Protein AF-0000000071230129 (afdb_homodimer)

InterPro domains:
  IPR002172 Low-density lipoprotein (LDL) receptor class A repeat [PF00057] (50-86)
  IPR002172 Low-density lipoprotein (LDL) receptor class A repeat [PS50068] (50-91)
  IPR002172 Low-density lipoprotein (LDL) receptor class A repeat [SM00192] (50-92)
  IPR002172 Low-density lipoprotein (LDL) receptor class A repeat [cd00112] (51-86)
  IPR023415 Low-density lipoprotein (LDL) receptor class A, conserved site [PS01209] (66-90)
  IPR036055 LDL receptor-like superfamily [SSF57424] (50-90)
  IPR053103 IDLSRF-like signaling peptide [PTHR20967] (29-204)

Secondary structure (DSSP, 8-state):
------------------------S-S--GGGGGG--GGGGG--TT-TTSPPTTS-EEPSSSS--EE-GGGTTSSS--STT-GGG-HHHHHHTTSPPHHHHHHHHHHHHHHH-TTTTHHHH-GGGHHHHGGGTHHHHHHHHHHH-SSHHHHHHHHT--HHHHHHHHHHHHHHHHT-HHHHHHTT--HHHHHHHHHHHHHHHHTTTT-/------------------------S-S--GGGGGG--GGGGG--TT-TTSPPTTS-EEPSSSS--EE-GGGTTSSS--STT-GGG-HHHHHHHTSPPHHHHHHHHHHHHHHH-TTTTHHHH-GGGHHHHGGGTHHHHHHHHHHH-SSHHHHHHHHT--HHHHHHHHHHHHHHHHT-HHHHHHTT--HHHHHHHHHHHHHHHHTTTT-

Radius of gyration: 27.01 Å; Cα contacts (8 Å, |Δi|>4): 521; chains: 2; bounding box: 49×128×49 Å

Nearest PDB structures (foldseek):
  8v14-assembly1_B  TM=8.811E-01  e=6.416E-14  Caenorhabditis elegans
  7qbe-assembly2_D  TM=5.132E-01  e=2.787E-01  Homo sapiens
  8jxb-assembly1_B  TM=5.183E-01  e=3.583E-01  Rattus norvegicus
  7eu9-assembly1_A  TM=1.679E-01  e=9.882E+00  Lachnospiraceae bacterium ND2006
  8v14-assembly1_B  TM=8.813E-01  e=5.775E-14  Caenorhabditis elegans

Solvent-accessible surface area (backbone atoms only — not comparable to full-atom values): 23671 Å² total; per-residue (Å²): 138,82,80,77,76,74,74,76,74,76,70,76,73,72,70,72,72,73,66,61,83,72,74,60,88,58,48,85,64,62,69,77,60,72,76,81,70,78,80,65,75,74,59,77,83,79,46,88,85,46,56,49,49,63,20,47,39,51,39,77,72,90,54,90,48,50,37,35,65,71,46,47,50,63,83,49,70,79,32,95,81,30,61,42,51,30,62,42,27,49,35,15,59,66,35,71,47,39,68,60,46,17,50,50,52,45,49,50,29,73,75,62,35,39,49,51,49,26,74,54,57,20,79,56,22,27,68,51,19,49,81,48,63,22,44,59,46,47,19,46,39,63,18,40,30,55,20,53,68,49,32,28,59,75,60,65,50,52,70,68,26,46,52,52,34,49,52,51,52,52,28,55,76,71,64,42,58,62,62,52,44,75,66,67,50,49,77,89,47,42,60,61,51,46,55,54,53,47,48,44,50,75,59,37,26,78,99,138,84,80,77,75,74,73,77,74,76,69,75,74,74,71,75,72,72,70,60,86,73,74,61,89,56,48,87,63,64,70,76,60,72,77,84,72,77,80,70,76,75,61,75,80,78,47,87,85,46,56,49,48,63,19,48,38,51,38,79,73,90,55,91,49,50,38,34,66,72,48,48,48,62,83,52,69,79,32,94,77,30,63,43,52,28,65,42,28,48,35,16,60,65,34,71,48,40,69,59,45,17,52,50,52,45,49,50,28,72,73,62,33,40,50,50,50,26,74,52,57,20,80,56,22,28,69,49,20,49,80,49,63,23,44,59,45,47,19,45,39,62,19,38,30,55,21,53,66,48,34,29,59,75,60,64,50,51,70,67,27,46,51,50,34,49,53,51,51,52,28,55,75,70,64,42,57,63,62,52,43,74,66,67,50,50,76,88,47,44,61,61,51,46,55,52,53,48,49,44,49,74,60,37,26,78,98

Foldseek 3Di:
DPPPPPDPPPPPPPPVCCVPPPVPLPPCPVVVVPPPPPDPVPPPQPDPLQDDPQFRDQADDPDSDTGGPVQQCPPDQPHPVSVSNDQQVVQLVLAPHLVVQLVLLVVCCVVPHQQRCCLQQNDCSHRQNVSQPHSSNLSSLLRRQQALVSSCVSSVGDPVRSVSNLVVLVCLVVVNLVVVVVSVDDPVCSVVVSSNSVSSVVSRHHD/DPPPPPDPPPPVPPPPVCPPPPVPLPPCPVVVVPPPPPDPVPDPQPDPLQDDPQFRDAADDPDSDTGGPVQQCPPDQPHPVSVSNDQQVVQLVLAPHLVVQLVVLVVCCVVPHQQRCCLQQNDCSHRQNVSQPHSSNLSSLLRRQQALVSSCVSSVGDPVRSVSNLVVLVCLVVVNLVVVVVSVDDPVCSVVVSSNSVSSVVSRHHD

Sequence (414 aa):
MNCVLLRASHIPILVFVFFGLARGAYLVDFSNMMQHRNNLANVKRDDPERCHPTQPFRCPGNSLICISIQYLCDGAPDCPDGYDEDTSLCTAAKRPPVEETANFLQSLLTNHGPNYLEKLFGKKARDALAPLGGSHQVAVALSESETLDDFASALHLMKSDKEHLRNILIAVESGDLGLLKSMGIRDSELTDLKLFLDKLVQTGFMDMNCVLLRASHIPILVFVFFGLARGAYLVDFSNMMQHRNNLANVKRDDPERCHPTQPFRCPGNSLICISIQYLCDGAPDCPDGYDEDTSLCTAAKRPPVEETANFLQSLLTNHGPNYLEKLFGKKARDALAPLGGSHQVAVALSESETLDDFASALHLMKSDKEHLRNILIAVESGDLGLLKSMGIRDSELTDLKLFLDKLVQTGFMD

pLDDT: mean 79.72, std 26.39, range [23.91, 98.38]

Organism: Dermatophagoides farinae (NCBI:txid6954)

Structure (mmCIF, N/CA/C/O backbone):
data_AF-0000000071230129-model_v1
#
loop_
_entity.id
_entity.type
_entity.pdbx_description
1 polymer Prohormone-4
#
loop_
_atom_site.group_PDB
_atom_site.id
_atom_site.type_symbol
_atom_site.label_atom_id
_atom_site.label_alt_id
_atom_site.label_comp_id
_atom_site.label_asym_id
_atom_site.label_entity_id
_atom_site.label_seq_id
_atom_site.pdbx_PDB_ins_code
_atom_site.Cartn_x
_atom_site.Cartn_y
_atom_site.Cartn_z
_atom_site.occupancy
_atom_site.B_iso_or_equiv
_atom_site.auth_seq_id
_atom_site.auth_comp_id
_atom_site.auth_asym_id
_atom_site.auth_atom_id
_atom_site.pdbx_PDB_model_num
ATOM 1 N N . MET A 1 1 ? -24.203 64.625 -17.703 1 26.2 1 MET A N 1
ATOM 2 C CA . MET A 1 1 ? -22.953 63.969 -17.391 1 26.2 1 MET A CA 1
ATOM 3 C C . MET A 1 1 ? -23.188 62.531 -16.891 1 26.2 1 MET A C 1
ATOM 5 O O . MET A 1 1 ? -23.688 62.344 -15.789 1 26.2 1 MET A O 1
ATOM 9 N N . ASN A 1 2 ? -23.75 61.656 -17.734 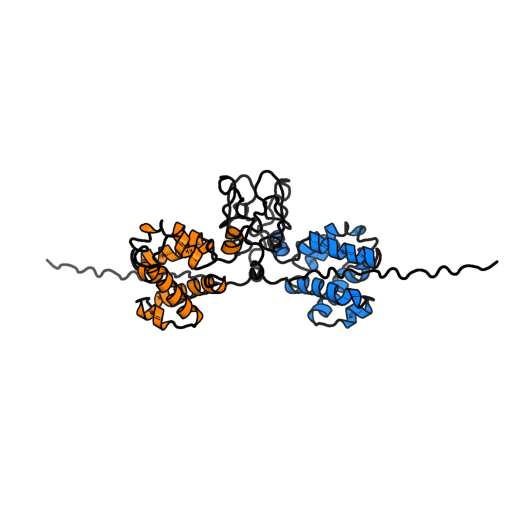1 27.62 2 ASN A N 1
ATOM 10 C CA . ASN A 1 2 ? -24.391 60.344 -17.734 1 27.62 2 ASN A CA 1
ATOM 11 C C . ASN A 1 2 ? -23.453 59.25 -17.281 1 27.62 2 ASN A C 1
ATOM 13 O O . ASN A 1 2 ? -22.438 58.969 -17.938 1 27.62 2 ASN A O 1
ATOM 17 N N . CYS A 1 3 ? -23.219 59.094 -15.945 1 27.64 3 CYS A N 1
ATOM 18 C CA . CYS A 1 3 ? -22.391 58.156 -15.203 1 27.64 3 CYS A CA 1
ATOM 19 C C . CYS A 1 3 ? -22.672 56.719 -15.633 1 27.64 3 CYS A C 1
ATOM 21 O O . CYS A 1 3 ? -23.797 56.219 -15.461 1 27.64 3 CYS A O 1
ATOM 23 N N . VAL A 1 4 ? -22.172 56.25 -16.797 1 27.72 4 VAL A N 1
ATOM 24 C CA . VAL A 1 4 ? -22.281 54.938 -17.438 1 27.72 4 VAL A CA 1
ATOM 25 C C . VAL A 1 4 ? -21.953 53.844 -16.422 1 27.72 4 VAL A C 1
ATOM 27 O O . VAL A 1 4 ? -20.859 53.844 -15.852 1 27.72 4 VAL A O 1
ATOM 30 N N . LEU A 1 5 ? -22.906 53.375 -15.664 1 25.02 5 LEU A N 1
ATOM 31 C CA . LEU A 1 5 ? -22.984 52.219 -14.75 1 25.02 5 LEU A CA 1
ATOM 32 C C . LEU A 1 5 ? -22.438 50.969 -15.406 1 25.02 5 LEU A C 1
ATOM 34 O O . LEU A 1 5 ? -23.016 50.469 -16.375 1 25.02 5 LEU A O 1
ATOM 38 N N . LEU A 1 6 ? -21.219 51.031 -15.805 1 26.48 6 LEU A N 1
ATOM 39 C CA . LEU A 1 6 ? -20.688 49.812 -16.406 1 26.48 6 LEU A CA 1
ATOM 40 C C . LEU A 1 6 ? -20.984 48.625 -15.531 1 26.48 6 LEU A C 1
ATOM 42 O O . LEU A 1 6 ? -20.703 48.625 -14.328 1 26.48 6 LEU A O 1
ATOM 46 N N . ARG A 1 7 ? -22.031 47.938 -15.867 1 28.81 7 ARG A N 1
ATOM 47 C CA . ARG A 1 7 ? -22.516 46.656 -15.375 1 28.81 7 ARG A CA 1
ATOM 48 C C . ARG A 1 7 ? -21.391 45.625 -15.281 1 28.81 7 ARG A C 1
ATOM 50 O O . ARG A 1 7 ? -20.656 45.406 -16.25 1 28.81 7 ARG A O 1
ATOM 57 N N . ALA A 1 8 ? -20.781 45.562 -14.125 1 31.52 8 ALA A N 1
ATOM 58 C CA . ALA A 1 8 ? -19.766 44.562 -13.758 1 31.52 8 ALA A CA 1
ATOM 59 C C . ALA A 1 8 ? -20.188 43.188 -14.203 1 31.52 8 ALA A C 1
ATOM 61 O O . ALA A 1 8 ? -21.266 42.719 -13.852 1 31.52 8 ALA A O 1
ATOM 62 N N . SER A 1 9 ? -19.906 42.844 -15.477 1 29.84 9 SER A N 1
ATOM 63 C CA . SER A 1 9 ? -20.062 41.5 -16.016 1 29.84 9 SER A CA 1
ATOM 64 C C . SER A 1 9 ? -19.641 40.438 -15 1 29.84 9 SER A C 1
ATOM 66 O O . SER A 1 9 ? -18.672 40.625 -14.273 1 29.84 9 SER A O 1
ATOM 68 N N . HIS A 1 10 ? -20.609 39.75 -14.484 1 29.97 10 HIS A N 1
ATOM 69 C CA . HIS A 1 10 ? -20.547 38.531 -13.695 1 29.97 10 HIS A CA 1
ATOM 70 C C . HIS A 1 10 ? -19.594 37.531 -14.312 1 29.97 10 HIS A C 1
ATOM 72 O O . HIS A 1 10 ? -19.781 37.094 -15.453 1 29.97 10 HIS A O 1
ATOM 78 N N . ILE A 1 11 ? -18.359 37.812 -14.336 1 30.52 11 ILE A N 1
ATOM 79 C CA . ILE A 1 11 ? -17.516 36.719 -14.781 1 30.52 11 ILE A CA 1
ATOM 80 C C . ILE A 1 11 ? -17.906 35.438 -14.055 1 30.52 11 ILE A C 1
ATOM 82 O O . ILE A 1 11 ? -17.875 35.375 -12.82 1 30.52 11 ILE A O 1
ATOM 86 N N . PRO A 1 12 ? -18.75 34.656 -14.641 1 29.91 12 PRO A N 1
ATOM 87 C CA . PRO A 1 12 ? -19.016 33.344 -14.031 1 29.91 12 PRO A CA 1
ATOM 88 C C . PRO A 1 12 ? -17.75 32.625 -13.578 1 29.91 12 PRO A C 1
ATOM 90 O O . PRO A 1 12 ? -16.781 32.531 -14.336 1 29.91 12 PRO A O 1
ATOM 93 N N . ILE A 1 13 ? -17.344 32.938 -12.422 1 26.91 13 ILE A N 1
ATOM 94 C CA . ILE A 1 13 ? -16.281 32.156 -11.828 1 26.91 13 ILE A CA 1
ATOM 95 C C . ILE A 1 13 ? -16.594 30.656 -12.016 1 26.91 13 ILE A C 1
ATOM 97 O O . ILE A 1 13 ? -17.609 30.156 -11.508 1 26.91 13 ILE A O 1
ATOM 101 N N . LEU A 1 14 ? -16.406 30.172 -13.219 1 28.56 14 LEU A N 1
ATOM 102 C CA . LEU A 1 14 ? -16.391 28.734 -13.375 1 28.56 14 LEU A CA 1
ATOM 103 C C . LEU A 1 14 ? -15.539 28.078 -12.289 1 28.56 14 LEU A C 1
ATOM 105 O O . LEU A 1 14 ? -14.32 28.25 -12.266 1 28.56 14 LEU A O 1
ATOM 109 N N . VAL A 1 15 ? -16.094 28.141 -11.164 1 25.14 15 VAL A N 1
ATOM 110 C CA . VAL A 1 15 ? -15.516 27.266 -10.156 1 25.14 15 VAL A CA 1
ATOM 111 C C . VAL A 1 15 ? -15.328 25.859 -10.734 1 25.14 15 VAL A C 1
ATOM 113 O O . VAL A 1 15 ? -16.312 25.172 -11.031 1 25.14 15 VAL A O 1
ATOM 116 N N . PHE A 1 16 ? -14.422 25.766 -11.703 1 28.59 16 PHE A N 1
ATOM 117 C CA . PHE A 1 16 ? -14.008 24.391 -12.008 1 28.59 16 PHE A CA 1
ATOM 118 C C . PHE A 1 16 ? -13.828 23.578 -10.727 1 28.59 16 PHE A C 1
ATOM 120 O O . PHE A 1 16 ? -12.984 23.922 -9.898 1 28.59 16 PHE A O 1
ATOM 127 N N . VAL A 1 17 ? -14.906 23.219 -10.125 1 25.55 17 VAL A N 1
ATOM 128 C CA . VAL A 1 17 ? -14.961 22.172 -9.109 1 25.55 17 VAL A CA 1
ATOM 129 C C . VAL A 1 17 ? -14.008 21.031 -9.477 1 25.55 17 VAL A C 1
ATOM 131 O O . VAL A 1 17 ? -14.273 20.281 -10.422 1 25.55 17 VAL A O 1
ATOM 134 N N . PHE A 1 18 ? -12.805 21.328 -9.664 1 29.34 18 PHE A N 1
ATOM 135 C CA . PHE A 1 18 ? -11.828 20.234 -9.734 1 29.34 18 PHE A CA 1
ATOM 136 C C . PHE A 1 18 ? -12.023 19.25 -8.594 1 29.34 18 PHE A C 1
ATOM 138 O O . PHE A 1 18 ? -11.352 19.344 -7.566 1 29.34 18 PHE A O 1
ATOM 145 N N . PHE A 1 19 ? -13.297 19.156 -8.172 1 28.53 19 PHE A N 1
ATOM 146 C CA . PHE A 1 19 ? -13.469 17.953 -7.363 1 28.53 19 PHE A CA 1
ATOM 147 C C . PHE A 1 19 ? -12.766 16.766 -7.996 1 28.53 19 PHE A C 1
ATOM 149 O O . PHE A 1 19 ? -13.312 16.109 -8.891 1 28.53 19 PHE A O 1
ATOM 156 N N . GLY A 1 20 ? -11.703 16.891 -8.562 1 26.48 20 GLY A N 1
ATOM 157 C CA . GLY A 1 20 ? -11.133 15.594 -8.914 1 26.48 20 GLY A CA 1
ATOM 158 C C . GLY A 1 20 ? -11.477 14.508 -7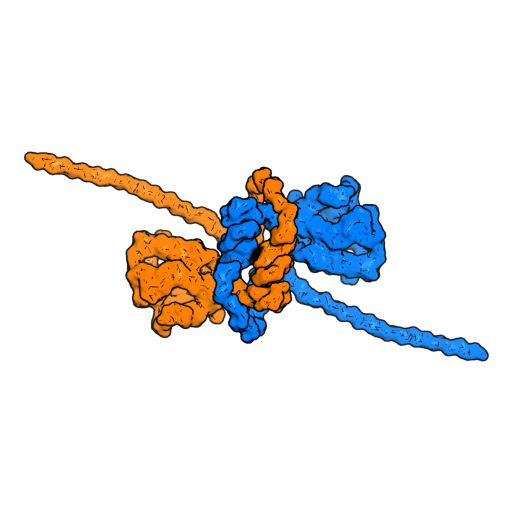.91 1 26.48 20 GLY A C 1
ATOM 159 O O . GLY A 1 20 ? -11.758 14.797 -6.746 1 26.48 20 GLY A O 1
ATOM 160 N N . LEU A 1 21 ? -12.047 13.336 -8.461 1 28.05 21 LEU A N 1
ATOM 161 C CA . LEU A 1 21 ? -12.398 12.055 -7.867 1 28.05 21 LEU A CA 1
ATOM 162 C C . LEU A 1 21 ? -11.492 11.742 -6.68 1 28.05 21 LEU A C 1
ATOM 164 O O . LEU A 1 21 ? -10.297 11.469 -6.855 1 28.05 21 LEU A O 1
ATOM 168 N N . ALA A 1 22 ? -11.562 12.523 -5.73 1 24.12 22 ALA A N 1
ATOM 169 C CA . ALA A 1 22 ? -11 12.07 -4.465 1 24.12 22 ALA A CA 1
ATOM 170 C C . ALA A 1 22 ? -11.32 10.602 -4.215 1 24.12 22 ALA A C 1
ATOM 172 O O . ALA A 1 22 ? -12.445 10.266 -3.828 1 24.12 22 ALA A O 1
ATOM 173 N N . ARG A 1 23 ? -11.07 9.68 -5.105 1 29.09 23 ARG A N 1
ATOM 174 C CA . ARG A 1 23 ? -11.008 8.25 -4.82 1 29.09 23 ARG A CA 1
ATOM 175 C C . ARG A 1 23 ? -10.461 7.996 -3.42 1 29.09 23 ARG A C 1
ATOM 177 O O . ARG A 1 23 ? -9.344 8.406 -3.1 1 29.09 23 ARG A O 1
ATOM 184 N N . GLY A 1 24 ? -11.258 8.219 -2.357 1 24.83 24 GLY A N 1
ATOM 185 C CA . GLY A 1 24 ? -11.109 7.848 -0.959 1 24.83 24 GLY A CA 1
ATOM 186 C C . GLY A 1 24 ? -9.992 6.852 -0.719 1 24.83 24 GLY A C 1
ATOM 187 O O . GLY A 1 24 ? -9.5 6.223 -1.659 1 24.83 24 GLY A O 1
ATOM 188 N N . ALA A 1 25 ? -9.5 6.949 0.516 1 27.22 25 ALA A N 1
ATOM 189 C CA . ALA A 1 25 ? -8.438 6.148 1.12 1 27.22 25 ALA A CA 1
ATOM 190 C C . ALA A 1 25 ? -8.625 4.664 0.805 1 27.22 25 ALA A C 1
ATOM 192 O O . ALA A 1 25 ? -9.039 3.889 1.667 1 27.22 25 ALA A O 1
ATOM 193 N N . TYR A 1 26 ? -9.43 4.312 -0.27 1 25.84 26 TYR A N 1
ATOM 194 C CA . TYR A 1 26 ? -9.453 2.869 -0.474 1 25.84 26 TYR A CA 1
ATOM 195 C C . TYR A 1 26 ? -8.039 2.293 -0.464 1 25.84 26 TYR A C 1
ATOM 197 O O . TYR A 1 26 ? -7.074 2.996 -0.771 1 25.84 26 TYR A O 1
ATOM 205 N N . LEU A 1 27 ? -7.703 1.442 0.453 1 31.19 27 LEU A N 1
ATOM 206 C CA . LEU A 1 27 ? -6.641 0.5 0.122 1 31.19 27 LEU A CA 1
ATOM 207 C C . LEU A 1 27 ? -6.43 0.427 -1.386 1 31.19 27 LEU A C 1
ATOM 209 O O . LEU A 1 27 ? -7.363 0.641 -2.16 1 31.19 27 LEU A O 1
ATOM 213 N N . VAL A 1 28 ? -5.188 0.814 -1.907 1 31.25 28 VAL A N 1
ATOM 214 C CA . VAL A 1 28 ? -4.953 0.712 -3.344 1 31.25 28 VAL A CA 1
ATOM 215 C C . VAL A 1 28 ? -5.977 -0.233 -3.969 1 31.25 28 VAL A C 1
ATOM 217 O O . VAL A 1 28 ? -5.926 -1.445 -3.75 1 31.25 28 VAL A O 1
ATOM 220 N N . ASP A 1 29 ? -7.258 0.107 -3.822 1 30.45 29 ASP A N 1
ATOM 221 C CA . ASP A 1 29 ? -8.117 -0.662 -4.719 1 30.45 29 ASP A CA 1
ATOM 222 C C . ASP A 1 29 ? -7.656 -0.532 -6.168 1 30.45 29 ASP A C 1
ATOM 224 O O . ASP A 1 29 ? -7.781 0.536 -6.77 1 30.45 29 ASP A O 1
ATOM 228 N N . PHE A 1 30 ? -6.672 -1.308 -6.477 1 30.75 30 PHE A N 1
ATOM 229 C CA . PHE A 1 30 ? -6.105 -1.442 -7.812 1 30.75 30 PHE A CA 1
ATOM 230 C C . PHE A 1 30 ? -7.203 -1.619 -8.852 1 30.75 30 PHE A C 1
ATOM 232 O O . PHE A 1 30 ? -6.922 -1.83 -10.031 1 30.75 30 PHE A O 1
ATOM 239 N N . SER A 1 31 ? -8.484 -1.428 -8.508 1 31.12 31 SER A N 1
ATOM 240 C CA . SER A 1 31 ? -9.477 -1.711 -9.547 1 31.12 31 SER A CA 1
ATOM 241 C C . SER A 1 31 ? -9.398 -0.691 -10.672 1 31.12 31 SER A C 1
ATOM 243 O O . SER A 1 31 ? -9.789 -0.981 -11.805 1 31.12 31 SER A O 1
ATOM 245 N N . ASN A 1 32 ? -9.18 0.44 -10.305 1 33.97 32 ASN A N 1
ATOM 246 C CA . ASN A 1 32 ? -9.406 1.422 -11.359 1 33.97 32 ASN A CA 1
ATOM 247 C C . ASN A 1 32 ? -8.297 1.38 -12.406 1 33.97 32 ASN A C 1
ATOM 249 O O . ASN A 1 32 ? -8.172 2.301 -13.219 1 33.97 32 ASN A O 1
ATOM 253 N N . MET A 1 33 ? -7.453 0.365 -12.344 1 32.12 33 MET A N 1
ATOM 254 C CA . MET A 1 33 ? -6.277 0.406 -13.203 1 32.12 33 MET A CA 1
ATOM 255 C C . MET A 1 33 ? -6.645 0.054 -14.641 1 32.12 33 MET A C 1
ATOM 257 O O . MET A 1 33 ? -5.773 -0.006 -15.516 1 32.12 33 MET A O 1
ATOM 261 N N . MET A 1 34 ? -7.824 -0.204 -15.148 1 31.17 34 MET A N 1
ATOM 262 C CA . MET A 1 34 ? -7.984 -0.768 -16.484 1 31.17 34 MET A CA 1
ATOM 263 C C . MET A 1 34 ? -7.508 0.212 -17.547 1 31.17 34 MET A C 1
ATOM 265 O O . MET A 1 34 ? -7.355 -0.158 -18.719 1 31.17 34 MET A O 1
ATOM 269 N N . GLN A 1 35 ? -7.648 1.462 -17.375 1 31.53 35 GLN A N 1
ATOM 270 C CA . GLN A 1 35 ? -7.691 2.186 -18.641 1 31.53 35 GLN A CA 1
ATOM 271 C C . GLN A 1 35 ? -6.309 2.248 -19.281 1 31.53 35 GLN A C 1
ATOM 273 O O . GLN A 1 35 ? -6.191 2.387 -20.516 1 31.53 35 GLN A O 1
ATOM 278 N N . HIS A 1 36 ? -5.105 2.432 -18.672 1 33.56 36 HIS A N 1
ATOM 279 C CA . HIS A 1 36 ? -3.932 2.914 -19.391 1 33.56 36 HIS A CA 1
ATOM 280 C C . HIS A 1 36 ? -3.012 1.761 -19.781 1 33.56 36 HIS A C 1
ATOM 282 O O . HIS A 1 36 ? -1.948 1.58 -19.188 1 33.56 36 HIS A O 1
ATOM 288 N N . ARG A 1 37 ? -3.428 0.717 -20.469 1 34.62 37 ARG A N 1
ATOM 289 C CA . ARG A 1 37 ? -2.688 -0.453 -20.938 1 34.62 37 ARG A CA 1
ATOM 290 C C . ARG A 1 37 ? -1.56 -0.052 -21.875 1 34.62 37 ARG A C 1
ATOM 292 O O . ARG A 1 37 ? -0.501 -0.684 -21.891 1 34.62 37 ARG A O 1
ATOM 299 N N . ASN A 1 38 ? -1.587 0.771 -22.828 1 33.72 38 ASN A N 1
ATOM 300 C CA . ASN A 1 38 ? -0.81 0.683 -24.062 1 33.72 38 ASN A CA 1
ATOM 301 C C . ASN A 1 38 ? 0.629 1.146 -23.859 1 33.72 38 ASN A C 1
ATOM 303 O O . ASN A 1 38 ? 1.536 0.713 -24.562 1 33.72 38 ASN A O 1
ATOM 307 N N . ASN A 1 39 ? 0.891 2.279 -23.266 1 35.22 39 ASN A N 1
ATOM 308 C CA . ASN A 1 39 ? 2.168 2.904 -23.594 1 35.22 39 ASN A CA 1
ATOM 309 C C . ASN A 1 39 ? 3.283 2.414 -22.672 1 35.22 39 ASN A C 1
ATOM 311 O O . ASN A 1 39 ? 4.367 2.998 -22.641 1 35.22 39 ASN A O 1
ATOM 315 N N . LEU A 1 40 ? 3.018 1.519 -21.75 1 37.94 40 LEU A N 1
ATOM 316 C CA . LEU A 1 40 ? 4.008 1.327 -20.703 1 37.94 40 LEU A CA 1
ATOM 317 C C . LEU A 1 40 ? 5.047 0.288 -21.109 1 37.94 40 LEU A C 1
ATOM 319 O O . LEU A 1 40 ? 5.805 -0.203 -20.281 1 37.94 40 LEU A O 1
ATOM 323 N N . ALA A 1 41 ? 5.16 -0.219 -22.312 1 36.53 41 ALA A N 1
ATOM 324 C CA . ALA A 1 41 ? 6.086 -1.234 -22.797 1 36.53 41 ALA A CA 1
ATOM 325 C C . ALA A 1 41 ? 7.535 -0.785 -22.625 1 36.53 41 ALA A C 1
ATOM 327 O O . ALA A 1 41 ? 8.453 -1.61 -22.625 1 36.53 41 ALA A O 1
ATOM 328 N N . ASN A 1 42 ? 7.789 0.482 -22.609 1 40.03 42 ASN A N 1
ATOM 329 C CA . ASN A 1 42 ? 9.188 0.848 -22.797 1 40.03 42 ASN A CA 1
ATOM 330 C C . ASN A 1 42 ? 9.953 0.851 -21.469 1 40.03 42 ASN A C 1
ATOM 332 O O . ASN A 1 42 ? 10.961 1.543 -21.328 1 40.03 42 ASN A O 1
ATOM 336 N N . VAL A 1 43 ? 9.43 0.335 -20.469 1 47.47 43 VAL A N 1
ATOM 337 C CA . VAL A 1 43 ? 10.266 0.363 -19.266 1 47.47 43 VAL A CA 1
ATOM 338 C C . VAL A 1 43 ? 11.43 -0.615 -19.438 1 47.47 43 VAL A C 1
ATOM 340 O O . VAL A 1 43 ? 11.219 -1.797 -19.719 1 47.47 43 VAL A O 1
ATOM 343 N N . LYS A 1 44 ? 12.695 -0.123 -19.719 1 50.22 44 LYS A N 1
ATOM 344 C CA . LYS A 1 44 ? 13.961 -0.839 -19.828 1 50.22 44 LYS A CA 1
ATOM 345 C C . LYS A 1 44 ? 14.156 -1.803 -18.672 1 50.22 44 LYS A C 1
ATOM 347 O O . LYS A 1 44 ? 14.375 -1.374 -17.531 1 50.22 44 LYS A O 1
ATOM 352 N N . ARG A 1 45 ? 13.812 -2.977 -18.656 1 54.69 45 ARG A N 1
ATOM 353 C CA . ARG A 1 45 ? 13.898 -4.043 -17.672 1 54.69 45 ARG A CA 1
ATOM 354 C C . ARG A 1 45 ? 15.344 -4.5 -17.484 1 54.69 45 ARG A C 1
ATOM 356 O O . ARG A 1 45 ? 15.672 -5.184 -16.516 1 54.69 45 ARG A O 1
ATOM 363 N N . ASP A 1 46 ? 16.281 -3.836 -18.234 1 58.41 46 ASP A N 1
ATOM 364 C CA . ASP A 1 46 ? 17.578 -4.527 -18.25 1 58.41 46 ASP A CA 1
ATOM 365 C C . ASP A 1 46 ? 18.594 -3.795 -17.391 1 58.41 46 ASP A C 1
ATOM 367 O O . ASP A 1 46 ? 19.812 -3.998 -17.547 1 58.41 46 ASP A O 1
ATOM 371 N N . ASP A 1 47 ? 18.203 -2.85 -16.578 1 65.06 47 ASP A N 1
ATOM 372 C CA . ASP A 1 47 ? 19.172 -2.211 -15.688 1 65.06 47 ASP A CA 1
ATOM 373 C C . ASP A 1 47 ? 19.328 -2.998 -14.383 1 65.06 47 ASP A C 1
ATOM 375 O O . ASP A 1 47 ? 18.375 -3.145 -13.625 1 65.06 47 ASP A O 1
ATOM 379 N N . PRO A 1 48 ? 20.516 -3.676 -14.211 1 64.94 48 PRO A N 1
ATOM 380 C CA . PRO A 1 48 ? 20.719 -4.516 -13.023 1 64.94 48 PRO A CA 1
ATOM 381 C C . PRO A 1 48 ? 20.516 -3.76 -11.719 1 64.94 48 PRO A C 1
ATOM 383 O O . PRO A 1 48 ? 20.266 -4.375 -10.68 1 64.94 48 PRO A O 1
ATOM 386 N N . GLU A 1 49 ? 20.594 -2.521 -11.836 1 74.25 49 GLU A N 1
ATOM 387 C CA . GLU A 1 49 ? 20.438 -1.746 -10.609 1 74.25 49 GLU A CA 1
ATOM 388 C C . GLU A 1 49 ? 18.969 -1.401 -10.359 1 74.25 49 GLU A C 1
ATOM 390 O O . GLU A 1 49 ? 18.609 -0.938 -9.273 1 74.25 49 GLU A O 1
ATOM 395 N N . ARG A 1 50 ? 18.219 -1.816 -11.289 1 86.81 50 ARG A N 1
ATOM 396 C CA . ARG A 1 50 ? 16.797 -1.502 -11.188 1 86.81 50 ARG A CA 1
ATOM 397 C C . ARG A 1 50 ? 16.047 -2.602 -10.453 1 86.81 50 ARG A C 1
ATOM 399 O O . ARG A 1 50 ? 16.25 -3.789 -10.711 1 86.81 50 ARG A O 1
ATOM 406 N N . CYS A 1 51 ? 15.273 -2.121 -9.539 1 92.88 51 CYS A N 1
ATOM 407 C CA . CYS A 1 51 ? 14.484 -3.098 -8.805 1 92.88 51 CYS A CA 1
ATOM 408 C C . CYS A 1 51 ? 13.422 -3.725 -9.688 1 92.88 51 CYS A C 1
ATOM 410 O O . CYS A 1 51 ? 12.797 -3.035 -10.5 1 92.88 51 CYS A O 1
ATOM 412 N N . HIS A 1 52 ? 13.359 -5.02 -9.562 1 93.5 52 HIS A N 1
ATOM 413 C CA . HIS A 1 52 ? 12.383 -5.793 -10.32 1 93.5 52 HIS A CA 1
ATOM 414 C C . HIS A 1 52 ? 10.961 -5.426 -9.914 1 93.5 52 HIS A C 1
ATOM 416 O O . HIS A 1 52 ? 10.703 -5.086 -8.758 1 93.5 52 HIS A O 1
ATOM 422 N N . PRO A 1 53 ? 9.969 -5.562 -10.789 1 95.69 53 PRO A N 1
ATOM 423 C CA . PRO A 1 53 ? 8.57 -5.203 -10.516 1 95.69 53 PRO A CA 1
ATOM 424 C C . PRO A 1 53 ? 7.996 -5.941 -9.305 1 95.69 53 PRO A C 1
ATOM 426 O O . PRO A 1 53 ? 7.098 -5.43 -8.633 1 95.69 53 PRO A O 1
ATOM 429 N N . THR A 1 54 ? 8.523 -7.125 -9 1 97 54 THR A N 1
ATOM 430 C CA . THR A 1 54 ? 7.984 -7.883 -7.875 1 97 54 THR A CA 1
ATOM 431 C C . THR A 1 54 ? 8.594 -7.406 -6.559 1 97 54 THR A C 1
ATOM 433 O O . THR A 1 54 ? 8.094 -7.746 -5.48 1 97 54 THR A O 1
ATOM 436 N N . GLN A 1 55 ? 9.664 -6.73 -6.637 1 96.62 55 GLN A N 1
ATOM 437 C CA . GLN A 1 55 ? 10.344 -6.141 -5.492 1 96.62 55 GLN A CA 1
ATOM 438 C C . GLN A 1 55 ? 10.797 -4.715 -5.797 1 96.62 55 GLN A C 1
ATOM 440 O O . GLN A 1 55 ? 11.992 -4.414 -5.758 1 96.62 55 GLN A O 1
ATOM 445 N N . PRO A 1 56 ? 9.898 -3.814 -5.965 1 95.69 56 PRO A N 1
ATOM 446 C CA . PRO A 1 56 ? 10.234 -2.51 -6.539 1 95.69 56 PRO A CA 1
ATOM 447 C C . PRO A 1 56 ? 10.797 -1.538 -5.508 1 95.69 56 PRO A C 1
ATOM 449 O O . PRO A 1 56 ? 11.344 -0.491 -5.875 1 95.69 56 PRO A O 1
ATOM 452 N N . PHE A 1 57 ? 10.711 -1.775 -4.215 1 95.31 57 PHE A N 1
ATOM 453 C CA . PHE A 1 57 ? 11.133 -0.834 -3.184 1 95.31 57 PHE A CA 1
ATOM 454 C C . PHE A 1 57 ? 12.617 -0.994 -2.879 1 95.31 57 PHE A C 1
ATOM 456 O O . PHE A 1 57 ? 13.039 -2.033 -2.367 1 95.31 57 PHE A O 1
ATOM 463 N N . ARG A 1 58 ? 13.305 0.026 -3.207 1 93.06 58 ARG A N 1
ATOM 464 C CA . ARG A 1 58 ? 14.734 0.023 -2.918 1 93.06 58 ARG A CA 1
ATOM 465 C C . ARG A 1 58 ? 15.008 0.486 -1.49 1 93.06 58 ARG A C 1
ATOM 467 O O . ARG A 1 58 ? 14.688 1.623 -1.131 1 93.06 58 ARG A O 1
ATOM 474 N N . CYS A 1 59 ? 15.578 -0.375 -0.726 1 93.31 59 CYS A N 1
ATOM 475 C CA . CYS A 1 59 ? 16 0.016 0.616 1 93.31 59 CYS A CA 1
ATOM 476 C C . CYS A 1 59 ? 17.078 1.083 0.559 1 93.31 59 CYS A C 1
ATOM 478 O O . CYS A 1 59 ? 17.875 1.12 -0.385 1 93.31 59 CYS A O 1
ATOM 480 N N . PRO A 1 60 ? 17.031 1.928 1.533 1 89.62 60 PRO A N 1
ATOM 481 C CA . PRO A 1 60 ? 18.078 2.941 1.542 1 89.62 60 PRO A CA 1
ATOM 482 C C . PRO A 1 60 ? 19.469 2.34 1.738 1 89.62 60 PRO A C 1
ATOM 484 O O . PRO A 1 60 ? 19.609 1.233 2.268 1 89.62 60 PRO A O 1
ATOM 487 N N . GLY A 1 61 ? 20.406 3.146 1.328 1 80 61 GLY A N 1
ATOM 488 C CA . GLY A 1 61 ? 21.797 2.75 1.531 1 80 61 GLY A CA 1
ATOM 489 C C . GLY A 1 61 ? 22.469 2.264 0.262 1 80 61 GLY A C 1
ATOM 490 O O . GLY A 1 61 ? 21.922 2.41 -0.833 1 80 61 GLY A O 1
ATOM 491 N N . ASN A 1 62 ? 23.609 1.795 0.453 1 69.75 62 ASN A N 1
ATOM 492 C CA . ASN A 1 62 ? 24.469 1.412 -0.662 1 69.75 62 ASN A CA 1
ATOM 493 C C . ASN A 1 62 ? 24.109 0.039 -1.212 1 69.75 62 ASN A C 1
ATOM 495 O O . ASN A 1 62 ? 24.594 -0.363 -2.271 1 69.75 62 ASN A O 1
ATOM 499 N N . SER A 1 63 ? 23.281 -0.531 -0.395 1 66.25 63 SER A N 1
ATOM 500 C CA . SER A 1 63 ? 22.953 -1.879 -0.843 1 66.25 63 SER A CA 1
ATOM 501 C C . SER A 1 63 ? 21.844 -1.855 -1.891 1 66.25 63 SER A C 1
ATOM 503 O O . SER A 1 63 ? 21.062 -0.896 -1.965 1 66.25 63 SER A O 1
ATOM 505 N N . LEU A 1 64 ? 21.938 -2.602 -2.971 1 82.69 64 LEU A N 1
ATOM 506 C CA . LEU A 1 64 ? 20.953 -2.789 -4.027 1 82.69 64 LEU A CA 1
ATOM 507 C C . LEU A 1 64 ? 19.859 -3.768 -3.592 1 82.69 64 LEU A C 1
ATOM 509 O O . LEU A 1 64 ? 19.453 -4.641 -4.367 1 82.69 64 LEU A O 1
ATOM 513 N N . ILE A 1 65 ? 19.438 -3.6 -2.27 1 91.81 65 ILE A N 1
ATOM 514 C CA . ILE A 1 65 ? 18.422 -4.512 -1.783 1 91.81 65 ILE A CA 1
ATOM 515 C C . ILE A 1 65 ? 17.031 -3.98 -2.156 1 91.81 65 ILE A C 1
ATOM 517 O O . ILE A 1 65 ? 16.703 -2.824 -1.873 1 91.81 65 ILE A O 1
ATOM 521 N N . CYS A 1 66 ? 16.297 -4.812 -2.807 1 95.5 66 CYS A N 1
ATOM 522 C CA . CYS A 1 66 ? 14.945 -4.5 -3.234 1 95.5 66 CYS A CA 1
ATOM 523 C C . CYS A 1 66 ? 13.938 -5.418 -2.559 1 95.5 66 CYS A C 1
ATOM 525 O O . CYS A 1 66 ? 14.188 -6.617 -2.406 1 95.5 66 CYS A O 1
ATOM 527 N N . ILE A 1 67 ? 12.875 -4.883 -2.109 1 96.38 67 ILE A N 1
ATOM 528 C CA . ILE A 1 67 ? 11.883 -5.707 -1.432 1 96.38 67 ILE A CA 1
ATOM 529 C C . ILE A 1 67 ? 10.5 -5.449 -2.027 1 96.38 67 ILE A C 1
ATOM 531 O O . ILE A 1 67 ? 10.305 -4.473 -2.76 1 96.38 67 ILE A O 1
ATOM 535 N N . SER A 1 68 ? 9.562 -6.375 -1.749 1 96.56 68 SER A N 1
ATOM 536 C CA . SER A 1 68 ? 8.164 -6.223 -2.145 1 96.56 68 SER A CA 1
ATOM 537 C C . SER A 1 68 ? 7.5 -5.07 -1.395 1 96.56 68 SER A C 1
ATOM 539 O O . SER A 1 68 ? 7.801 -4.828 -0.224 1 96.56 68 SER A O 1
ATOM 541 N N . ILE A 1 69 ? 6.633 -4.402 -2.066 1 96.19 69 ILE A N 1
ATOM 542 C CA . ILE A 1 69 ? 5.887 -3.326 -1.428 1 96.19 69 ILE A CA 1
ATOM 543 C C . ILE A 1 69 ? 5.105 -3.875 -0.235 1 96.19 69 ILE A C 1
ATOM 545 O O . ILE A 1 69 ? 4.922 -3.178 0.767 1 96.19 69 ILE A O 1
ATOM 549 N N . GLN A 1 70 ? 4.746 -5.133 -0.283 1 94.69 70 GLN A N 1
ATOM 550 C CA . GLN A 1 70 ? 3.953 -5.754 0.771 1 94.69 70 GLN A CA 1
ATOM 551 C C . GLN A 1 70 ? 4.773 -5.926 2.047 1 94.69 70 GLN A C 1
ATOM 553 O O . GLN A 1 70 ? 4.219 -6.199 3.115 1 94.69 70 GLN A O 1
ATOM 558 N N . TYR A 1 71 ? 6 -5.816 1.932 1 96.25 71 TYR A N 1
ATOM 559 C CA . TYR A 1 71 ? 6.859 -5.984 3.098 1 96.25 71 TYR A CA 1
ATOM 560 C C . TYR A 1 71 ? 7.031 -4.668 3.844 1 96.25 71 TYR A C 1
ATOM 562 O O . TYR A 1 71 ? 7.613 -4.633 4.93 1 96.25 71 TYR A O 1
ATOM 570 N N . LEU A 1 72 ? 6.562 -3.568 3.23 1 96.75 72 LEU A N 1
ATOM 571 C CA . LEU A 1 72 ? 6.543 -2.303 3.955 1 96.75 72 LEU A CA 1
ATOM 572 C C . LEU A 1 72 ? 5.543 -2.35 5.105 1 96.75 72 LEU A C 1
ATOM 574 O O . LEU A 1 72 ? 4.375 -2.695 4.902 1 96.75 72 LEU A O 1
ATOM 578 N N . CYS A 1 73 ? 6.031 -2.045 6.289 1 97 73 CYS A N 1
ATOM 579 C CA . CYS A 1 73 ? 5.184 -1.886 7.465 1 97 73 CYS A CA 1
ATOM 580 C C . CYS A 1 73 ? 4.402 -3.162 7.754 1 97 73 CYS A C 1
ATOM 582 O O . CYS A 1 73 ? 3.209 -3.111 8.055 1 97 73 CYS A O 1
ATOM 584 N N . ASP A 1 74 ? 5.035 -4.324 7.598 1 93.88 74 ASP A N 1
ATOM 585 C CA . ASP A 1 74 ? 4.387 -5.609 7.844 1 93.88 74 ASP A CA 1
ATOM 586 C C . ASP A 1 74 ? 4.777 -6.168 9.211 1 93.88 74 ASP A C 1
ATOM 588 O O . ASP A 1 74 ? 4.43 -7.301 9.547 1 93.88 74 ASP A O 1
ATOM 592 N N . GLY A 1 75 ? 5.582 -5.379 9.93 1 95.12 75 GLY A N 1
ATOM 593 C CA . GLY A 1 75 ? 5.934 -5.781 11.281 1 95.12 75 GLY A CA 1
ATOM 594 C C . GLY A 1 75 ? 7.289 -6.453 11.367 1 95.12 75 GLY A C 1
ATOM 595 O O . GLY A 1 75 ? 7.781 -6.727 12.469 1 95.12 75 GLY A O 1
ATOM 596 N N . ALA A 1 76 ? 7.863 -6.762 10.211 1 94.25 76 ALA A N 1
ATOM 597 C CA . ALA A 1 76 ? 9.18 -7.395 10.18 1 94.25 76 ALA A CA 1
ATOM 598 C C . ALA A 1 76 ? 10.164 -6.57 9.359 1 94.25 76 ALA A C 1
ATOM 600 O O . ALA A 1 76 ? 9.836 -6.102 8.266 1 94.25 76 ALA A O 1
ATOM 601 N N . PRO A 1 77 ? 11.367 -6.383 9.969 1 95.88 77 PRO A N 1
ATOM 602 C CA . PRO A 1 77 ? 12.367 -5.637 9.195 1 95.88 77 PRO A CA 1
ATOM 603 C C . PRO A 1 77 ? 12.883 -6.414 7.988 1 95.88 77 PRO A C 1
ATOM 605 O O . PRO A 1 77 ? 13.336 -7.555 8.133 1 95.88 77 PRO A O 1
ATOM 608 N N . ASP A 1 78 ? 12.789 -5.922 6.859 1 95.31 78 ASP A N 1
ATOM 609 C CA . ASP A 1 78 ? 13.266 -6.535 5.621 1 95.31 78 ASP A CA 1
ATOM 610 C C . ASP A 1 78 ? 14.391 -5.715 5.004 1 95.31 78 ASP A C 1
ATOM 612 O O . ASP A 1 78 ? 15.18 -6.234 4.211 1 95.31 78 ASP A O 1
ATOM 616 N N . CYS A 1 79 ? 14.391 -4.387 5.289 1 95.12 79 CYS A N 1
ATOM 617 C CA . CYS A 1 79 ? 15.562 -3.584 4.953 1 95.12 79 CYS A CA 1
ATOM 618 C C . CYS A 1 79 ? 16.641 -3.711 6.023 1 95.12 79 CYS A C 1
ATOM 620 O O . CYS A 1 79 ? 16.328 -3.828 7.211 1 95.12 79 CYS A O 1
ATOM 622 N N . PRO A 1 80 ? 17.875 -3.633 5.645 1 93.62 80 PRO A N 1
ATOM 623 C CA . PRO A 1 80 ? 18.969 -3.803 6.609 1 93.62 80 PRO A CA 1
ATOM 624 C C . PRO A 1 80 ? 18.891 -2.807 7.766 1 93.62 80 PRO A C 1
ATOM 626 O O . PRO A 1 80 ? 19.188 -3.16 8.906 1 93.62 80 PRO A O 1
ATOM 629 N N . ASP A 1 81 ? 18.484 -1.573 7.504 1 91.88 81 ASP A N 1
ATOM 630 C CA . ASP A 1 81 ? 18.453 -0.57 8.562 1 91.88 81 ASP A CA 1
ATOM 631 C C . ASP A 1 81 ? 17.047 -0.462 9.172 1 91.88 81 ASP A C 1
ATOM 633 O O . ASP A 1 81 ? 16.781 0.439 9.961 1 91.88 81 ASP A O 1
ATOM 637 N N . GLY A 1 82 ? 16.109 -1.31 8.695 1 95.19 82 GLY A N 1
ATOM 638 C CA . GLY A 1 82 ? 14.773 -1.343 9.258 1 95.19 82 GLY A CA 1
ATOM 639 C C . GLY A 1 82 ? 13.891 -0.21 8.766 1 95.19 82 GLY A C 1
ATOM 640 O O . GLY A 1 82 ? 12.836 0.058 9.352 1 95.19 82 GLY A O 1
ATOM 641 N N . TYR A 1 83 ? 14.352 0.475 7.746 1 94.75 83 TYR A N 1
ATOM 642 C CA . TYR A 1 83 ? 13.617 1.639 7.254 1 94.75 83 TYR A CA 1
ATOM 643 C C . TYR A 1 83 ? 12.195 1.264 6.863 1 94.75 83 TYR A C 1
ATOM 645 O O . TYR A 1 83 ? 11.266 2.059 7.035 1 94.75 83 TYR A O 1
ATOM 653 N N . ASP A 1 84 ? 12.008 0.017 6.406 1 96 84 ASP A N 1
ATOM 654 C CA . ASP A 1 84 ? 10.688 -0.431 5.957 1 96 84 ASP A CA 1
ATOM 655 C C . ASP A 1 84 ? 9.703 -0.475 7.121 1 96 84 ASP A C 1
ATOM 657 O O . ASP A 1 84 ? 8.484 -0.521 6.906 1 96 84 ASP A O 1
ATOM 661 N N . GLU A 1 85 ? 10.164 -0.448 8.312 1 97.25 85 GLU A N 1
ATOM 662 C CA . GLU A 1 85 ? 9.305 -0.483 9.492 1 97.25 85 GLU A CA 1
ATOM 663 C C . GLU A 1 85 ? 9.352 0.842 10.25 1 97.25 85 GLU A C 1
ATOM 665 O O . GLU A 1 85 ? 8.859 0.936 11.375 1 97.25 85 GLU A O 1
ATOM 670 N N . ASP A 1 86 ? 10 1.879 9.656 1 95.94 86 ASP A N 1
ATOM 671 C CA . ASP A 1 86 ? 10.086 3.195 10.273 1 95.94 86 ASP A CA 1
ATOM 672 C C . ASP A 1 86 ? 8.695 3.74 10.609 1 95.94 86 ASP A C 1
ATOM 674 O O . ASP A 1 86 ? 7.801 3.729 9.766 1 95.94 86 ASP A O 1
ATOM 678 N N . THR A 1 87 ? 8.539 4.246 11.781 1 96.19 87 THR A N 1
ATOM 679 C CA . THR A 1 87 ? 7.227 4.684 12.258 1 96.19 87 THR A CA 1
ATOM 680 C C . THR A 1 87 ? 6.715 5.855 11.422 1 96.19 87 THR A C 1
ATOM 682 O O . THR A 1 87 ? 5.523 5.926 11.117 1 96.19 87 THR A O 1
ATOM 685 N N . SER A 1 88 ? 7.555 6.812 11.156 1 96.31 88 SER A N 1
ATOM 686 C CA . SER A 1 88 ? 7.141 7.949 10.336 1 96.31 88 SER A CA 1
ATOM 687 C C . SER A 1 88 ? 6.719 7.504 8.945 1 96.31 88 SER A C 1
ATOM 689 O O . SER A 1 88 ? 5.711 7.977 8.414 1 96.31 88 SER A O 1
ATOM 691 N N . LEU A 1 89 ? 7.508 6.566 8.375 1 96.69 89 LEU A N 1
ATOM 692 C CA . LEU A 1 89 ? 7.176 6.027 7.062 1 96.69 89 LEU A CA 1
ATOM 693 C C . LEU A 1 89 ? 5.828 5.312 7.094 1 96.69 89 LEU A C 1
ATOM 695 O O . LEU A 1 89 ? 4.969 5.562 6.242 1 96.69 89 LEU A O 1
ATOM 699 N N . CYS A 1 90 ? 5.656 4.508 8.078 1 97.38 90 CYS A N 1
ATOM 700 C CA . CYS A 1 90 ? 4.449 3.691 8.148 1 97.38 90 CYS A CA 1
ATOM 701 C C . CYS A 1 90 ? 3.229 4.551 8.453 1 97.38 90 CYS A C 1
ATOM 703 O O . CYS A 1 90 ? 2.127 4.258 7.984 1 97.38 90 CYS A O 1
ATOM 705 N N . THR A 1 91 ? 3.398 5.582 9.227 1 96.25 91 THR A N 1
ATOM 706 C CA . THR A 1 91 ? 2.311 6.523 9.469 1 96.25 91 THR A CA 1
ATOM 707 C C . THR A 1 91 ? 1.956 7.285 8.195 1 96.25 91 THR A C 1
ATOM 709 O O . THR A 1 91 ? 0.788 7.344 7.805 1 96.25 91 THR A O 1
ATOM 712 N N . ALA A 1 92 ? 2.967 7.797 7.539 1 96.56 92 ALA A N 1
ATOM 713 C CA . ALA A 1 92 ? 2.77 8.578 6.324 1 96.56 92 ALA A CA 1
ATOM 714 C C . ALA A 1 92 ? 2.119 7.742 5.23 1 96.56 92 ALA A C 1
ATOM 716 O O . ALA A 1 92 ? 1.349 8.258 4.418 1 96.56 92 ALA A O 1
ATOM 717 N N . ALA A 1 93 ? 2.48 6.5 5.254 1 95.19 93 ALA A N 1
ATOM 718 C CA . ALA A 1 93 ? 1.967 5.598 4.223 1 95.19 93 ALA A CA 1
ATOM 719 C C . ALA A 1 93 ? 0.446 5.492 4.297 1 95.19 93 ALA A C 1
ATOM 721 O O . ALA A 1 93 ? -0.206 5.148 3.309 1 95.19 93 ALA A O 1
ATOM 722 N N . LYS A 1 94 ? -0.159 5.75 5.457 1 93.88 94 LYS A N 1
ATOM 723 C CA . LYS A 1 94 ? -1.605 5.633 5.621 1 93.88 94 LYS A CA 1
ATOM 724 C C . LYS A 1 94 ? -2.283 6.996 5.52 1 93.88 94 LYS A C 1
ATOM 726 O O . LYS A 1 94 ? -3.51 7.094 5.586 1 93.88 94 LYS A O 1
ATOM 731 N N . ARG A 1 95 ? -1.469 8.016 5.395 1 94.69 95 ARG A N 1
ATOM 732 C CA . ARG A 1 95 ? -1.971 9.391 5.348 1 94.69 95 ARG A CA 1
ATOM 733 C C . ARG A 1 95 ? -1.996 9.914 3.916 1 94.69 95 ARG A C 1
ATOM 735 O O . ARG A 1 95 ? -1.288 9.398 3.047 1 94.69 95 ARG A O 1
ATOM 742 N N . PRO A 1 96 ? -2.914 10.914 3.719 1 92.81 96 PRO A N 1
ATOM 743 C CA . PRO A 1 96 ? -2.773 11.562 2.412 1 92.81 96 PRO A CA 1
ATOM 744 C C . PRO A 1 96 ? -1.354 12.062 2.15 1 92.81 96 PRO A C 1
ATOM 746 O O . PRO A 1 96 ? -0.667 12.492 3.08 1 92.81 96 PRO A O 1
ATOM 749 N N . PRO A 1 97 ? -0.917 11.93 0.899 1 95.25 97 PRO A N 1
ATOM 750 C CA . PRO A 1 97 ? 0.418 12.445 0.586 1 95.25 97 PRO A CA 1
ATOM 751 C C . PRO A 1 97 ? 0.601 13.906 1.004 1 95.25 97 PRO A C 1
ATOM 753 O O . PRO A 1 97 ? -0.341 14.695 0.919 1 95.25 97 PRO A O 1
ATOM 756 N N . VAL A 1 98 ? 1.785 14.242 1.348 1 97.62 98 VAL A N 1
ATOM 757 C CA . VAL A 1 98 ? 2.107 15.57 1.86 1 97.62 98 VAL A CA 1
ATOM 758 C C . VAL A 1 98 ? 1.729 16.625 0.827 1 97.62 98 VAL A C 1
ATOM 760 O O . VAL A 1 98 ? 1.118 17.641 1.166 1 97.62 98 VAL A O 1
ATOM 763 N N . GLU A 1 99 ? 2.057 16.359 -0.383 1 96.19 99 GLU A N 1
ATOM 764 C CA . GLU A 1 99 ? 1.775 17.328 -1.438 1 96.19 99 GLU A CA 1
ATOM 765 C C . GLU A 1 99 ? 0.281 17.625 -1.535 1 96.19 99 GLU A C 1
ATOM 767 O O . GLU A 1 99 ? -0.123 18.781 -1.679 1 96.19 99 GLU A O 1
ATOM 772 N N . GLU A 1 100 ? -0.452 16.641 -1.45 1 94.75 100 GLU A N 1
ATOM 773 C CA . GLU A 1 100 ? -1.901 16.797 -1.517 1 94.75 100 GLU A CA 1
ATOM 774 C C . GLU A 1 100 ? -2.424 17.594 -0.323 1 94.75 100 GLU A C 1
ATOM 776 O O . GLU A 1 100 ? -3.238 18.5 -0.486 1 94.75 100 GLU A O 1
ATOM 781 N N . THR A 1 101 ? -1.941 17.266 0.831 1 97.12 101 THR A N 1
ATOM 782 C CA . THR A 1 101 ? -2.359 17.953 2.049 1 97.12 101 THR A CA 1
ATOM 783 C C . THR A 1 101 ? -1.924 19.406 2.025 1 97.12 101 THR A C 1
ATOM 785 O O . THR A 1 101 ? -2.711 20.297 2.346 1 97.12 101 THR A O 1
ATOM 788 N N . ALA A 1 102 ? -0.729 19.625 1.592 1 97.94 102 ALA A N 1
ATOM 789 C CA . ALA A 1 102 ? -0.222 21 1.517 1 97.94 102 ALA A CA 1
ATOM 790 C C . ALA A 1 102 ? -1.048 21.828 0.545 1 97.94 102 ALA A C 1
ATOM 792 O O . ALA A 1 102 ? -1.399 22.984 0.847 1 97.94 102 ALA A O 1
ATOM 793 N N . ASN A 1 103 ? -1.339 21.266 -0.597 1 96.38 103 ASN A N 1
ATOM 794 C CA . ASN A 1 103 ? -2.162 21.969 -1.58 1 96.38 103 ASN A CA 1
ATOM 795 C C . ASN A 1 103 ? -3.559 22.266 -1.037 1 96.38 103 ASN A C 1
ATOM 797 O O . ASN A 1 103 ? -4.113 23.328 -1.284 1 96.38 103 ASN A O 1
ATOM 801 N N . PHE A 1 104 ? -4.109 21.344 -0.388 1 95.88 104 PHE A N 1
ATOM 802 C CA . PHE A 1 104 ? -5.422 21.531 0.218 1 95.88 104 PHE A CA 1
ATOM 803 C C . PHE A 1 104 ? -5.41 22.688 1.201 1 95.88 104 PHE A C 1
ATOM 805 O O . PHE A 1 104 ? -6.258 23.578 1.124 1 95.88 104 PHE A O 1
ATOM 812 N N . LEU A 1 105 ? -4.43 22.672 2.119 1 97.25 105 LEU A N 1
ATOM 813 C CA . LEU A 1 105 ? -4.305 23.734 3.104 1 97.25 105 LEU A CA 1
ATOM 814 C C . LEU A 1 105 ? -4.109 25.078 2.418 1 97.25 105 LEU A C 1
ATOM 816 O O . LEU A 1 105 ? -4.734 26.078 2.801 1 97.25 105 LEU A O 1
ATOM 820 N N . GLN A 1 106 ? -3.328 25.062 1.398 1 96.94 106 GLN A N 1
ATOM 821 C CA . GLN A 1 106 ? -3.064 26.297 0.665 1 96.94 106 GLN A CA 1
ATOM 822 C C . GLN A 1 106 ? -4.328 26.812 -0.018 1 96.94 106 GLN A C 1
ATOM 824 O O . GLN A 1 106 ? -4.574 28.031 -0.054 1 96.94 106 GLN A O 1
ATOM 829 N N . SER A 1 107 ? -5.059 25.906 -0.559 1 95.06 107 SER A N 1
ATOM 830 C CA . SER A 1 107 ? -6.312 26.297 -1.195 1 95.06 107 SER A CA 1
ATOM 831 C C . SER A 1 107 ? -7.27 26.938 -0.192 1 95.06 107 SER A C 1
ATOM 833 O O . SER A 1 107 ? -7.945 27.906 -0.509 1 95.06 107 SER A O 1
ATOM 835 N N . LEU A 1 108 ? -7.371 26.422 0.99 1 94.44 108 LEU A N 1
ATOM 836 C CA . LEU A 1 108 ? -8.211 27 2.035 1 94.44 108 LEU A CA 1
ATOM 837 C C . LEU A 1 108 ? -7.746 28.422 2.381 1 94.44 108 LEU A C 1
ATOM 839 O O . LEU A 1 108 ? -8.57 29.328 2.502 1 94.44 108 LEU A O 1
ATOM 843 N N . LEU A 1 109 ? -6.473 28.594 2.445 1 96.38 109 LEU A N 1
ATOM 844 C CA . LEU A 1 109 ? -5.914 29.891 2.809 1 96.38 109 LEU A CA 1
ATOM 845 C C . LEU A 1 109 ? -6.137 30.906 1.693 1 96.38 109 LEU A C 1
ATOM 847 O O . LEU A 1 109 ? -6.473 32.062 1.96 1 96.38 109 LEU A O 1
ATOM 851 N N . THR A 1 110 ? -5.957 30.469 0.489 1 96.12 110 THR A N 1
ATOM 852 C CA . THR A 1 110 ? -6.145 31.344 -0.662 1 96.12 110 THR A CA 1
ATOM 853 C C . THR A 1 110 ? -7.602 31.781 -0.78 1 96.12 110 THR A C 1
ATOM 855 O O . THR A 1 110 ? -7.883 32.938 -1.062 1 96.12 110 THR A O 1
ATOM 858 N N . ASN A 1 111 ? -8.508 30.906 -0.492 1 93.19 111 ASN A N 1
ATOM 859 C CA . ASN A 1 111 ? -9.93 31.156 -0.72 1 93.19 111 ASN A CA 1
ATOM 860 C C . ASN A 1 111 ? -10.57 31.844 0.476 1 93.19 111 ASN A C 1
ATOM 862 O O . ASN A 1 111 ? -11.562 32.562 0.322 1 93.19 111 ASN A O 1
ATOM 866 N N . HIS A 1 112 ? -9.977 31.75 1.648 1 93.44 112 HIS A N 1
ATOM 867 C CA . HIS A 1 112 ? -10.727 32.188 2.82 1 93.44 112 HIS A CA 1
ATOM 868 C C . HIS A 1 112 ? -9.891 33.125 3.697 1 93.44 112 HIS A C 1
ATOM 870 O O . HIS A 1 112 ? -10.383 33.625 4.699 1 93.44 112 HIS A O 1
ATOM 876 N N . GLY A 1 113 ? -8.648 33.312 3.309 1 94.94 113 GLY A N 1
ATOM 877 C CA . GLY A 1 113 ? -7.82 34.25 4.031 1 94.94 113 GLY A CA 1
ATOM 878 C C . GLY A 1 113 ? -6.707 33.594 4.824 1 94.94 113 GLY A C 1
ATOM 879 O O . GLY A 1 113 ? -6.777 32.406 5.129 1 94.94 113 GLY A O 1
ATOM 880 N N . PRO A 1 114 ? -5.707 34.344 5.176 1 97.5 114 PRO A N 1
ATOM 881 C CA . PRO A 1 114 ? -4.484 33.812 5.781 1 97.5 114 PRO A CA 1
ATOM 882 C C . PRO A 1 114 ? -4.703 33.312 7.215 1 97.5 114 PRO A C 1
ATOM 884 O O . PRO A 1 114 ? -3.875 32.594 7.75 1 97.5 114 PRO A O 1
ATOM 887 N N . ASN A 1 115 ? -5.762 33.75 7.859 1 97.06 115 ASN A N 1
ATOM 888 C CA . ASN A 1 115 ? -5.98 33.344 9.242 1 97.06 115 ASN A CA 1
ATOM 889 C C . ASN A 1 115 ? -7.062 32.281 9.359 1 97.06 115 ASN A C 1
ATOM 891 O O . ASN A 1 115 ? -7.473 31.922 10.461 1 97.06 115 ASN A O 1
ATOM 895 N N . TYR A 1 116 ? -7.516 31.75 8.242 1 95.5 116 TYR A N 1
ATOM 896 C CA . TYR A 1 116 ? -8.648 30.828 8.195 1 95.5 116 TYR A CA 1
ATOM 897 C C . TYR A 1 116 ? -8.375 29.578 9.039 1 95.5 116 TYR A C 1
ATOM 899 O O . TYR A 1 116 ? -9.266 29.094 9.727 1 95.5 116 TYR A O 1
ATOM 907 N N . LEU A 1 117 ? -7.164 29.047 9.055 1 96.75 117 LEU A N 1
ATOM 908 C CA . LEU A 1 117 ? -6.828 27.766 9.664 1 96.75 117 LEU A CA 1
ATOM 909 C C . LEU A 1 117 ? -6.625 27.922 11.172 1 96.75 117 LEU A C 1
ATOM 911 O O . LEU A 1 117 ? -6.426 26.922 11.875 1 96.75 117 LEU A O 1
ATOM 915 N N . GLU A 1 118 ? -6.738 29.156 11.68 1 96 118 GLU A N 1
ATOM 916 C CA . GLU A 1 118 ? -6.816 29.328 13.125 1 96 118 GLU A CA 1
ATOM 917 C C . GLU A 1 118 ? -8.016 28.594 13.711 1 96 118 GLU A C 1
ATOM 919 O O . GLU A 1 118 ? -7.996 28.188 14.875 1 96 118 GLU A O 1
ATOM 924 N N . LYS A 1 119 ? -9.008 28.453 12.859 1 93.81 119 LYS A N 1
ATOM 925 C CA . LYS A 1 119 ? -10.227 27.766 13.281 1 93.81 119 LYS A CA 1
ATOM 926 C C . LYS A 1 119 ? -9.938 26.328 13.664 1 93.81 119 LYS A C 1
ATOM 928 O O . LYS A 1 119 ? -10.633 25.75 14.508 1 93.81 119 LYS A O 1
ATOM 933 N N . LEU A 1 120 ? -8.898 25.766 13.094 1 94.62 120 LEU A N 1
ATOM 934 C CA . LEU A 1 120 ? -8.594 24.359 13.32 1 94.62 120 LEU A CA 1
ATOM 935 C C . LEU A 1 120 ? -7.426 24.203 14.297 1 94.62 120 LEU A C 1
ATOM 937 O O . LEU A 1 120 ? -7.52 23.453 15.273 1 94.62 120 LEU A O 1
ATOM 941 N N . PHE A 1 121 ? -6.344 25 14.023 1 95.75 121 PHE A N 1
ATOM 942 C CA . PHE A 1 121 ? -5.074 24.688 14.664 1 95.75 121 PHE A CA 1
ATOM 943 C C . PHE A 1 121 ? -4.758 25.688 15.766 1 95.75 121 PHE A C 1
ATOM 945 O O . PHE A 1 121 ? -3.73 25.578 16.438 1 95.75 121 PHE A O 1
ATOM 952 N N . GLY A 1 122 ? -5.594 26.688 15.914 1 93.75 122 GLY A N 1
ATOM 953 C CA . GLY A 1 122 ? -5.375 27.672 16.953 1 93.75 122 GLY A CA 1
ATOM 954 C C . GLY A 1 122 ? -4.609 28.891 16.469 1 93.75 122 GLY A C 1
ATOM 955 O O . GLY A 1 122 ? -4.387 29.047 15.266 1 93.75 122 GLY A O 1
ATOM 956 N N . LYS A 1 123 ? -4.172 29.734 17.406 1 93.44 123 LYS A N 1
ATOM 957 C CA . LYS A 1 123 ? -3.652 31.078 17.109 1 93.44 123 LYS A CA 1
ATOM 958 C C . LYS A 1 123 ? -2.346 31 16.328 1 93.44 123 LYS A C 1
ATOM 960 O O . LYS A 1 123 ? -2.055 31.859 15.516 1 93.44 123 LYS A O 1
ATOM 965 N N . LYS A 1 124 ? -1.634 29.969 16.469 1 95.44 124 LYS A N 1
ATOM 966 C CA . LYS A 1 124 ? -0.355 29.828 15.781 1 95.44 124 LYS A CA 1
ATOM 967 C C . LYS A 1 124 ? -0.559 29.562 14.297 1 95.44 124 LYS A C 1
ATOM 969 O O . LYS A 1 124 ? 0.381 29.672 13.5 1 95.44 124 LYS A O 1
ATOM 974 N N . ALA A 1 125 ? -1.744 29.219 13.891 1 97.75 125 ALA A N 1
ATOM 975 C CA . ALA A 1 125 ? -2.027 28.938 12.484 1 97.75 125 ALA A CA 1
ATOM 976 C C . ALA A 1 125 ? -2.41 30.219 11.734 1 97.75 125 ALA A C 1
ATOM 978 O O . ALA A 1 125 ? -3.062 30.156 10.688 1 97.75 125 ALA A O 1
ATOM 979 N N . ARG A 1 126 ? -2.061 31.328 12.289 1 96.94 126 ARG A N 1
ATOM 980 C CA . ARG A 1 126 ? -2.318 32.625 11.672 1 96.94 126 ARG A CA 1
ATOM 981 C C . ARG A 1 126 ? -1.308 32.906 10.562 1 96.94 126 ARG A C 1
ATOM 983 O O . ARG A 1 126 ? -0.353 32.156 10.375 1 96.94 126 ARG A O 1
ATOM 990 N N . ASP A 1 127 ? -1.574 33.969 9.75 1 97.81 127 ASP A N 1
ATOM 991 C CA . ASP A 1 127 ? -0.645 34.438 8.727 1 97.81 127 ASP A CA 1
ATOM 992 C C . ASP A 1 127 ? -0.218 33.312 7.801 1 97.81 127 ASP A C 1
ATOM 994 O O . ASP A 1 127 ? 0.977 33.062 7.625 1 97.81 127 ASP A O 1
ATOM 998 N N . ALA A 1 128 ? -1.163 32.625 7.309 1 98.12 128 ALA A N 1
ATOM 999 C CA . ALA A 1 128 ? -0.964 31.531 6.348 1 98.12 128 ALA A CA 1
ATOM 1000 C C . ALA A 1 128 ? -0.011 30.484 6.898 1 98.12 128 ALA A C 1
ATOM 1002 O O . ALA A 1 128 ? 0.889 30.016 6.191 1 98.12 128 ALA A O 1
ATOM 1003 N N . LEU A 1 129 ? -0.13 30.188 8.18 1 98.31 129 LEU A N 1
ATOM 1004 C CA . LEU A 1 129 ? 0.588 29.125 8.891 1 98.31 129 LEU A CA 1
ATOM 1005 C C . LEU A 1 129 ? 2.064 29.484 9.039 1 98.31 129 LEU A C 1
ATOM 1007 O O . LEU A 1 129 ? 2.893 28.609 9.297 1 98.31 129 LEU A O 1
ATOM 1011 N N . ALA A 1 130 ? 2.457 30.688 8.922 1 97.81 130 ALA A N 1
ATOM 1012 C CA . ALA A 1 130 ? 3.855 31.109 8.977 1 97.81 130 ALA A CA 1
ATOM 1013 C C . ALA A 1 130 ? 4.496 30.703 10.305 1 97.81 130 ALA A C 1
ATOM 1015 O O . ALA A 1 130 ? 5.586 30.125 10.32 1 97.81 130 ALA A O 1
ATOM 1016 N N . PRO A 1 131 ? 3.852 30.938 11.406 1 97.44 131 PRO A N 1
ATOM 1017 C CA . PRO A 1 131 ? 4.484 30.547 12.672 1 97.44 131 PRO A CA 1
ATOM 1018 C C . PRO A 1 131 ? 4.676 29.031 12.797 1 97.44 131 PRO A C 1
ATOM 1020 O O . PRO A 1 131 ? 5.488 28.578 13.602 1 97.44 131 PRO A O 1
ATOM 1023 N N . LEU A 1 132 ? 3.953 28.25 12.008 1 97.88 132 LEU A N 1
ATOM 1024 C CA . LEU A 1 132 ? 4.043 26.797 12.055 1 97.88 132 LEU A CA 1
ATOM 1025 C C . LEU A 1 132 ? 4.965 26.266 10.961 1 97.88 132 LEU A C 1
ATOM 1027 O O . LEU A 1 132 ? 5.09 25.047 10.773 1 97.88 132 LEU A O 1
ATOM 1031 N N . GLY A 1 133 ? 5.512 27.141 10.25 1 97.12 133 GLY A N 1
ATOM 1032 C CA . GLY A 1 133 ? 6.453 26.75 9.211 1 97.12 133 GLY A CA 1
ATOM 1033 C C . GLY A 1 133 ? 5.836 26.703 7.828 1 97.12 133 GLY A C 1
ATOM 1034 O O . GLY A 1 133 ? 6.492 26.297 6.863 1 97.12 133 GLY A O 1
ATOM 1035 N N . GLY A 1 134 ? 4.582 27.109 7.691 1 97.56 134 GLY A N 1
ATOM 1036 C CA . GLY A 1 134 ? 3.922 27.109 6.398 1 97.56 134 GLY A CA 1
ATOM 1037 C C . GLY A 1 134 ? 3.094 25.875 6.141 1 97.56 134 GLY A C 1
ATOM 1038 O O . GLY A 1 134 ? 3.098 24.938 6.949 1 97.56 134 GLY A O 1
ATOM 1039 N N . SER A 1 135 ? 2.389 25.844 5.035 1 98.06 135 SER A N 1
ATOM 1040 C CA . SER A 1 135 ? 1.472 24.766 4.703 1 98.06 135 SER A CA 1
ATOM 1041 C C . SER A 1 135 ? 2.215 23.438 4.535 1 98.06 135 SER A C 1
ATOM 1043 O O . SER A 1 135 ? 1.728 22.391 4.957 1 98.06 135 SER A O 1
ATOM 1045 N N . HIS A 1 136 ? 3.389 23.516 3.934 1 97.56 136 HIS A N 1
ATOM 1046 C CA . HIS A 1 136 ? 4.148 22.281 3.705 1 97.56 136 HIS A CA 1
ATOM 1047 C C . HIS A 1 136 ? 4.59 21.656 5.023 1 97.56 136 HIS A C 1
ATOM 1049 O O . HIS A 1 136 ? 4.465 20.453 5.211 1 97.56 136 HIS A O 1
ATOM 1055 N N . GLN A 1 137 ? 5.062 22.453 5.898 1 97.75 137 GLN A N 1
ATOM 1056 C CA . GLN A 1 137 ? 5.516 21.938 7.184 1 97.75 137 GLN A CA 1
ATOM 1057 C C . GLN A 1 137 ? 4.359 21.328 7.969 1 97.75 137 GLN A C 1
ATOM 1059 O O . GLN A 1 137 ? 4.52 20.281 8.609 1 97.75 137 GLN A O 1
ATOM 1064 N N . VAL A 1 138 ? 3.279 21.984 7.961 1 98.31 138 VAL A N 1
ATOM 1065 C CA . VAL A 1 138 ? 2.104 21.453 8.648 1 98.31 138 VAL A CA 1
ATOM 10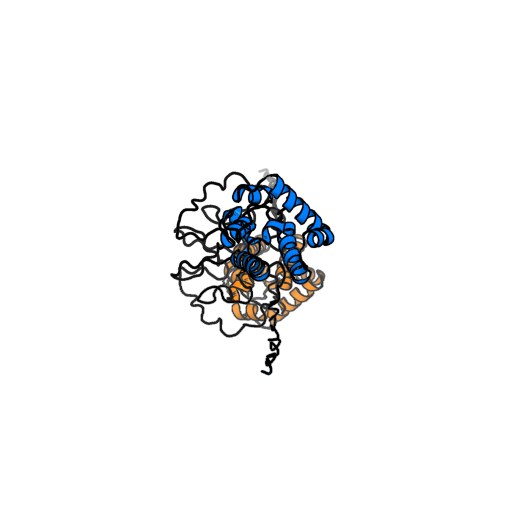66 C C . VAL A 1 138 ? 1.668 20.141 8.008 1 98.31 138 VAL A C 1
ATOM 1068 O O . VAL A 1 138 ? 1.333 19.188 8.703 1 98.31 138 VAL A O 1
ATOM 1071 N N . ALA A 1 139 ? 1.75 20.094 6.703 1 98.38 139 ALA A N 1
ATOM 1072 C CA . ALA A 1 139 ? 1.383 18.891 5.984 1 98.38 139 ALA A CA 1
ATOM 1073 C C . ALA A 1 139 ? 2.314 17.734 6.344 1 98.38 139 ALA A C 1
ATOM 1075 O O . ALA A 1 139 ? 1.865 16.594 6.527 1 98.38 139 ALA A O 1
ATOM 1076 N N . VAL A 1 140 ? 3.557 17.984 6.465 1 98.12 140 VAL A N 1
ATOM 1077 C CA . VAL A 1 140 ? 4.527 16.969 6.848 1 98.12 140 VAL A CA 1
ATOM 1078 C C . VAL A 1 140 ? 4.215 16.453 8.25 1 98.12 140 VAL A C 1
ATOM 1080 O O . VAL A 1 140 ? 4.199 15.25 8.484 1 98.12 140 VAL A O 1
ATOM 1083 N N . ALA A 1 141 ? 3.949 17.375 9.117 1 98.06 141 ALA A N 1
ATOM 1084 C CA . ALA A 1 141 ? 3.641 17 10.492 1 98.06 141 ALA A CA 1
ATOM 1085 C C . ALA A 1 141 ? 2.381 16.141 10.555 1 98.06 141 ALA A C 1
ATOM 1087 O O . ALA A 1 141 ? 2.336 15.141 11.281 1 98.06 141 ALA A O 1
ATOM 1088 N N . LEU A 1 142 ? 1.387 16.531 9.781 1 97.81 142 LEU A N 1
ATOM 1089 C CA . LEU A 1 142 ? 0.152 15.758 9.742 1 97.81 142 LEU A CA 1
ATOM 1090 C C . LEU A 1 142 ? 0.404 14.367 9.188 1 97.81 142 LEU A C 1
ATOM 1092 O O . LEU A 1 142 ? -0.224 13.398 9.617 1 97.81 142 LEU A O 1
ATOM 1096 N N . SER A 1 143 ? 1.313 14.234 8.273 1 97.06 143 SER A N 1
ATOM 1097 C CA . SER A 1 143 ? 1.612 12.977 7.598 1 97.06 143 SER A CA 1
ATOM 1098 C C . SER A 1 143 ? 2.414 12.039 8.492 1 97.06 143 SER A C 1
ATOM 1100 O O . SER A 1 143 ? 2.166 10.836 8.516 1 97.06 143 SER A O 1
ATOM 1102 N N . GLU A 1 144 ? 3.297 12.586 9.289 1 97.19 144 GLU A N 1
ATOM 1103 C CA . GLU A 1 144 ? 4.254 11.758 10.016 1 97.19 144 GLU A CA 1
ATOM 1104 C C . GLU A 1 144 ? 3.82 11.547 11.461 1 97.19 144 GLU A C 1
ATOM 1106 O O . GLU A 1 144 ? 4.332 10.656 12.141 1 97.19 144 GLU A O 1
ATOM 1111 N N . SER A 1 145 ? 2.912 12.375 11.984 1 97.25 145 SER A N 1
ATOM 1112 C CA . SER A 1 145 ? 2.494 12.25 13.375 1 97.25 145 SER A CA 1
ATOM 1113 C C . SER A 1 145 ? 1.5 11.109 13.555 1 97.25 145 SER A C 1
ATOM 1115 O O . SER A 1 145 ? 0.433 11.109 12.938 1 97.25 145 SER A O 1
ATOM 1117 N N . GLU A 1 146 ? 1.823 10.242 14.43 1 96.5 146 GLU A N 1
ATOM 1118 C CA . GLU A 1 146 ? 0.944 9.102 14.672 1 96.5 146 GLU A CA 1
ATOM 1119 C C . GLU A 1 146 ? -0.352 9.531 15.344 1 96.5 146 GLU A C 1
ATOM 1121 O O . GLU A 1 146 ? -1.428 9.023 15.023 1 96.5 146 GLU A O 1
ATOM 1126 N N . THR A 1 147 ? -0.18 10.484 16.312 1 97.38 147 THR A N 1
ATOM 1127 C CA . THR A 1 147 ? -1.334 10.922 17.094 1 97.38 147 THR A CA 1
ATOM 1128 C C . THR A 1 147 ? -1.425 12.445 17.125 1 97.38 147 THR A C 1
ATOM 1130 O O . THR A 1 147 ? -0.493 13.133 16.703 1 97.38 147 THR A O 1
ATOM 1133 N N . LEU A 1 148 ? -2.545 12.852 17.609 1 97.62 148 LEU A N 1
ATOM 1134 C CA . LEU A 1 148 ? -2.734 14.281 17.812 1 97.62 148 LEU A CA 1
ATOM 1135 C C . LEU A 1 148 ? -1.665 14.844 18.75 1 97.62 148 LEU A C 1
ATOM 1137 O O . LEU A 1 148 ? -1.171 15.953 18.531 1 97.62 148 LEU A O 1
ATOM 1141 N N . ASP A 1 149 ? -1.298 14.07 19.75 1 97.88 149 ASP A N 1
ATOM 1142 C CA . ASP A 1 149 ? -0.268 14.508 20.688 1 97.88 149 ASP A CA 1
ATOM 1143 C C . ASP A 1 149 ? 1.079 14.664 19.984 1 97.88 149 ASP A C 1
ATOM 1145 O O . ASP A 1 149 ? 1.807 15.625 20.25 1 97.88 149 ASP A O 1
ATOM 1149 N N . ASP A 1 150 ? 1.402 13.758 19.125 1 97.62 150 ASP A N 1
ATOM 1150 C CA . ASP A 1 150 ? 2.633 13.859 18.344 1 97.62 150 ASP A CA 1
ATOM 1151 C C . ASP A 1 150 ? 2.627 15.102 17.469 1 97.62 150 ASP A C 1
ATOM 1153 O O . ASP A 1 150 ? 3.641 15.789 17.344 1 97.62 150 ASP A O 1
ATOM 1157 N N . PHE A 1 151 ? 1.494 15.336 16.906 1 97.94 151 PHE A N 1
ATOM 1158 C CA . PHE A 1 151 ? 1.331 16.484 16.031 1 97.94 151 PHE A CA 1
ATOM 1159 C C . PHE A 1 151 ? 1.522 17.781 16.797 1 97.94 151 PHE A C 1
ATOM 1161 O O . PHE A 1 151 ? 2.281 18.656 16.375 1 97.94 151 PHE A O 1
ATOM 1168 N N . ALA A 1 152 ? 0.831 17.828 17.875 1 98 152 ALA A N 1
ATOM 1169 C CA . ALA A 1 152 ? 0.931 19.031 18.719 1 98 152 ALA A CA 1
ATOM 1170 C C . ALA A 1 152 ? 2.369 19.25 19.172 1 98 152 ALA A C 1
ATOM 1172 O O . ALA A 1 152 ? 2.844 20.391 19.203 1 98 152 ALA A O 1
ATOM 1173 N N . SER A 1 153 ? 3.027 18.25 19.5 1 97.5 153 SER A N 1
ATOM 1174 C CA . SER A 1 153 ? 4.418 18.344 19.922 1 97.5 153 SER A CA 1
ATOM 1175 C C . SER A 1 153 ? 5.32 18.781 18.766 1 97.5 153 SER A C 1
ATOM 1177 O O . SER A 1 153 ? 6.188 19.641 18.953 1 97.5 153 SER A O 1
ATOM 1179 N N . ALA A 1 154 ? 5.105 18.219 17.625 1 96.69 154 ALA A N 1
ATOM 1180 C CA . ALA A 1 154 ? 5.93 18.516 16.469 1 96.69 154 ALA A CA 1
ATOM 1181 C C . ALA A 1 154 ? 5.832 20 16.078 1 96.69 154 ALA A C 1
ATOM 1183 O O . ALA A 1 154 ? 6.816 20.594 15.641 1 96.69 154 ALA A O 1
ATOM 1184 N N . LEU A 1 155 ? 4.668 20.562 16.281 1 97.62 155 LEU A N 1
ATOM 1185 C CA . LEU A 1 155 ? 4.453 21.938 15.859 1 97.62 155 LEU A CA 1
ATOM 1186 C C . LEU A 1 155 ? 4.422 22.875 17.062 1 97.62 155 LEU A C 1
ATOM 1188 O O . LEU A 1 155 ? 4.145 24.062 16.922 1 97.62 155 LEU A O 1
ATOM 1192 N N . HIS A 1 156 ? 4.621 22.312 18.25 1 96.62 156 HIS A N 1
ATOM 1193 C CA . HIS A 1 156 ? 4.629 23.062 19.484 1 96.62 156 HIS A CA 1
ATOM 1194 C C . HIS A 1 156 ? 3.322 23.828 19.672 1 96.62 156 HIS A C 1
ATOM 1196 O O . HIS A 1 156 ? 3.332 25.031 19.953 1 96.62 156 HIS A O 1
ATOM 1202 N N . LEU A 1 157 ? 2.254 23.141 19.469 1 97.06 157 LEU A N 1
ATOM 1203 C CA . LEU A 1 157 ? 0.945 23.734 19.719 1 97.06 157 LEU A CA 1
ATOM 1204 C C . LEU A 1 157 ? 0.722 23.953 21.219 1 97.06 157 LEU A C 1
ATOM 1206 O O . LEU A 1 157 ? 1.243 23.203 22.047 1 97.06 157 LEU A O 1
ATOM 1210 N N . MET A 1 158 ? -0.047 24.984 21.484 1 95.88 158 MET A N 1
ATOM 1211 C CA . MET A 1 158 ? -0.488 25.172 22.875 1 95.88 158 MET A CA 1
ATOM 1212 C C . MET A 1 158 ? -1.472 24.078 23.281 1 95.88 158 MET A C 1
ATOM 1214 O O . MET A 1 158 ? -2.189 23.547 22.438 1 95.88 158 MET A O 1
ATOM 1218 N N . LYS A 1 159 ? -1.476 23.781 24.578 1 97 159 LYS A N 1
ATOM 1219 C CA . LYS A 1 159 ? -2.385 22.766 25.094 1 97 159 LYS A CA 1
ATOM 1220 C C . LYS A 1 159 ? -3.832 23.078 24.734 1 97 159 LYS A C 1
ATOM 1222 O O . LYS A 1 159 ? -4.59 22.188 24.344 1 97 159 LYS A O 1
ATOM 1227 N N . SER A 1 160 ? -4.152 24.312 24.859 1 96.38 160 SER A N 1
ATOM 1228 C CA . SER A 1 160 ? -5.516 24.734 24.547 1 96.38 160 SER A CA 1
ATOM 1229 C C . SER A 1 160 ? -5.859 24.469 23.078 1 96.38 160 SER A C 1
ATOM 1231 O O . SER A 1 160 ? -6.98 24.078 22.766 1 96.38 160 SER A O 1
ATOM 1233 N N . ASP A 1 161 ? -4.91 24.734 22.234 1 96.31 161 ASP A N 1
ATOM 1234 C CA . ASP A 1 161 ? -5.133 24.531 20.797 1 96.31 161 ASP A CA 1
ATOM 1235 C C . ASP A 1 161 ? -5.23 23.047 20.469 1 96.31 161 ASP A C 1
ATOM 1237 O O . ASP A 1 161 ? -6.031 22.641 19.625 1 96.31 161 ASP A O 1
ATOM 1241 N N . LYS A 1 162 ? -4.402 22.25 21.094 1 97.25 162 LYS A N 1
ATOM 1242 C CA . LYS A 1 162 ? -4.492 20.797 20.922 1 97.25 162 LYS A CA 1
ATOM 1243 C C . LYS A 1 162 ? -5.871 20.281 21.328 1 97.25 162 LYS A C 1
ATOM 1245 O O . LYS A 1 162 ? -6.477 19.484 20.609 1 97.25 162 LYS A O 1
ATOM 1250 N N . GLU A 1 163 ? -6.332 20.734 22.5 1 96.12 163 GLU A N 1
ATOM 1251 C CA . GLU A 1 163 ? -7.645 20.312 22.984 1 96.12 163 GLU A CA 1
ATOM 1252 C C . GLU A 1 163 ? -8.758 20.781 22.047 1 96.12 163 GLU A C 1
ATOM 1254 O O . GLU A 1 163 ? -9.742 20.078 21.844 1 96.12 163 GLU A O 1
ATOM 1259 N N . HIS A 1 164 ? -8.578 21.953 21.578 1 94.19 164 HIS A N 1
ATOM 1260 C CA . HIS A 1 164 ? -9.531 22.469 20.609 1 94.19 164 HIS A CA 1
ATOM 1261 C C . HIS A 1 164 ? -9.625 21.578 19.391 1 94.19 164 HIS A C 1
ATOM 1263 O O . HIS A 1 164 ? -10.727 21.188 18.969 1 94.19 164 HIS A O 1
ATOM 1269 N N . LEU A 1 165 ? -8.516 21.203 18.812 1 95.88 165 LEU A N 1
ATOM 1270 C CA . LEU A 1 165 ? -8.477 20.312 17.656 1 95.88 165 LEU A CA 1
ATOM 1271 C C . LEU A 1 165 ? -9.047 18.953 18 1 95.88 165 LEU A C 1
ATOM 1273 O O . LEU A 1 165 ? -9.758 18.344 17.188 1 95.88 165 LEU A O 1
ATOM 1277 N N . ARG A 1 166 ? -8.719 18.469 19.172 1 96.38 166 ARG A N 1
ATOM 1278 C CA . ARG A 1 166 ? -9.273 17.203 19.625 1 96.38 166 ARG A CA 1
ATOM 1279 C C . ARG A 1 166 ? -10.797 17.219 19.594 1 96.38 166 ARG A C 1
ATOM 1281 O O . ARG A 1 166 ? -11.422 16.281 19.109 1 96.38 166 ARG A O 1
ATOM 1288 N N . ASN A 1 167 ? -11.352 18.297 20.078 1 93.75 167 ASN A N 1
ATOM 1289 C CA . ASN A 1 167 ? -12.805 18.422 20.094 1 93.75 167 ASN A CA 1
ATOM 1290 C C . ASN A 1 167 ? -13.391 18.438 18.688 1 93.75 167 ASN A C 1
ATOM 1292 O O . ASN A 1 167 ? -14.461 17.875 18.438 1 93.75 167 ASN A O 1
ATOM 1296 N N . ILE A 1 168 ? -12.711 19.078 17.828 1 93.88 168 ILE A N 1
ATOM 1297 C CA . ILE A 1 168 ? -13.133 19.125 16.438 1 93.88 168 ILE A CA 1
ATOM 1298 C C . ILE A 1 168 ? -13.141 17.703 15.859 1 93.88 168 ILE A C 1
ATOM 1300 O O . ILE A 1 168 ? -14.102 17.297 15.203 1 93.88 168 ILE A O 1
ATOM 1304 N N . LEU A 1 169 ? -12.102 16.922 16.094 1 95.12 169 LEU A N 1
ATOM 1305 C CA . LEU A 1 169 ? -11.961 15.578 15.555 1 95.12 169 LEU A CA 1
ATOM 1306 C C . LEU A 1 169 ? -13 14.641 16.156 1 95.12 169 LEU A C 1
ATOM 1308 O O . LEU A 1 169 ? -13.508 13.75 15.477 1 95.12 169 LEU A O 1
ATOM 1312 N N . ILE A 1 170 ? -13.328 14.852 17.438 1 94 170 ILE A N 1
ATOM 1313 C CA . ILE A 1 170 ? -14.391 14.078 18.078 1 94 170 ILE A CA 1
ATOM 1314 C C . ILE A 1 170 ? -15.711 14.344 17.359 1 94 170 ILE A C 1
ATOM 1316 O O . ILE A 1 170 ? -16.469 13.406 17.078 1 94 170 ILE A O 1
ATOM 1320 N N . ALA A 1 171 ? -15.938 15.57 17.078 1 91.62 171 ALA A N 1
ATOM 1321 C CA . ALA A 1 171 ? -17.156 15.945 16.375 1 91.62 171 ALA A CA 1
ATOM 1322 C C . ALA A 1 171 ? -17.219 15.312 14.992 1 91.62 171 ALA A C 1
ATOM 1324 O O . ALA A 1 171 ? -18.266 14.797 14.586 1 91.62 171 ALA A O 1
ATOM 1325 N N . VAL A 1 172 ? -16.156 15.383 14.32 1 90.06 172 VAL A N 1
ATOM 1326 C CA . VAL A 1 172 ? -16.062 14.805 12.984 1 90.06 172 VAL A CA 1
ATOM 1327 C C . VAL A 1 172 ? -16.312 13.305 13.055 1 90.06 172 VAL A C 1
ATOM 1329 O O . VAL A 1 172 ? -17.062 12.75 12.242 1 90.06 172 VAL A O 1
ATOM 1332 N N . GLU A 1 173 ? -15.672 12.602 13.961 1 90.25 173 GLU A N 1
ATOM 1333 C CA . GLU A 1 173 ? -15.812 11.164 14.133 1 90.25 173 GLU A CA 1
ATOM 1334 C C . GLU A 1 173 ? -17.266 10.773 14.422 1 90.25 173 GLU A C 1
ATOM 1336 O O . GLU A 1 173 ? -17.734 9.734 13.953 1 90.25 173 GLU A O 1
ATOM 1341 N N . SER A 1 174 ? -17.922 11.703 15.094 1 91.25 174 SER A N 1
ATOM 1342 C CA . SER A 1 174 ? -19.297 11.422 15.477 1 91.25 174 SER A CA 1
ATOM 1343 C C . SER A 1 174 ? -20.281 11.875 14.391 1 91.25 174 SER A C 1
ATOM 1345 O O . SER A 1 174 ? -21.469 11.586 14.461 1 91.25 174 SER A O 1
ATOM 1347 N N . GLY A 1 175 ? -19.766 12.602 13.438 1 87.94 175 GLY A N 1
ATOM 1348 C CA . GLY A 1 175 ? -20.594 13.102 12.359 1 87.94 175 GLY A CA 1
ATOM 1349 C C . GLY A 1 175 ? -21.312 14.398 12.703 1 87.94 175 GLY A C 1
ATOM 1350 O O . GLY A 1 175 ? -22.25 14.797 12.016 1 87.94 175 GLY A O 1
ATOM 1351 N N . ASP A 1 176 ? -20.906 15.008 13.719 1 87.94 176 ASP A N 1
ATOM 1352 C CA . ASP A 1 176 ? -21.5 16.281 14.141 1 87.94 176 ASP A CA 1
ATOM 1353 C C . ASP A 1 176 ? -20.906 17.453 13.359 1 87.94 176 ASP A C 1
ATOM 1355 O O . ASP A 1 176 ? -19.922 18.047 13.797 1 87.94 176 ASP A O 1
ATOM 1359 N N . LEU A 1 177 ? -21.562 17.859 12.406 1 87.69 177 LEU A N 1
ATOM 1360 C CA . LEU A 1 177 ? -21.078 18.953 11.555 1 87.69 177 LEU A CA 1
ATOM 1361 C C . LEU A 1 177 ? -21.438 20.297 12.148 1 87.69 177 LEU A C 1
ATOM 1363 O O . LEU A 1 177 ? -20.891 21.328 11.734 1 87.69 177 LEU A O 1
ATOM 1367 N N . GLY A 1 178 ? -22.312 20.266 13.094 1 88.75 178 GLY A N 1
ATOM 1368 C CA . GLY A 1 178 ? -22.719 21.516 13.742 1 88.75 178 GLY A CA 1
ATOM 1369 C C . GLY A 1 178 ? -21.562 22.266 14.367 1 88.75 178 GLY A C 1
ATOM 1370 O O . GLY A 1 178 ? -21.5 23.484 14.273 1 88.75 178 GLY A O 1
ATOM 1371 N N . LEU A 1 179 ? -20.734 21.547 14.945 1 88 179 LEU A N 1
ATOM 1372 C CA . LEU A 1 179 ? -19.562 22.188 15.547 1 88 179 LEU A CA 1
ATOM 1373 C C . LEU A 1 179 ? -18.734 22.906 14.484 1 88 179 LEU A C 1
ATOM 1375 O O . LEU A 1 179 ? -18.328 24.047 14.688 1 88 179 LEU A O 1
ATOM 1379 N N . LEU A 1 180 ? -18.391 22.297 13.406 1 87.56 180 LEU A N 1
ATOM 1380 C CA . LEU A 1 180 ? -17.609 22.906 12.336 1 87.56 180 LEU A CA 1
ATOM 1381 C C . LEU A 1 180 ? -18.297 24.156 11.797 1 87.56 180 LEU A C 1
ATOM 1383 O O . LEU A 1 180 ? -17.641 25.172 11.578 1 87.56 180 LEU A O 1
ATOM 1387 N N . LYS A 1 181 ? -19.609 24.078 11.688 1 90.31 181 LYS A N 1
ATOM 1388 C CA . LYS A 1 181 ? -20.375 25.234 11.227 1 90.31 181 LYS A CA 1
ATOM 1389 C C . LYS A 1 181 ? -20.312 26.391 12.227 1 90.31 181 LYS A C 1
ATOM 1391 O O . LYS A 1 181 ? -20.219 27.547 11.844 1 90.31 181 LYS A O 1
ATOM 1396 N N . SER A 1 182 ? -20.359 26.047 13.445 1 89.5 182 SER A N 1
ATOM 1397 C CA . SER A 1 182 ? -20.328 27.047 14.5 1 89.5 182 SER A CA 1
ATOM 1398 C C . SER A 1 182 ? -19 27.797 14.516 1 89.5 182 SER A C 1
ATOM 1400 O O . SER A 1 182 ? -18.922 28.938 14.992 1 89.5 182 SER A O 1
ATOM 1402 N N . MET A 1 183 ? -18 27.203 13.906 1 87.31 183 MET A N 1
ATOM 1403 C CA . MET A 1 183 ? -16.672 27.828 13.836 1 87.31 183 MET A CA 1
ATOM 1404 C C . MET A 1 183 ? -16.547 28.688 12.586 1 87.31 183 MET A C 1
ATOM 1406 O O . MET A 1 183 ? -15.484 29.266 12.344 1 87.31 183 MET A O 1
ATOM 1410 N N . GLY A 1 184 ? -17.641 28.734 11.875 1 85.69 184 GLY A N 1
ATOM 1411 C CA . GLY A 1 184 ? -17.656 29.609 10.711 1 85.69 184 GLY A CA 1
ATOM 1412 C C . GLY A 1 184 ? -17.172 28.922 9.445 1 85.69 184 GLY A C 1
ATOM 1413 O O . GLY A 1 184 ? -16.75 29.578 8.5 1 85.69 184 GLY A O 1
ATOM 1414 N N . ILE A 1 185 ? -17.109 27.641 9.523 1 87.81 185 ILE A N 1
ATOM 1415 C CA . ILE A 1 185 ? -16.781 26.922 8.305 1 87.81 185 ILE A CA 1
ATOM 1416 C C . ILE A 1 185 ? -18 26.859 7.395 1 87.81 185 ILE A C 1
ATOM 1418 O O . ILE A 1 185 ? -19.062 26.391 7.797 1 87.81 185 ILE A O 1
ATOM 1422 N N . ARG A 1 186 ? -17.828 27.359 6.184 1 85.94 186 ARG A N 1
ATOM 1423 C CA . ARG A 1 186 ? -18.938 27.469 5.227 1 85.94 186 ARG A CA 1
ATOM 1424 C C . ARG A 1 186 ? -19.266 26.109 4.605 1 85.94 186 ARG A C 1
ATOM 1426 O O . ARG A 1 186 ? -18.406 25.219 4.566 1 85.94 186 ARG A O 1
ATOM 1433 N N . ASP A 1 187 ? -20.359 26.062 4.113 1 84.69 187 ASP A N 1
ATOM 1434 C CA . ASP A 1 187 ? -20.875 24.844 3.506 1 84.69 187 ASP A CA 1
ATOM 1435 C C . ASP A 1 187 ? -20 24.406 2.338 1 84.69 187 ASP A C 1
ATOM 1437 O O . ASP A 1 187 ? -19.812 23.203 2.109 1 84.69 187 ASP A O 1
ATOM 1441 N N . SER A 1 188 ? -19.453 25.391 1.783 1 84.56 188 SER A N 1
ATOM 1442 C CA . SER A 1 188 ? -18.672 25.109 0.582 1 84.56 188 SER A CA 1
ATOM 1443 C C . SER A 1 188 ? -17.422 24.297 0.908 1 84.56 188 SER A C 1
ATOM 1445 O O . SER A 1 188 ? -16.938 23.531 0.07 1 84.56 188 SER A O 1
ATOM 1447 N N . GLU A 1 189 ? -16.938 24.453 2.148 1 88.25 189 GLU A N 1
ATOM 1448 C CA . GLU A 1 189 ? -15.68 23.797 2.52 1 88.25 189 GLU A CA 1
ATOM 1449 C C . GLU A 1 189 ? -15.938 22.609 3.457 1 88.25 189 GLU A C 1
ATOM 1451 O O . GLU A 1 189 ? -15.055 21.781 3.67 1 88.25 189 GLU A O 1
ATOM 1456 N N . LEU A 1 190 ? -17.094 22.578 3.916 1 88.5 190 LEU A N 1
ATOM 1457 C CA . LEU A 1 190 ? -17.406 21.656 5.004 1 88.5 190 LEU A CA 1
ATOM 1458 C C . LEU A 1 190 ? -17.172 20.219 4.574 1 88.5 190 LEU A C 1
ATOM 1460 O O . LEU A 1 190 ? -16.562 19.438 5.309 1 88.5 190 LEU A O 1
ATOM 1464 N N . THR A 1 191 ? -17.625 19.969 3.422 1 87.88 191 THR A N 1
ATOM 1465 C CA . THR A 1 191 ? -17.516 18.578 2.957 1 87.88 191 THR A CA 1
ATOM 1466 C C . THR A 1 191 ? -16.047 18.188 2.785 1 87.88 191 THR A C 1
ATOM 1468 O O . THR A 1 191 ? -15.625 17.141 3.281 1 87.88 191 THR A O 1
ATOM 1471 N N . ASP A 1 192 ? -15.266 19.047 2.15 1 88.88 192 ASP A N 1
ATOM 1472 C CA . ASP A 1 192 ? -13.859 18.75 1.905 1 88.88 192 ASP A CA 1
ATOM 1473 C C . ASP A 1 192 ? -13.07 18.688 3.215 1 88.88 192 ASP A C 1
ATOM 1475 O O . ASP A 1 192 ? -12.234 17.797 3.395 1 88.88 192 ASP A O 1
ATOM 1479 N N . LEU A 1 193 ? -13.359 19.562 4.027 1 91.69 193 LEU A N 1
ATOM 1480 C CA . LEU A 1 193 ? -12.672 19.594 5.312 1 91.69 193 LEU A CA 1
ATOM 1481 C C . LEU A 1 193 ? -13.031 18.359 6.145 1 91.69 193 LEU A C 1
ATOM 1483 O O . LEU A 1 193 ? -12.156 17.75 6.754 1 91.69 193 LEU A O 1
ATOM 1487 N N . LYS A 1 194 ? -14.211 18.016 6.129 1 91.12 194 LYS A N 1
ATOM 1488 C CA . LYS A 1 194 ? -14.648 16.828 6.859 1 91.12 194 LYS A CA 1
ATOM 1489 C C . LYS A 1 194 ? -13.961 15.578 6.336 1 91.12 194 LYS A C 1
ATOM 1491 O O . LYS A 1 194 ? -13.508 14.742 7.121 1 91.12 194 LYS A O 1
ATOM 1496 N N . LEU A 1 195 ? -13.938 15.453 5.043 1 89.88 195 LEU A N 1
ATOM 1497 C CA . LEU A 1 195 ? -13.305 14.289 4.441 1 89.88 195 LEU A CA 1
ATOM 1498 C C . LEU A 1 195 ? -11.844 14.195 4.848 1 89.88 195 LEU A C 1
ATOM 1500 O O . LEU A 1 195 ? -11.344 13.109 5.156 1 89.88 195 LEU A O 1
ATOM 1504 N N . PHE A 1 196 ? -11.234 15.312 4.82 1 91.94 196 PHE A N 1
ATOM 1505 C CA . PHE A 1 196 ? -9.828 15.367 5.195 1 91.94 196 PHE A CA 1
ATOM 1506 C C . PHE A 1 196 ? -9.641 14.961 6.652 1 91.94 196 PHE A C 1
ATOM 1508 O O . PHE A 1 196 ? -8.812 14.109 6.961 1 91.94 196 PHE A O 1
ATOM 1515 N N . LEU A 1 197 ? -10.359 15.523 7.535 1 93.69 197 LEU A N 1
ATOM 1516 C CA . LEU A 1 197 ? -10.242 15.242 8.961 1 93.69 197 LEU A CA 1
ATOM 1517 C C . LEU A 1 197 ? -10.664 13.805 9.266 1 93.69 197 LEU A C 1
ATOM 1519 O O . LEU A 1 197 ? -10.07 13.156 10.133 1 93.69 197 LEU A O 1
ATOM 1523 N N . ASP A 1 198 ? -11.633 13.281 8.555 1 92.81 198 ASP A N 1
ATOM 1524 C CA . ASP A 1 198 ? -12.055 11.891 8.695 1 92.81 198 ASP A CA 1
ATOM 1525 C C . ASP A 1 198 ? -10.906 10.938 8.391 1 92.81 198 ASP A C 1
ATOM 1527 O O . ASP A 1 198 ? -10.734 9.922 9.078 1 92.81 198 ASP A O 1
ATOM 1531 N N . LYS A 1 199 ? -10.148 11.297 7.402 1 92.06 199 LYS A N 1
ATOM 1532 C CA . LYS A 1 199 ? -9.023 10.445 7.027 1 92.06 199 LYS A CA 1
ATOM 1533 C C . LYS A 1 199 ? -7.984 10.398 8.148 1 92.06 199 LYS A C 1
ATOM 1535 O O . LYS A 1 199 ? -7.418 9.336 8.422 1 92.06 199 LYS A O 1
ATOM 1540 N N . LEU A 1 200 ? -7.719 11.516 8.734 1 93.06 200 LEU A N 1
ATOM 1541 C CA . LEU A 1 200 ? -6.793 11.555 9.859 1 93.06 200 LEU A CA 1
ATOM 1542 C C . LEU A 1 200 ? -7.285 10.672 11 1 93.06 200 LEU A C 1
ATOM 1544 O O . LEU A 1 200 ? -6.527 9.867 11.539 1 93.06 200 LEU A O 1
ATOM 1548 N N . VAL A 1 201 ? -8.547 10.781 11.297 1 93.31 201 VAL A N 1
ATOM 1549 C CA . VAL A 1 201 ? -9.133 10.023 12.398 1 93.31 201 VAL A CA 1
ATOM 1550 C C . VAL A 1 201 ? -9.078 8.531 12.102 1 93.31 201 VAL A C 1
ATOM 1552 O O . VAL A 1 201 ? -8.68 7.734 12.953 1 93.31 201 VAL A O 1
ATOM 1555 N N . GLN A 1 202 ? -9.414 8.227 10.945 1 92.38 202 GLN A N 1
ATOM 1556 C CA . GLN A 1 202 ? -9.492 6.824 10.539 1 92.38 20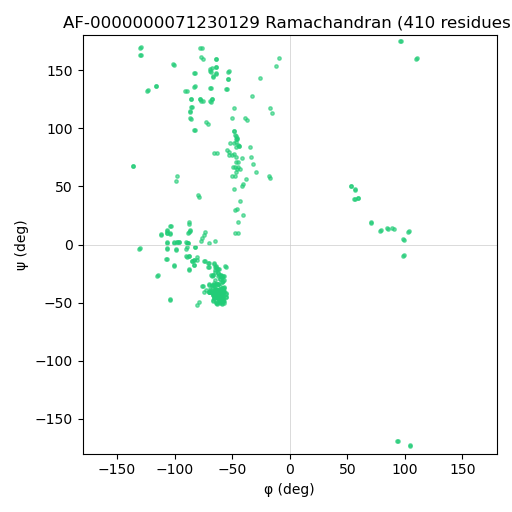2 GLN A CA 1
ATOM 1557 C C . GLN A 1 202 ? -8.109 6.176 10.57 1 92.38 202 GLN A C 1
ATOM 1559 O O . GLN A 1 202 ? -7.996 4.953 10.688 1 92.38 202 GLN A O 1
ATOM 1564 N N . THR A 1 203 ? -7.102 6.977 10.461 1 92.5 203 THR A N 1
ATOM 1565 C CA . THR A 1 203 ? -5.754 6.422 10.375 1 92.5 203 THR A CA 1
ATOM 1566 C C . THR A 1 203 ? -5.02 6.559 11.703 1 92.5 203 THR A C 1
ATOM 1568 O O . THR A 1 203 ? -3.789 6.52 11.742 1 92.5 203 THR A O 1
ATOM 1571 N N . GLY A 1 204 ? -5.715 6.824 12.789 1 91.5 204 GLY A N 1
ATOM 1572 C CA . GLY A 1 204 ? -5.18 6.641 14.125 1 91.5 204 GLY A CA 1
ATOM 1573 C C . GLY A 1 204 ? -4.785 7.945 14.789 1 91.5 204 GLY A C 1
ATOM 1574 O O . GLY A 1 204 ? -4.121 7.945 15.828 1 91.5 204 GLY A O 1
ATOM 1575 N N . PHE A 1 205 ? -5.168 8.984 14.211 1 93.44 205 PHE A N 1
ATOM 1576 C CA . PHE A 1 205 ? -4.754 10.289 14.711 1 93.44 205 PHE A CA 1
ATOM 1577 C C . PHE A 1 205 ? -5.281 10.523 16.125 1 93.44 205 PHE A C 1
ATOM 1579 O O . PHE A 1 205 ? -4.688 11.273 16.891 1 93.44 205 PHE A O 1
ATOM 1586 N N . MET A 1 206 ? -6.312 9.82 16.531 1 93.69 206 MET A N 1
ATOM 1587 C CA . MET A 1 206 ? -6.953 10.055 17.812 1 93.69 206 MET A CA 1
ATOM 1588 C C . MET A 1 206 ? -6.613 8.938 18.797 1 93.69 206 MET A C 1
ATOM 1590 O O . MET A 1 206 ? -7.176 8.883 19.891 1 93.69 206 MET A O 1
ATOM 1594 N N . ASP A 1 207 ? -5.719 8.148 18.406 1 85.94 207 ASP A N 1
ATOM 1595 C CA . ASP A 1 207 ? -5.332 7.047 19.281 1 85.94 207 ASP A CA 1
ATOM 1596 C C . ASP A 1 207 ? -4.398 7.531 20.391 1 85.94 207 ASP A C 1
ATOM 1598 O O . ASP A 1 207 ? -3.713 8.539 20.234 1 85.94 207 ASP A O 1
ATOM 1602 N N . MET B 1 1 ? 19.531 -65.875 18.484 1 26.05 1 MET B N 1
ATOM 1603 C CA . MET B 1 1 ? 20.047 -64.562 17.953 1 26.05 1 MET B CA 1
ATOM 1604 C C . MET B 1 1 ? 18.922 -63.562 17.797 1 26.05 1 MET B C 1
ATOM 1606 O O . MET B 1 1 ? 18.062 -63.719 16.922 1 26.05 1 MET B O 1
ATOM 1610 N N . ASN B 1 2 ? 18.359 -63.031 18.891 1 27.91 2 ASN B N 1
ATOM 1611 C CA . ASN B 1 2 ? 17.172 -62.281 19.281 1 27.91 2 ASN B CA 1
ATOM 1612 C C . ASN B 1 2 ? 17.188 -60.875 18.656 1 27.91 2 ASN B C 1
ATOM 1614 O O . ASN B 1 2 ? 18.047 -60.062 18.969 1 27.91 2 ASN B O 1
ATOM 1618 N N . CYS B 1 3 ? 16.828 -60.719 17.344 1 27.64 3 CYS B N 1
ATOM 1619 C CA . CYS B 1 3 ? 16.766 -59.531 16.484 1 27.64 3 CYS B CA 1
ATOM 1620 C C . CYS B 1 3 ? 15.93 -58.438 17.141 1 27.64 3 CYS B C 1
ATOM 1622 O O . CYS B 1 3 ? 14.727 -58.594 17.344 1 27.64 3 CYS B O 1
ATOM 1624 N N . VAL B 1 4 ? 16.453 -57.688 18.141 1 27.97 4 VAL B N 1
ATOM 1625 C CA . VAL B 1 4 ? 15.891 -56.594 18.922 1 27.97 4 VAL B CA 1
ATOM 1626 C C . VAL B 1 4 ? 15.312 -55.531 17.984 1 27.97 4 VAL B C 1
ATOM 1628 O O . VAL B 1 4 ? 16.031 -54.969 17.156 1 27.97 4 VAL B O 1
ATOM 1631 N N . LEU B 1 5 ? 14.078 -55.656 17.578 1 25.16 5 LEU B N 1
ATOM 1632 C CA . LEU B 1 5 ? 13.18 -54.781 16.828 1 25.16 5 LEU B CA 1
ATOM 1633 C C . LEU B 1 5 ? 13.148 -53.375 17.422 1 25.16 5 LEU B C 1
ATOM 1635 O O . LEU B 1 5 ? 12.688 -53.188 18.547 1 25.16 5 LEU B O 1
ATOM 1639 N N . LEU B 1 6 ? 14.289 -52.781 17.453 1 26.23 6 LEU B N 1
ATOM 1640 C CA . LEU B 1 6 ? 14.273 -51.438 17.984 1 26.23 6 LEU B CA 1
ATOM 1641 C C . LEU B 1 6 ? 13.164 -50.594 17.344 1 26.23 6 LEU B C 1
ATOM 1643 O O . LEU B 1 6 ? 13.047 -50.531 16.125 1 26.23 6 LEU B O 1
ATOM 1647 N N . ARG B 1 7 ? 12.055 -50.5 18.031 1 29.08 7 ARG B N 1
ATOM 1648 C CA . ARG B 1 7 ? 10.859 -49.688 17.828 1 29.08 7 ARG B CA 1
ATOM 1649 C C . ARG B 1 7 ? 11.219 -48.25 17.5 1 29.08 7 ARG B C 1
ATOM 1651 O O . ARG B 1 7 ? 11.977 -47.625 18.25 1 29.08 7 ARG B O 1
ATOM 1658 N N . ALA B 1 8 ? 11.352 -47.938 16.234 1 31.56 8 ALA B N 1
ATOM 1659 C CA . ALA B 1 8 ? 11.547 -46.594 15.695 1 31.56 8 ALA B CA 1
ATOM 1660 C C . ALA B 1 8 ? 10.602 -45.594 16.359 1 31.56 8 ALA B C 1
ATOM 1662 O O . ALA B 1 8 ? 9.383 -45.812 16.375 1 31.56 8 ALA B O 1
ATOM 1663 N N . SER B 1 9 ? 11.016 -45.062 17.516 1 30.02 9 SER B N 1
ATOM 1664 C CA . SER B 1 9 ? 10.344 -43.938 18.188 1 30.02 9 SER B CA 1
ATOM 1665 C C . SER B 1 9 ? 9.836 -42.938 17.188 1 30.02 9 SER B C 1
ATOM 1667 O O . SER B 1 9 ? 10.508 -42.625 16.188 1 30.02 9 SER B O 1
ATOM 1669 N N . HIS B 1 10 ? 8.562 -42.906 17 1 29.95 10 HIS B N 1
ATOM 1670 C CA . HIS B 1 10 ? 7.738 -41.906 16.312 1 29.95 10 HIS B CA 1
ATOM 1671 C C . HIS B 1 10 ? 8.102 -40.5 16.719 1 29.95 10 HIS B C 1
ATOM 1673 O O . HIS B 1 10 ? 7.984 -40.125 17.906 1 29.95 10 HIS B O 1
ATOM 1679 N N . ILE B 1 11 ? 9.258 -40.031 16.438 1 30.72 11 ILE B N 1
ATOM 1680 C CA . ILE B 1 11 ? 9.453 -38.625 16.719 1 30.72 11 ILE B CA 1
ATOM 1681 C C . ILE B 1 11 ? 8.273 -37.812 16.188 1 30.72 11 ILE B C 1
ATOM 1683 O O . ILE B 1 11 ? 8 -37.844 14.977 1 30.72 11 ILE B O 1
ATOM 1687 N N . PRO B 1 12 ? 7.289 -37.562 17 1 29.47 12 PRO B N 1
ATOM 1688 C CA . PRO B 1 12 ? 6.219 -36.688 16.562 1 29.47 12 PRO B CA 1
ATOM 1689 C C . PRO B 1 12 ? 6.754 -35.406 15.898 1 29.47 12 PRO B C 1
ATOM 1691 O O . PRO B 1 12 ? 7.625 -34.719 16.453 1 29.47 12 PRO B O 1
ATOM 1694 N N . ILE B 1 13 ? 7.039 -35.5 14.68 1 26.64 13 ILE B N 1
ATOM 1695 C CA . ILE B 1 13 ? 7.379 -34.281 13.953 1 26.64 13 ILE B CA 1
ATOM 1696 C C . ILE B 1 13 ? 6.34 -33.219 14.242 1 26.64 13 ILE B C 1
ATOM 1698 O O . ILE B 1 13 ? 5.156 -33.375 13.93 1 26.64 13 ILE B O 1
ATOM 1702 N N . LEU B 1 14 ? 6.418 -32.594 15.406 1 28.22 14 LEU B N 1
ATOM 1703 C CA . LEU B 1 14 ? 5.664 -31.359 15.625 1 28.22 14 LEU B CA 1
ATOM 1704 C C . LEU B 1 14 ? 5.828 -30.406 14.453 1 28.22 14 LEU B C 1
ATOM 1706 O O . LEU B 1 14 ? 6.922 -29.891 14.219 1 28.22 14 LEU B O 1
ATOM 1710 N N . VAL B 1 15 ? 5.223 -30.812 13.438 1 25.47 15 VAL B N 1
ATOM 1711 C CA . VAL B 1 15 ? 5.082 -29.812 12.383 1 25.47 15 VAL B CA 1
ATOM 1712 C C . VAL B 1 15 ? 4.547 -28.516 12.977 1 25.47 15 VAL B C 1
ATOM 1714 O O . VAL B 1 15 ? 3.396 -28.453 13.422 1 25.47 15 VAL B O 1
ATOM 1717 N N . PHE B 1 16 ? 5.352 -27.875 13.828 1 28.78 16 PHE B N 1
ATOM 1718 C CA . PHE B 1 16 ? 5.012 -26.484 14.125 1 28.78 16 PHE B CA 1
ATOM 1719 C C . PHE B 1 16 ? 4.617 -25.734 12.859 1 28.78 16 PHE B C 1
ATOM 1721 O O . PHE B 1 16 ? 5.465 -25.438 12.016 1 28.78 16 PHE B O 1
ATOM 1728 N N . VAL B 1 17 ? 3.551 -26.156 12.289 1 26.45 17 VAL B N 1
ATOM 1729 C CA . VAL B 1 17 ? 2.898 -25.406 11.227 1 26.45 17 VAL B CA 1
ATOM 1730 C C . VAL B 1 17 ? 2.783 -23.938 11.625 1 26.45 17 VAL B C 1
ATOM 1732 O O . VAL B 1 17 ? 2.023 -23.594 12.531 1 26.45 17 VAL B O 1
ATOM 1735 N N . PHE B 1 18 ? 3.852 -23.266 11.82 1 28.91 18 PHE B N 1
ATOM 1736 C CA . PHE B 1 18 ? 3.877 -21.797 11.891 1 28.91 18 PHE B CA 1
ATOM 1737 C C . PHE B 1 18 ? 3.057 -21.188 10.766 1 28.91 18 PHE B C 1
ATOM 1739 O O . PHE B 1 18 ? 3.607 -20.781 9.742 1 28.91 18 PHE B O 1
ATOM 1746 N N . PHE B 1 19 ? 2.037 -21.906 10.359 1 28.84 19 PHE B N 1
ATOM 1747 C CA . PHE B 1 19 ? 1.172 -21.047 9.57 1 28.84 19 PHE B CA 1
ATOM 1748 C C . PHE B 1 19 ? 0.907 -19.734 10.297 1 28.84 19 PHE B C 1
ATOM 1750 O O . PHE B 1 19 ? 0.113 -19.688 11.242 1 28.84 19 PHE B O 1
ATOM 1757 N N . GLY B 1 20 ? 1.815 -19.062 10.812 1 26.38 20 GLY B N 1
ATOM 1758 C CA . GLY B 1 20 ? 1.49 -17.75 11.336 1 26.38 20 GLY B CA 1
ATOM 1759 C C . GLY B 1 20 ? 0.284 -17.125 10.664 1 26.38 20 GLY B C 1
ATOM 1760 O O . GLY B 1 20 ? -0.107 -17.531 9.57 1 26.38 20 GLY B O 1
ATOM 1761 N N . LEU B 1 21 ? -0.578 -16.359 11.516 1 27.64 21 LEU B N 1
ATOM 1762 C CA . LEU B 1 21 ? -1.789 -15.578 11.273 1 27.64 21 LEU B CA 1
ATOM 1763 C C . LEU B 1 21 ? -1.768 -14.953 9.883 1 27.64 21 LEU B C 1
ATOM 1765 O O . LEU B 1 21 ? -0.962 -14.062 9.609 1 27.64 21 LEU B O 1
ATOM 1769 N N . ALA B 1 22 ? -1.877 -15.734 8.945 1 23.91 22 ALA B N 1
ATOM 1770 C CA . ALA B 1 22 ? -2.203 -15.219 7.617 1 23.91 22 ALA B CA 1
ATOM 1771 C C . ALA B 1 22 ? -3.273 -14.133 7.703 1 23.91 22 ALA B C 1
ATOM 1773 O O . ALA B 1 22 ? -4.461 -14.43 7.84 1 23.91 22 ALA B O 1
ATOM 1774 N N . ARG B 1 23 ? -3.182 -13.117 8.516 1 28.58 23 ARG B N 1
ATOM 1775 C CA . ARG B 1 23 ? -3.977 -11.898 8.398 1 28.58 23 ARG B CA 1
ATOM 1776 C C . ARG B 1 23 ? -4.238 -11.555 6.938 1 28.58 23 ARG B C 1
ATOM 1778 O O . ARG B 1 23 ? -3.299 -11.445 6.145 1 28.58 23 ARG B O 1
ATOM 1785 N N . GLY B 1 24 ? -5.262 -12.133 6.281 1 24.66 24 GLY B N 1
ATOM 1786 C CA . GLY B 1 24 ? -5.906 -11.852 5.008 1 24.66 24 GLY B CA 1
ATOM 1787 C C . GLY B 1 24 ? -5.449 -10.547 4.383 1 24.66 24 GLY B C 1
ATOM 1788 O O . GLY B 1 24 ? -4.809 -9.727 5.043 1 24.66 24 GLY B O 1
ATOM 1789 N N . ALA B 1 25 ? -5.707 -10.484 3.057 1 26.94 25 ALA B N 1
ATOM 1790 C CA . ALA B 1 25 ? -5.473 -9.375 2.139 1 26.94 25 ALA B CA 1
ATOM 1791 C C . ALA B 1 25 ? -5.832 -8.039 2.789 1 26.94 25 ALA B C 1
ATOM 1793 O O . ALA B 1 25 ? -6.926 -7.516 2.58 1 26.94 25 ALA B O 1
ATOM 1794 N N . TYR B 1 26 ? -5.781 -7.945 4.145 1 25.61 26 TYR B N 1
ATOM 1795 C CA . TYR B 1 26 ? -6.102 -6.625 4.676 1 25.61 26 TYR B CA 1
ATOM 1796 C C . TYR B 1 26 ? -5.293 -5.539 3.969 1 25.61 26 TYR B C 1
ATOM 1798 O O . TYR B 1 26 ? -4.168 -5.785 3.527 1 25.61 26 TYR B O 1
ATOM 1806 N N . LEU B 1 27 ? -5.887 -4.727 3.145 1 30.42 27 LEU B N 1
ATOM 1807 C CA . LEU B 1 27 ? -5.289 -3.4 3.047 1 30.42 27 LEU B CA 1
ATOM 1808 C C . LEU B 1 27 ? -4.336 -3.146 4.211 1 30.42 27 LEU B C 1
ATOM 1810 O O . LEU B 1 27 ? -4.543 -3.66 5.312 1 30.42 27 LEU B O 1
ATOM 1814 N N . VAL B 1 28 ? -2.967 -3.02 3.936 1 31.33 28 VAL B N 1
ATOM 1815 C CA . VAL B 1 28 ? -2.084 -2.697 5.051 1 31.33 28 VAL B CA 1
ATOM 1816 C C . VAL B 1 28 ? -2.902 -2.15 6.219 1 31.33 28 VAL B C 1
ATOM 1818 O O . VAL B 1 28 ? -3.416 -1.031 6.156 1 31.33 28 VAL B O 1
ATOM 1821 N N . ASP B 1 29 ? -3.867 -2.949 6.684 1 30.08 29 ASP B N 1
ATOM 1822 C CA . ASP B 1 29 ? -4.367 -2.482 7.973 1 30.08 29 ASP B CA 1
ATOM 1823 C C . ASP B 1 29 ? -3.225 -2.281 8.969 1 30.08 29 ASP B C 1
ATOM 1825 O O . ASP B 1 29 ? -2.611 -3.252 9.414 1 30.08 29 ASP B O 1
ATOM 1829 N N . PHE B 1 30 ? -2.58 -1.176 8.805 1 30.5 30 PHE B N 1
ATOM 1830 C CA . PHE B 1 30 ? -1.521 -0.695 9.688 1 30.5 30 PHE B CA 1
ATOM 1831 C C . PHE B 1 30 ? -1.922 -0.85 11.148 1 30.5 30 PHE B C 1
ATOM 1833 O O . PHE B 1 30 ? -1.194 -0.418 12.047 1 30.5 30 PHE B O 1
ATOM 1840 N N . SER B 1 31 ? -3.027 -1.562 11.477 1 30.48 31 SER B N 1
ATOM 1841 C CA . SER B 1 31 ? -3.385 -1.569 12.891 1 30.48 31 SER B CA 1
ATOM 1842 C C . SER B 1 31 ? -2.363 -2.348 13.711 1 30.48 31 SER B C 1
ATOM 1844 O O . SER B 1 31 ? -2.221 -2.115 14.914 1 30.48 31 SER B O 1
ATOM 1846 N N . ASN B 1 32 ? -1.958 -3.357 13.164 1 33.47 32 ASN B N 1
ATOM 1847 C CA . ASN B 1 32 ? -1.244 -4.223 14.094 1 33.47 32 ASN B CA 1
ATOM 1848 C C . ASN B 1 32 ? 0.135 -3.666 14.43 1 33.47 32 ASN B C 1
ATOM 1850 O O . ASN B 1 32 ? 0.969 -4.367 15.008 1 33.47 32 ASN B O 1
ATOM 1854 N N . MET B 1 33 ? 0.406 -2.455 14 1 31.09 33 MET B N 1
ATOM 1855 C CA . MET B 1 33 ? 1.783 -1.993 14.156 1 31.09 33 MET B CA 1
ATOM 1856 C C . MET B 1 33 ? 2.068 -1.605 15.602 1 31.09 33 MET B C 1
ATOM 1858 O O . MET B 1 33 ? 3.158 -1.124 15.914 1 31.09 33 MET B O 1
ATOM 1862 N N . MET B 1 34 ? 1.29 -1.741 16.641 1 30.94 34 MET B N 1
ATOM 1863 C CA . MET B 1 34 ? 1.602 -1.098 17.906 1 30.94 34 MET B CA 1
ATOM 1864 C C . MET B 1 34 ? 2.881 -1.673 18.5 1 30.94 34 MET B C 1
ATOM 1866 O O . MET B 1 34 ? 3.4 -1.145 19.484 1 30.94 34 MET B O 1
ATOM 1870 N N . GLN B 1 35 ? 3.221 -2.887 18.281 1 31.09 35 GLN B N 1
ATOM 1871 C CA . GLN B 1 35 ? 4.078 -3.395 19.359 1 31.09 35 GLN B CA 1
ATOM 1872 C C . GLN B 1 35 ? 5.484 -2.805 19.25 1 31.09 35 GLN B C 1
ATOM 1874 O O . GLN B 1 35 ? 6.199 -2.732 20.25 1 31.09 35 GLN B O 1
ATOM 1879 N N . HIS B 1 36 ? 6.215 -2.598 18.125 1 32.78 36 HIS B N 1
ATOM 1880 C CA . HIS B 1 36 ? 7.668 -2.465 18.172 1 32.78 36 HIS B CA 1
ATOM 1881 C C . HIS B 1 36 ? 8.086 -0.999 18.156 1 32.78 36 HIS B C 1
ATOM 1883 O O . HIS B 1 36 ? 8.469 -0.466 17.109 1 32.78 36 HIS B O 1
ATOM 1889 N N . ARG B 1 37 ? 7.699 -0.124 19.078 1 33.97 37 ARG B N 1
ATOM 1890 C CA . ARG B 1 37 ? 7.988 1.297 19.25 1 33.97 37 ARG B CA 1
ATOM 1891 C C . ARG B 1 37 ? 9.484 1.532 19.438 1 33.97 37 ARG B C 1
ATOM 1893 O O . ARG B 1 37 ? 10.008 2.568 19.016 1 33.97 37 ARG B O 1
ATOM 1900 N N . ASN B 1 38 ? 10.305 0.894 20.172 1 33.44 38 ASN B N 1
ATOM 1901 C CA . ASN B 1 38 ? 11.453 1.478 20.875 1 33.44 38 ASN B CA 1
ATOM 1902 C C . ASN B 1 38 ? 12.641 1.673 19.938 1 33.44 38 ASN B C 1
ATOM 1904 O O . ASN B 1 38 ? 13.477 2.545 20.156 1 33.44 38 ASN B O 1
ATOM 1908 N N . ASN B 1 39 ? 13.094 0.681 19.188 1 34.91 39 ASN B N 1
ATOM 1909 C CA . ASN B 1 39 ? 14.508 0.718 18.828 1 34.91 39 ASN B CA 1
ATOM 1910 C C . ASN B 1 39 ? 14.734 1.509 17.531 1 34.91 39 ASN B C 1
ATOM 1912 O O . ASN B 1 39 ? 15.812 1.439 16.938 1 34.91 39 ASN B O 1
ATOM 1916 N N . LEU B 1 40 ? 13.695 2.064 16.938 1 37.19 40 LEU B N 1
ATOM 1917 C CA . LEU B 1 40 ? 13.922 2.502 15.562 1 37.19 40 LEU B CA 1
ATOM 1918 C C . LEU B 1 40 ? 14.469 3.926 15.531 1 37.19 40 LEU B C 1
ATOM 1920 O O . LEU B 1 40 ? 14.477 4.57 14.477 1 37.19 40 LEU B O 1
ATOM 1924 N N . ALA B 1 41 ? 14.898 4.59 16.578 1 35.84 41 ALA B N 1
ATOM 1925 C CA . ALA B 1 41 ? 15.398 5.961 16.672 1 35.84 41 ALA B CA 1
ATOM 1926 C C . ALA B 1 41 ? 16.641 6.145 15.812 1 35.84 41 ALA B C 1
ATOM 1928 O O . ALA B 1 41 ? 17.01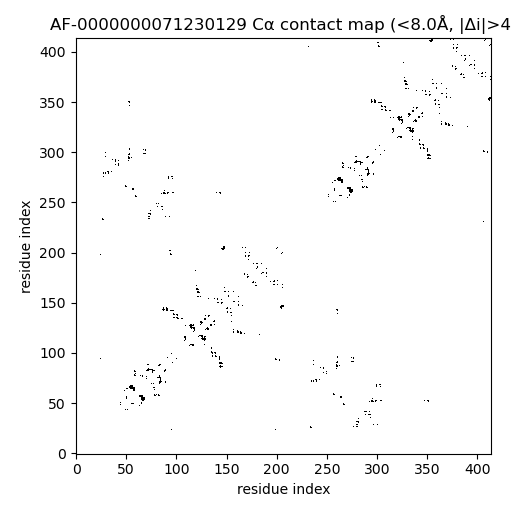6 7.273 15.477 1 35.84 41 ALA B O 1
ATOM 1929 N N . ASN B 1 42 ? 17.406 5.121 15.547 1 38.66 42 ASN B N 1
ATOM 1930 C CA . ASN B 1 42 ? 18.734 5.406 15.016 1 38.66 42 ASN B CA 1
ATOM 1931 C C . ASN B 1 42 ? 18.703 5.559 13.5 1 38.66 42 ASN B C 1
ATOM 1933 O O . ASN B 1 42 ? 19.719 5.352 12.828 1 38.66 42 ASN B O 1
ATOM 1937 N N . VAL B 1 43 ? 17.609 5.648 12.898 1 46.47 43 VAL B N 1
ATOM 1938 C CA . VAL B 1 43 ? 17.719 5.793 11.453 1 46.47 43 VAL B CA 1
ATOM 1939 C C . VAL B 1 43 ? 18.219 7.195 11.109 1 46.47 43 VAL B C 1
ATOM 1941 O O . VAL B 1 43 ? 17.641 8.195 11.547 1 46.47 43 VAL B O 1
ATOM 1944 N N . LYS B 1 44 ? 19.516 7.34 10.695 1 49.16 44 LYS B N 1
ATOM 1945 C CA . LYS B 1 44 ? 20.219 8.539 10.227 1 49.16 44 LYS B CA 1
ATOM 1946 C C . LYS B 1 44 ? 19.375 9.297 9.203 1 49.16 44 LYS B C 1
ATOM 1948 O O . LYS B 1 44 ? 19.234 8.852 8.062 1 49.16 44 LYS B O 1
ATOM 1953 N N . ARG B 1 45 ? 18.547 10.164 9.461 1 54.03 45 ARG B N 1
ATOM 1954 C CA . ARG B 1 45 ? 17.703 11.039 8.656 1 54.03 45 ARG B CA 1
ATOM 1955 C C . ARG B 1 45 ? 18.547 12.016 7.836 1 54.03 45 ARG B C 1
ATOM 1957 O O . ARG B 1 45 ? 18.031 12.672 6.926 1 54.03 45 ARG B O 1
ATOM 1964 N N . ASP B 1 46 ? 19.891 11.867 7.949 1 58.56 46 ASP B N 1
ATOM 1965 C CA . ASP B 1 46 ? 20.609 13.008 7.391 1 58.56 46 ASP B CA 1
ATOM 1966 C C . ASP B 1 46 ? 21.266 12.641 6.066 1 58.56 46 ASP B C 1
ATOM 1968 O O . ASP B 1 46 ? 22.188 13.328 5.617 1 58.56 46 ASP B O 1
ATOM 1972 N N . ASP B 1 47 ? 20.953 11.508 5.473 1 65.56 47 ASP B N 1
ATOM 1973 C CA . ASP B 1 47 ? 21.516 11.203 4.156 1 65.56 47 ASP B CA 1
ATOM 1974 C C . ASP B 1 47 ? 20.672 11.82 3.045 1 65.56 47 ASP B C 1
ATOM 1976 O O . ASP B 1 47 ? 19.5 11.461 2.867 1 65.56 47 ASP B O 1
ATOM 1980 N N . PRO B 1 48 ? 21.219 12.898 2.381 1 65.25 48 PRO B N 1
ATOM 1981 C CA . PRO B 1 48 ? 20.453 13.602 1.35 1 65.25 48 PRO B CA 1
ATOM 1982 C C . PRO B 1 48 ? 19.969 12.68 0.239 1 65.25 48 PRO B C 1
ATOM 1984 O O . PRO B 1 48 ? 19.016 13.008 -0.475 1 65.25 48 PRO B O 1
ATOM 1987 N N . GLU B 1 49 ? 20.594 11.594 0.181 1 74.69 49 GLU B N 1
ATOM 1988 C CA . GLU B 1 49 ? 20.203 10.688 -0.89 1 74.69 49 GLU B CA 1
ATOM 1989 C C . GLU B 1 49 ? 19.094 9.742 -0.429 1 74.69 49 GLU B C 1
ATOM 1991 O O . GLU B 1 49 ? 18.469 9.055 -1.246 1 74.69 49 GLU B O 1
ATOM 1996 N N . ARG B 1 50 ? 18.812 9.906 0.792 1 87.06 50 ARG B N 1
ATOM 1997 C CA . ARG B 1 50 ? 17.797 9.031 1.365 1 87.06 50 ARG B CA 1
ATOM 1998 C C . ARG B 1 50 ? 16.406 9.633 1.213 1 87.06 50 ARG B C 1
ATOM 2000 O O . ARG B 1 50 ? 16.203 10.812 1.479 1 87.06 50 ARG B O 1
ATOM 2007 N N . CYS B 1 51 ? 15.57 8.773 0.746 1 93 51 CYS B N 1
ATOM 2008 C CA . CYS B 1 51 ? 14.195 9.25 0.592 1 93 51 CYS B CA 1
ATOM 2009 C C . CYS B 1 51 ? 13.547 9.484 1.95 1 93 51 CYS B C 1
ATOM 2011 O O . CYS B 1 51 ? 13.742 8.695 2.879 1 93 51 CYS B O 1
ATOM 2013 N N . HIS B 1 52 ? 12.906 10.609 2.014 1 93.81 52 HIS B N 1
ATOM 2014 C CA . HIS B 1 52 ? 12.203 11 3.23 1 93.81 52 HIS B CA 1
ATOM 2015 C C . HIS B 1 52 ? 11.062 10.039 3.531 1 93.81 52 HIS B C 1
ATOM 2017 O O . HIS B 1 52 ? 10.445 9.492 2.613 1 93.81 52 HIS B O 1
ATOM 2023 N N . PRO B 1 53 ? 10.656 9.859 4.781 1 95.88 53 PRO B N 1
ATOM 2024 C CA . PRO B 1 53 ? 9.594 8.93 5.184 1 95.88 53 PRO B CA 1
ATOM 2025 C C . PRO B 1 53 ? 8.266 9.227 4.496 1 95.88 53 PRO B C 1
ATOM 2027 O O . PRO B 1 53 ? 7.457 8.312 4.293 1 95.88 53 PRO B O 1
ATOM 2030 N N . THR B 1 54 ? 8.023 10.477 4.105 1 97.06 54 THR B N 1
ATOM 2031 C CA . THR B 1 54 ? 6.754 10.812 3.477 1 97.06 54 THR B CA 1
ATOM 2032 C C . THR B 1 54 ? 6.785 10.484 1.987 1 97.06 54 THR B C 1
ATOM 2034 O O . THR B 1 54 ? 5.738 10.461 1.331 1 97.06 54 THR B O 1
ATOM 2037 N N . GLN B 1 55 ? 7.93 10.32 1.46 1 96.75 55 GLN B N 1
ATOM 2038 C CA . GLN B 1 55 ? 8.141 9.93 0.07 1 96.75 55 GLN B CA 1
ATOM 2039 C C . GLN B 1 55 ? 9.227 8.867 -0.042 1 96.75 55 GLN B C 1
ATOM 2041 O O . GLN B 1 55 ? 10.258 9.078 -0.688 1 96.75 55 GLN B O 1
ATOM 2046 N N . PRO B 1 56 ? 8.977 7.699 0.439 1 95.69 56 PRO B N 1
ATOM 2047 C CA . PRO B 1 56 ? 10.055 6.723 0.63 1 95.69 56 PRO B CA 1
ATOM 2048 C C . PRO B 1 56 ? 10.391 5.961 -0.649 1 95.69 56 PRO B C 1
ATOM 2050 O O . PRO B 1 56 ? 11.414 5.277 -0.712 1 95.69 56 PRO B O 1
ATOM 2053 N N . PHE B 1 57 ? 9.602 5.988 -1.694 1 95.38 57 PHE B N 1
ATOM 2054 C CA . PHE B 1 57 ? 9.812 5.191 -2.898 1 95.38 57 PHE B CA 1
ATOM 2055 C C . PHE B 1 57 ? 10.742 5.914 -3.867 1 95.38 57 PHE B C 1
ATOM 2057 O O . PHE B 1 57 ? 10.391 6.969 -4.398 1 95.38 57 PHE B O 1
ATOM 2064 N N . ARG B 1 58 ? 11.844 5.309 -4.051 1 93.12 58 ARG B N 1
ATOM 2065 C CA . ARG B 1 58 ? 12.805 5.867 -4.992 1 93.12 58 ARG B CA 1
ATOM 2066 C C . ARG B 1 58 ? 12.508 5.402 -6.414 1 93.12 58 ARG B C 1
ATOM 2068 O O . ARG B 1 58 ? 12.562 4.203 -6.707 1 93.12 58 ARG B O 1
ATOM 2075 N N . CYS B 1 59 ? 12.227 6.328 -7.25 1 93.38 59 CYS B N 1
ATOM 2076 C CA . CYS B 1 59 ? 12.062 6 -8.664 1 93.38 59 CYS B CA 1
ATOM 2077 C C . CYS B 1 59 ? 13.367 5.488 -9.258 1 93.38 59 CYS B C 1
ATOM 2079 O O . CYS B 1 59 ? 14.453 5.887 -8.828 1 93.38 59 CYS B O 1
ATOM 2081 N N . PRO B 1 60 ? 13.203 4.602 -10.188 1 89.69 60 PRO B N 1
ATOM 2082 C CA . PRO B 1 60 ? 14.43 4.117 -10.828 1 89.69 60 PRO B CA 1
ATOM 2083 C C . PRO B 1 60 ? 15.164 5.211 -11.594 1 89.69 60 PRO B C 1
ATOM 2085 O O . PRO B 1 60 ? 14.555 6.211 -11.992 1 89.69 60 PRO B O 1
ATOM 2088 N N . GLY B 1 61 ? 16.406 4.91 -11.781 1 80.25 61 GLY B N 1
ATOM 2089 C CA . GLY B 1 61 ? 17.219 5.816 -12.578 1 80.25 61 GLY B CA 1
ATOM 2090 C C . GLY B 1 61 ? 18.156 6.664 -11.75 1 80.25 61 GLY B C 1
ATOM 2091 O O . GLY B 1 61 ? 18.328 6.426 -10.555 1 80.25 61 GLY B O 1
ATOM 2092 N N . ASN B 1 62 ? 18.75 7.539 -12.422 1 70.31 62 ASN B N 1
ATOM 2093 C CA . ASN B 1 62 ? 19.812 8.359 -11.828 1 70.31 62 ASN B CA 1
ATOM 2094 C C . ASN B 1 62 ? 19.234 9.508 -11.008 1 70.31 62 ASN B C 1
ATOM 2096 O O . ASN B 1 62 ? 19.969 10.172 -10.273 1 70.31 62 ASN B O 1
ATOM 2100 N N . SER B 1 63 ? 17.969 9.633 -11.273 1 66.69 63 SER B N 1
ATOM 2101 C CA . SER B 1 63 ? 17.391 10.766 -10.562 1 66.69 63 SER B CA 1
ATOM 2102 C C . SER B 1 63 ? 17.031 10.391 -9.133 1 66.69 63 SER B C 1
ATOM 2104 O O . SER B 1 63 ? 16.828 9.211 -8.82 1 66.69 63 SER B O 1
ATOM 2106 N N . LEU B 1 64 ? 17.312 11.203 -8.141 1 82.88 64 LEU B N 1
ATOM 2107 C CA . LEU B 1 64 ? 16.984 11.07 -6.727 1 82.88 64 LEU B CA 1
ATOM 2108 C C . LEU B 1 64 ? 15.531 11.477 -6.469 1 82.88 64 LEU B C 1
ATOM 2110 O O . LEU B 1 64 ? 15.25 12.203 -5.516 1 82.88 64 LEU B O 1
ATOM 2114 N N . ILE B 1 65 ? 14.633 11 -7.426 1 91.88 65 ILE B N 1
ATOM 2115 C CA . ILE B 1 65 ? 13.227 11.352 -7.25 1 91.88 65 ILE B CA 1
ATOM 2116 C C . ILE B 1 65 ? 12.562 10.344 -6.316 1 91.88 65 ILE B C 1
ATOM 2118 O O . ILE B 1 65 ? 12.641 9.133 -6.539 1 91.88 65 ILE B O 1
ATOM 2122 N N . CYS B 1 66 ? 11.977 10.875 -5.293 1 95.5 66 CYS B N 1
ATOM 2123 C CA . CYS B 1 66 ? 11.266 10.078 -4.301 1 95.5 66 CYS B CA 1
ATOM 2124 C C . CYS B 1 66 ? 9.781 10.422 -4.297 1 95.5 66 CYS B C 1
ATOM 2126 O O . CYS B 1 66 ? 9.406 11.594 -4.414 1 95.5 66 CYS B O 1
ATOM 2128 N N . ILE B 1 67 ? 8.961 9.453 -4.234 1 96.44 67 ILE B N 1
ATOM 2129 C CA . ILE B 1 67 ? 7.523 9.719 -4.246 1 96.44 67 ILE B CA 1
ATOM 2130 C C . ILE B 1 67 ? 6.855 8.984 -3.082 1 96.44 67 ILE B C 1
ATOM 2132 O O . ILE B 1 67 ? 7.461 8.109 -2.461 1 96.44 67 ILE B O 1
ATOM 2136 N N . SER B 1 68 ? 5.621 9.406 -2.766 1 96.62 68 SER B N 1
ATOM 2137 C CA . SER B 1 68 ? 4.801 8.742 -1.762 1 96.62 68 SER B CA 1
ATOM 2138 C C . SER B 1 68 ? 4.398 7.34 -2.221 1 96.62 68 SER B C 1
ATOM 2140 O O . SER B 1 68 ? 4.156 7.117 -3.408 1 96.62 68 SER B O 1
ATOM 2142 N N . ILE B 1 69 ? 4.34 6.449 -1.289 1 96.31 69 ILE B N 1
ATOM 2143 C CA . ILE B 1 69 ? 3.893 5.094 -1.601 1 96.31 69 ILE B CA 1
ATOM 2144 C C . ILE B 1 69 ? 2.484 5.137 -2.189 1 96.31 69 ILE B C 1
ATOM 2146 O O . ILE B 1 69 ? 2.139 4.32 -3.047 1 96.31 69 ILE B O 1
ATOM 2150 N N . GLN B 1 70 ? 1.708 6.133 -1.825 1 94.69 70 GLN B N 1
ATOM 2151 C CA . GLN B 1 70 ? 0.326 6.254 -2.279 1 94.69 70 GLN B CA 1
ATOM 2152 C C . GLN B 1 70 ? 0.263 6.598 -3.764 1 94.69 70 GLN B C 1
ATOM 2154 O O . GLN B 1 70 ? -0.796 6.492 -4.387 1 94.69 70 GLN B O 1
ATOM 2159 N N . TYR B 1 71 ? 1.306 7.023 -4.285 1 96.25 71 TYR B N 1
ATOM 2160 C CA . TYR B 1 71 ? 1.329 7.395 -5.695 1 96.25 71 TYR B CA 1
ATOM 2161 C C . TYR B 1 71 ? 1.638 6.188 -6.57 1 96.25 71 TYR B C 1
ATOM 2163 O O . TYR B 1 71 ? 1.571 6.273 -7.801 1 96.25 71 TYR B O 1
ATOM 2171 N N . LEU B 1 72 ? 2.029 5.07 -5.941 1 96.75 72 LEU B N 1
ATOM 2172 C CA . LEU B 1 72 ? 2.186 3.836 -6.703 1 96.75 72 LEU B CA 1
ATOM 2173 C C . LEU B 1 72 ? 0.836 3.332 -7.203 1 96.75 72 LEU B C 1
ATOM 2175 O O . LEU B 1 72 ? -0.106 3.184 -6.422 1 96.75 72 LEU B O 1
ATOM 2179 N N . CYS B 1 73 ? 0.759 3.125 -8.5 1 97 73 CYS B N 1
ATOM 2180 C CA . CYS B 1 73 ? -0.4 2.5 -9.125 1 97 73 CYS B CA 1
ATOM 2181 C C . CYS B 1 73 ? -1.668 3.299 -8.844 1 97 73 CYS B C 1
ATOM 2183 O O . CYS B 1 73 ? -2.711 2.725 -8.531 1 97 73 CYS B O 1
ATOM 2185 N N . ASP B 1 74 ? -1.582 4.625 -8.883 1 93.69 74 ASP B N 1
ATOM 2186 C CA . ASP B 1 74 ? -2.732 5.488 -8.633 1 93.69 74 ASP B CA 1
ATOM 2187 C C . ASP B 1 74 ? -3.33 6 -9.938 1 93.69 74 ASP B C 1
ATOM 2189 O O . ASP B 1 74 ? -4.234 6.84 -9.93 1 93.69 74 ASP B O 1
ATOM 2193 N N . GLY B 1 75 ? -2.734 5.551 -11.055 1 95.19 75 GLY B N 1
ATOM 2194 C CA . GLY B 1 75 ? -3.291 5.906 -12.352 1 95.19 75 GLY B CA 1
ATOM 2195 C C . GLY B 1 75 ? -2.566 7.062 -13.016 1 95.19 75 GLY B C 1
ATOM 2196 O O . GLY B 1 75 ? -2.842 7.398 -14.164 1 95.19 75 GLY B O 1
ATOM 2197 N N . ALA B 1 76 ? -1.675 7.703 -12.258 1 94.19 76 ALA B N 1
ATOM 2198 C CA . ALA B 1 76 ? -0.907 8.828 -12.789 1 94.19 76 ALA B CA 1
ATOM 2199 C C . ALA B 1 76 ? 0.593 8.578 -12.656 1 94.19 76 ALA B C 1
ATOM 2201 O O . ALA B 1 76 ? 1.066 8.148 -11.602 1 94.19 76 ALA B O 1
ATOM 2202 N N . PRO B 1 77 ? 1.305 8.828 -13.797 1 95.81 77 PRO B N 1
ATOM 2203 C CA . PRO B 1 77 ? 2.756 8.648 -13.703 1 95.81 77 PRO B CA 1
ATOM 2204 C C . PRO B 1 77 ? 3.424 9.695 -12.82 1 95.81 77 PRO B C 1
ATOM 2206 O O . PRO B 1 77 ? 3.238 10.898 -13.031 1 95.81 77 PRO B O 1
ATOM 2209 N N . ASP B 1 78 ? 4.105 9.344 -11.844 1 95.31 78 ASP B N 1
ATOM 2210 C CA . ASP B 1 78 ? 4.824 10.234 -10.938 1 95.31 78 ASP B CA 1
ATOM 2211 C C . ASP B 1 78 ? 6.332 10.031 -11.039 1 95.31 78 ASP B C 1
ATOM 2213 O O . ASP B 1 78 ? 7.113 10.914 -10.68 1 95.31 78 ASP B O 1
ATOM 2217 N N . CYS B 1 79 ? 6.738 8.797 -11.453 1 95.12 79 CYS B N 1
ATOM 2218 C CA . CYS B 1 79 ? 8.133 8.594 -11.82 1 95.12 79 CYS B CA 1
ATOM 2219 C C . CYS B 1 79 ? 8.391 9.031 -13.25 1 95.12 79 CYS B C 1
ATOM 2221 O O . CYS B 1 79 ? 7.527 8.883 -14.117 1 95.12 79 CYS B O 1
ATOM 2223 N N . PRO B 1 80 ? 9.562 9.516 -13.531 1 93.62 80 PRO B N 1
ATOM 2224 C CA . PRO B 1 80 ? 9.867 10.016 -14.875 1 93.62 80 PRO B CA 1
ATOM 2225 C C . PRO B 1 80 ? 9.656 8.953 -15.953 1 93.62 80 PRO B C 1
ATOM 2227 O O . PRO B 1 80 ? 9.188 9.266 -17.047 1 93.62 80 PRO B O 1
ATOM 2230 N N . ASP B 1 81 ? 9.969 7.688 -15.68 1 91.75 81 ASP B N 1
ATOM 2231 C CA . ASP B 1 81 ? 9.836 6.648 -16.688 1 91.75 81 ASP B CA 1
ATOM 2232 C C . ASP B 1 81 ? 8.516 5.906 -16.547 1 91.75 81 ASP B C 1
ATOM 2234 O O . ASP B 1 81 ? 8.289 4.891 -17.219 1 91.75 81 ASP B O 1
ATOM 2238 N N . GLY B 1 82 ? 7.68 6.336 -15.578 1 95.06 82 GLY B N 1
ATOM 2239 C CA . GLY B 1 82 ? 6.359 5.746 -15.414 1 95.06 82 GLY B CA 1
ATOM 2240 C C . GLY B 1 82 ? 6.387 4.414 -14.688 1 95.06 82 GLY B C 1
ATOM 2241 O O . GLY B 1 82 ? 5.402 3.67 -14.711 1 95.06 82 GLY B O 1
ATOM 2242 N N . TYR B 1 83 ? 7.508 4.102 -14.094 1 94.69 83 TYR B N 1
ATOM 2243 C CA . TYR B 1 83 ? 7.664 2.807 -13.445 1 94.69 83 TYR B CA 1
ATOM 2244 C C . TYR B 1 83 ? 6.598 2.602 -12.375 1 94.69 83 TYR B C 1
ATOM 2246 O O . TYR B 1 83 ? 6.133 1.48 -12.164 1 94.69 83 TYR B O 1
ATOM 2254 N N . ASP B 1 84 ? 6.164 3.699 -11.742 1 95.94 84 ASP B N 1
ATOM 2255 C CA . ASP B 1 84 ? 5.184 3.611 -10.672 1 95.94 84 ASP B CA 1
ATOM 2256 C C . ASP B 1 84 ? 3.836 3.111 -11.188 1 95.94 84 ASP B C 1
ATOM 2258 O O . ASP B 1 84 ? 2.986 2.678 -10.406 1 95.94 84 ASP B O 1
ATOM 2262 N N . GLU B 1 85 ? 3.621 3.145 -12.453 1 97.19 85 GLU B N 1
ATOM 2263 C CA . GLU B 1 85 ? 2.371 2.689 -13.055 1 97.19 85 GLU B CA 1
ATOM 2264 C C . GLU B 1 85 ? 2.582 1.422 -13.875 1 97.19 85 GLU B C 1
ATOM 2266 O O . GLU B 1 85 ? 1.695 1.008 -14.625 1 97.19 85 GLU B O 1
ATOM 2271 N N . ASP B 1 86 ? 3.799 0.827 -13.797 1 95.88 86 ASP B N 1
ATOM 2272 C CA . ASP B 1 86 ? 4.102 -0.401 -14.523 1 95.88 86 ASP B CA 1
ATOM 2273 C C . ASP B 1 86 ? 3.092 -1.498 -14.195 1 95.88 86 ASP B C 1
ATOM 2275 O O . ASP B 1 86 ? 2.809 -1.759 -13.023 1 95.88 86 ASP B O 1
ATOM 2279 N N . THR B 1 87 ? 2.604 -2.16 -15.203 1 96 87 THR B N 1
ATOM 2280 C CA . THR B 1 87 ? 1.542 -3.145 -15.016 1 96 87 THR B CA 1
ATOM 2281 C C . THR B 1 87 ? 2.033 -4.32 -14.18 1 96 87 THR B C 1
ATOM 2283 O O . THR B 1 87 ? 1.296 -4.844 -13.344 1 96 87 THR B O 1
ATOM 2286 N N . SER B 1 88 ? 3.209 -4.805 -14.469 1 96.19 88 SER B N 1
ATOM 2287 C CA . SER B 1 88 ? 3.756 -5.91 -13.688 1 96.19 88 SER B CA 1
ATOM 2288 C C . SER B 1 88 ? 3.924 -5.523 -12.219 1 96.19 88 SER B C 1
ATOM 2290 O O . SER B 1 88 ? 3.602 -6.309 -11.328 1 96.19 88 SER B O 1
ATOM 2292 N N . LEU B 1 89 ? 4.426 -4.289 -12.008 1 96.62 89 LEU B N 1
ATOM 2293 C CA . LEU B 1 89 ? 4.586 -3.791 -10.641 1 96.62 89 LEU B CA 1
ATOM 2294 C C . LEU B 1 89 ? 3.24 -3.703 -9.93 1 96.62 89 LEU B C 1
ATOM 2296 O O . LEU B 1 89 ? 3.094 -4.188 -8.805 1 96.62 89 LEU B O 1
ATOM 2300 N N . CYS B 1 90 ? 2.301 -3.154 -10.602 1 97.25 90 CYS B N 1
ATOM 2301 C CA . CYS B 1 90 ? 0.997 -2.924 -9.992 1 97.25 90 CYS B CA 1
ATOM 2302 C C . CYS B 1 90 ? 0.265 -4.238 -9.758 1 97.25 90 CYS B C 1
ATOM 2304 O O . CYS B 1 90 ? -0.474 -4.375 -8.781 1 97.25 90 CYS B O 1
ATOM 2306 N N . THR B 1 91 ? 0.442 -5.188 -10.633 1 96.25 91 THR B N 1
ATOM 2307 C CA . THR B 1 91 ? -0.129 -6.512 -10.422 1 96.25 91 THR B CA 1
ATOM 2308 C C . THR B 1 91 ? 0.53 -7.203 -9.234 1 96.25 91 THR B C 1
ATOM 2310 O O . THR B 1 91 ? -0.157 -7.695 -8.336 1 96.25 91 THR B O 1
ATOM 2313 N N . ALA B 1 92 ? 1.838 -7.18 -9.211 1 96.44 92 ALA B N 1
ATOM 2314 C CA . ALA B 1 92 ? 2.6 -7.836 -8.148 1 96.44 92 ALA B CA 1
ATOM 2315 C C . ALA B 1 92 ? 2.281 -7.219 -6.789 1 96.44 92 ALA B C 1
ATOM 2317 O O . ALA B 1 92 ? 2.297 -7.914 -5.77 1 96.44 92 ALA B O 1
ATOM 2318 N N . ALA B 1 93 ? 2.033 -5.949 -6.84 1 95.12 93 ALA B N 1
ATOM 2319 C CA . ALA B 1 93 ? 1.762 -5.234 -5.598 1 95.12 93 ALA B CA 1
ATOM 2320 C C . ALA B 1 93 ? 0.51 -5.773 -4.914 1 95.12 93 ALA B C 1
ATOM 2322 O O . ALA B 1 93 ? 0.348 -5.629 -3.699 1 95.12 93 ALA B O 1
ATOM 2323 N N . LYS B 1 94 ? -0.409 -6.375 -5.656 1 93.75 94 LYS B N 1
ATOM 2324 C CA . LYS B 1 94 ? -1.652 -6.887 -5.086 1 93.75 94 LYS B CA 1
ATOM 2325 C C . LYS B 1 94 ? -1.564 -8.383 -4.824 1 93.75 94 LYS B C 1
ATOM 2327 O O . LYS B 1 94 ? -2.502 -8.984 -4.293 1 93.75 94 LYS B O 1
ATOM 2332 N N . ARG B 1 95 ? -0.463 -8.953 -5.242 1 94.62 95 ARG B N 1
ATOM 2333 C CA . ARG B 1 95 ? -0.263 -10.398 -5.113 1 94.62 95 ARG B CA 1
ATOM 2334 C C . ARG B 1 95 ? 0.63 -10.719 -3.92 1 94.62 95 ARG B C 1
ATOM 2336 O O . ARG B 1 95 ? 1.388 -9.867 -3.453 1 94.62 95 ARG B O 1
ATOM 2343 N N . PRO B 1 96 ? 0.434 -11.984 -3.404 1 92.69 96 PRO B N 1
ATOM 2344 C CA . PRO B 1 96 ? 1.441 -12.367 -2.41 1 92.69 96 PRO B CA 1
ATOM 2345 C C . PRO B 1 96 ? 2.869 -12.211 -2.928 1 92.69 96 PRO B C 1
ATOM 2347 O O . PRO B 1 96 ? 3.127 -12.422 -4.117 1 92.69 96 PRO B O 1
ATOM 2350 N N . PRO B 1 97 ? 3.758 -11.773 -2.029 1 95.19 97 PRO B N 1
ATOM 2351 C CA . PRO B 1 97 ? 5.152 -11.656 -2.465 1 95.19 97 PRO B CA 1
ATOM 2352 C C . PRO B 1 97 ? 5.688 -12.945 -3.076 1 95.19 97 PRO B C 1
ATOM 2354 O O . PRO B 1 97 ? 5.328 -14.039 -2.637 1 95.19 97 PRO B O 1
ATOM 2357 N N . VAL B 1 98 ? 6.578 -12.805 -4 1 97.56 98 VAL B N 1
ATOM 2358 C CA . VAL B 1 98 ? 7.125 -13.93 -4.746 1 97.56 98 VAL B CA 1
ATOM 2359 C C . VAL B 1 98 ? 7.766 -14.93 -3.783 1 97.56 98 VAL B C 1
ATOM 2361 O O . VAL B 1 98 ? 7.547 -16.141 -3.893 1 97.56 98 VAL B O 1
ATOM 2364 N N . GLU B 1 99 ? 8.492 -14.414 -2.861 1 96.12 99 GLU B N 1
ATOM 2365 C CA . GLU B 1 99 ? 9.188 -15.289 -1.919 1 96.12 99 GLU B CA 1
ATOM 2366 C C . GLU B 1 99 ? 8.203 -16.156 -1.142 1 96.12 99 GLU B C 1
ATOM 2368 O O . GLU B 1 99 ? 8.438 -17.344 -0.947 1 96.12 99 GLU B O 1
ATOM 2373 N N . GLU B 1 100 ? 7.184 -15.57 -0.748 1 94.69 100 GLU B N 1
ATOM 2374 C CA . GLU B 1 100 ? 6.164 -16.297 -0.005 1 94.69 100 GLU B CA 1
ATOM 2375 C C . GLU B 1 100 ? 5.508 -17.375 -0.875 1 94.69 100 GLU B C 1
ATOM 2377 O O . GLU B 1 100 ? 5.332 -18.516 -0.44 1 94.69 100 GLU B O 1
ATOM 2382 N N . THR B 1 101 ? 5.184 -17.016 -2.072 1 97.12 101 THR B N 1
ATOM 2383 C CA . THR B 1 101 ? 4.551 -17.938 -3.002 1 97.12 101 THR B CA 1
ATOM 2384 C C . THR B 1 101 ? 5.5 -19.078 -3.355 1 97.12 101 THR B C 1
ATOM 2386 O O . THR B 1 101 ? 5.102 -20.25 -3.35 1 97.12 101 THR B O 1
ATOM 2389 N N . ALA B 1 102 ? 6.73 -18.734 -3.596 1 97.94 102 ALA B N 1
ATOM 2390 C CA . ALA B 1 102 ? 7.723 -19.766 -3.93 1 97.94 102 ALA B CA 1
ATOM 2391 C C . ALA B 1 102 ? 7.898 -20.75 -2.781 1 97.94 102 ALA B C 1
ATOM 2393 O O . ALA B 1 102 ? 7.949 -21.969 -3 1 97.94 102 ALA B O 1
ATOM 2394 N N . ASN B 1 103 ? 8 -20.219 -1.586 1 96.31 103 ASN B N 1
ATOM 2395 C CA . ASN B 1 103 ? 8.125 -21.078 -0.412 1 96.31 103 ASN B CA 1
ATOM 2396 C C . ASN B 1 103 ? 6.906 -21.969 -0.239 1 96.31 103 ASN B C 1
ATOM 2398 O O . ASN B 1 103 ? 7.035 -23.141 0.126 1 96.31 103 ASN B O 1
ATOM 2402 N N . PHE B 1 104 ? 5.789 -21.453 -0.428 1 95.81 104 PHE B N 1
ATOM 2403 C CA . PHE B 1 104 ? 4.555 -22.234 -0.335 1 95.81 104 PHE B CA 1
ATOM 2404 C C . PHE B 1 104 ? 4.566 -23.391 -1.322 1 95.81 104 PHE B C 1
ATOM 2406 O O . PHE B 1 104 ? 4.32 -24.547 -0.943 1 95.81 104 PHE B O 1
ATOM 2413 N N . LEU B 1 105 ? 4.859 -23.062 -2.602 1 97.25 105 LEU B N 1
ATOM 2414 C CA . LEU B 1 105 ? 4.922 -24.094 -3.635 1 97.25 105 LEU B CA 1
ATOM 2415 C C . LEU B 1 105 ? 5.957 -25.156 -3.285 1 97.25 105 LEU B C 1
ATOM 2417 O O . LEU B 1 105 ? 5.695 -26.359 -3.424 1 97.25 105 LEU B O 1
ATOM 2421 N N . GLN B 1 106 ? 7.059 -24.719 -2.773 1 96.94 106 GLN B N 1
ATOM 2422 C CA . GLN B 1 106 ? 8.125 -25.641 -2.404 1 96.94 106 GLN B CA 1
ATOM 2423 C C . GLN B 1 106 ? 7.691 -26.547 -1.256 1 96.94 10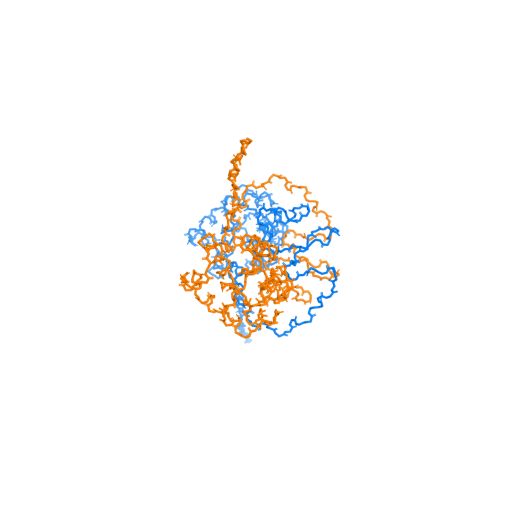6 GLN B C 1
ATOM 2425 O O . GLN B 1 106 ? 8.016 -27.734 -1.24 1 96.94 106 GLN B O 1
ATOM 2430 N N . SER B 1 107 ? 7.016 -25.953 -0.331 1 95 107 SER B N 1
ATOM 2431 C CA . SER B 1 107 ? 6.516 -26.75 0.787 1 95 107 SER B CA 1
ATOM 2432 C C . SER B 1 107 ? 5.555 -27.828 0.309 1 95 107 SER B C 1
ATOM 2434 O O . SER B 1 107 ? 5.598 -28.969 0.795 1 95 107 SER B O 1
ATOM 2436 N N . LEU B 1 108 ? 4.691 -27.547 -0.605 1 94.44 108 LEU B N 1
ATOM 2437 C CA . LEU B 1 108 ? 3.777 -28.547 -1.167 1 94.44 108 LEU B CA 1
ATOM 2438 C C . LEU B 1 108 ? 4.547 -29.672 -1.844 1 94.44 108 LEU B C 1
ATOM 2440 O O . LEU B 1 108 ? 4.227 -30.844 -1.651 1 94.44 108 LEU B O 1
ATOM 2444 N N . LEU B 1 109 ? 5.562 -29.312 -2.543 1 96.38 109 LEU B N 1
ATOM 2445 C CA . LEU B 1 109 ? 6.348 -30.312 -3.27 1 96.38 109 LEU B CA 1
ATOM 2446 C C . LEU B 1 109 ? 7.137 -31.188 -2.309 1 96.38 109 LEU B C 1
ATOM 2448 O O . LEU B 1 109 ? 7.223 -32.406 -2.504 1 96.38 109 LEU B O 1
ATOM 2452 N N . THR B 1 110 ? 7.684 -30.562 -1.304 1 96.12 110 THR B N 1
ATOM 2453 C CA . THR B 1 110 ? 8.461 -31.312 -0.312 1 96.12 110 THR B CA 1
ATOM 2454 C C . THR B 1 110 ? 7.566 -32.281 0.448 1 96.12 110 THR B C 1
ATOM 2456 O O . THR B 1 110 ? 7.961 -33.438 0.701 1 96.12 110 THR B O 1
ATOM 2459 N N . ASN B 1 111 ? 6.375 -31.891 0.734 1 93.12 111 ASN B N 1
ATOM 2460 C CA . ASN B 1 111 ? 5.492 -32.688 1.59 1 93.12 111 ASN B CA 1
ATOM 2461 C C . ASN B 1 111 ? 4.703 -33.719 0.788 1 93.12 111 ASN B C 1
ATOM 2463 O O . ASN B 1 111 ? 4.309 -34.75 1.32 1 93.12 111 ASN B O 1
ATOM 2467 N N . HIS B 1 112 ? 4.547 -33.5 -0.501 1 93.44 112 HIS B N 1
ATOM 2468 C CA . HIS B 1 112 ? 3.574 -34.344 -1.2 1 93.44 112 HIS B CA 1
ATOM 2469 C C . HIS B 1 112 ? 4.176 -34.938 -2.469 1 93.44 112 HIS B C 1
ATOM 2471 O O . HIS B 1 112 ? 3.52 -35.719 -3.16 1 93.44 112 HIS B O 1
ATOM 2477 N N . GLY B 1 113 ? 5.402 -34.562 -2.756 1 94.88 113 GLY B N 1
ATOM 2478 C CA . GLY B 1 113 ? 6.086 -35.156 -3.887 1 94.88 113 GLY B CA 1
ATOM 2479 C C . GLY B 1 113 ? 6.285 -34.219 -5.047 1 94.88 113 GLY B C 1
ATOM 2480 O O . GLY B 1 113 ? 5.598 -33.188 -5.145 1 94.88 113 GLY B O 1
ATOM 2481 N N . PRO B 1 114 ? 7.195 -34.5 -5.918 1 97.5 114 PRO B N 1
ATOM 2482 C CA . PRO B 1 114 ? 7.625 -33.594 -6.977 1 97.5 114 PRO B CA 1
ATOM 2483 C C . PRO B 1 114 ? 6.562 -33.406 -8.062 1 97.5 114 PRO B C 1
ATOM 2485 O O . PRO B 1 114 ? 6.637 -32.469 -8.844 1 97.5 114 PRO B O 1
ATOM 2488 N N . ASN B 1 115 ? 5.605 -34.312 -8.156 1 97.06 115 ASN B N 1
ATOM 2489 C CA . ASN B 1 115 ? 4.598 -34.188 -9.203 1 97.06 115 ASN B CA 1
ATOM 2490 C C . ASN B 1 115 ? 3.268 -33.688 -8.656 1 97.06 115 ASN B C 1
ATOM 2492 O O . ASN B 1 115 ? 2.268 -33.656 -9.375 1 97.06 115 ASN B O 1
ATOM 2496 N N . TYR B 1 116 ? 3.246 -33.25 -7.414 1 95.5 116 TYR B N 1
ATOM 2497 C CA . TYR B 1 116 ? 2.018 -32.875 -6.723 1 95.5 116 TYR B CA 1
ATOM 2498 C C . TYR B 1 116 ? 1.311 -31.734 -7.445 1 95.5 116 TYR B C 1
ATOM 2500 O O . TYR B 1 116 ? 0.083 -31.734 -7.555 1 95.5 116 TYR B O 1
ATOM 2508 N N . LEU B 1 117 ? 2.008 -30.766 -7.988 1 96.69 117 LEU B N 1
ATOM 2509 C CA . LEU B 1 117 ? 1.442 -29.531 -8.539 1 96.69 117 LEU B CA 1
ATOM 2510 C C . LEU B 1 117 ? 0.932 -29.75 -9.953 1 96.69 117 LEU B C 1
ATOM 2512 O O . LEU B 1 117 ? 0.337 -28.859 -10.555 1 96.69 117 LEU B O 1
ATOM 2516 N N . GLU B 1 118 ? 1.106 -30.984 -10.484 1 96.12 118 GLU B N 1
ATOM 2517 C CA . GLU B 1 118 ? 0.416 -31.328 -11.719 1 96.12 118 GLU B CA 1
ATOM 2518 C C . GLU B 1 118 ? -1.098 -31.219 -11.555 1 96.12 118 GLU B C 1
ATOM 2520 O O . GLU B 1 118 ? -1.813 -30.969 -12.531 1 96.12 118 GLU B O 1
ATOM 2525 N N . LYS B 1 119 ? -1.495 -31.406 -10.328 1 93.88 119 LYS B N 1
ATOM 2526 C CA . LYS B 1 119 ? -2.922 -31.344 -10.023 1 93.88 119 LYS B CA 1
ATOM 2527 C C . LYS B 1 119 ? -3.48 -29.953 -10.336 1 93.88 119 LYS B C 1
ATOM 2529 O O . LYS B 1 119 ? -4.664 -29.812 -10.648 1 93.88 119 LYS B O 1
ATOM 2534 N N . LEU B 1 120 ? -2.637 -28.953 -10.281 1 94.56 120 LEU B N 1
ATOM 2535 C CA . LEU B 1 120 ? -3.092 -27.578 -10.469 1 94.56 120 LEU B CA 1
ATOM 2536 C C . LEU B 1 120 ? -2.723 -27.062 -11.859 1 94.56 120 LEU B C 1
ATOM 2538 O O . LEU B 1 120 ? -3.574 -26.547 -12.578 1 94.56 120 LEU B O 1
ATOM 2542 N N . PHE B 1 121 ? -1.426 -27.312 -12.234 1 95.75 121 PHE B N 1
ATOM 2543 C CA . PHE B 1 121 ? -0.889 -26.578 -13.375 1 95.75 121 PHE B CA 1
ATOM 2544 C C . PHE B 1 121 ? -0.76 -27.484 -14.594 1 95.75 121 PHE B C 1
ATOM 2546 O O . PHE B 1 121 ? -0.334 -27.047 -15.664 1 95.75 121 PHE B O 1
ATOM 2553 N N . GLY B 1 122 ? -1.079 -28.75 -14.43 1 93.81 122 GLY B N 1
ATOM 2554 C CA . GLY B 1 122 ? -1.004 -29.672 -15.547 1 93.81 122 GLY B CA 1
ATOM 2555 C C . GLY B 1 122 ? 0.323 -30.406 -15.625 1 93.81 122 GLY B C 1
ATOM 2556 O O . GLY B 1 122 ? 1.142 -30.328 -14.703 1 93.81 122 GLY B O 1
ATOM 2557 N N . LYS B 1 123 ? 0.557 -31.109 -16.75 1 93.62 123 LYS B N 1
ATOM 2558 C CA . LYS B 1 123 ? 1.648 -32.062 -16.891 1 93.62 123 LYS B CA 1
ATOM 2559 C C . LYS B 1 123 ? 3.004 -31.359 -16.844 1 93.62 123 LYS B C 1
ATOM 2561 O O . LYS B 1 123 ? 3.986 -31.938 -16.375 1 93.62 123 LYS B O 1
ATOM 2566 N N . LYS B 1 124 ? 3.061 -30.156 -17.188 1 95.5 124 LYS B N 1
ATOM 2567 C CA . LYS B 1 124 ? 4.324 -29.438 -17.203 1 95.5 124 LYS B CA 1
ATOM 2568 C C . LYS B 1 124 ? 4.781 -29.109 -15.781 1 95.5 124 LYS B C 1
ATOM 2570 O O . LYS B 1 124 ? 5.934 -28.719 -15.57 1 95.5 124 LYS B O 1
ATOM 2575 N N . ALA B 1 125 ? 3.922 -29.234 -14.82 1 97.81 125 ALA B N 1
ATOM 2576 C CA . ALA B 1 125 ? 4.27 -28.938 -13.438 1 97.81 125 ALA B CA 1
ATOM 2577 C C . ALA B 1 125 ? 4.867 -30.156 -12.742 1 97.81 125 ALA B C 1
ATOM 2579 O O . ALA B 1 125 ? 4.875 -30.234 -11.508 1 97.81 125 ALA B O 1
ATOM 2580 N N . ARG B 1 126 ? 5.305 -31.109 -13.516 1 97 126 ARG B N 1
ATOM 2581 C CA . ARG B 1 126 ? 5.941 -32.312 -13 1 97 126 ARG B CA 1
ATOM 2582 C C . ARG B 1 126 ? 7.375 -32.031 -12.562 1 97 126 ARG B C 1
ATOM 2584 O O . ARG B 1 126 ? 7.891 -30.938 -12.773 1 97 126 ARG B O 1
ATOM 2591 N N . ASP B 1 127 ? 7.996 -33 -11.852 1 97.88 127 ASP B N 1
ATOM 2592 C CA . ASP B 1 127 ? 9.406 -32.938 -11.469 1 97.88 127 ASP B CA 1
ATOM 2593 C C . ASP B 1 127 ? 9.719 -31.609 -10.742 1 97.88 127 ASP B C 1
ATOM 2595 O O . ASP B 1 127 ? 10.625 -30.891 -11.133 1 97.88 127 ASP B O 1
ATOM 2599 N N . ALA B 1 128 ? 8.93 -31.328 -9.781 1 98.12 128 ALA B N 1
ATOM 2600 C CA . ALA B 1 128 ? 9.109 -30.156 -8.922 1 98.12 128 ALA B CA 1
ATOM 2601 C C . ALA B 1 128 ? 9.148 -28.875 -9.742 1 98.12 128 ALA B C 1
ATOM 2603 O O . ALA B 1 128 ? 10 -28.016 -9.516 1 98.12 128 ALA B O 1
ATOM 2604 N N . LEU B 1 129 ? 8.312 -28.797 -10.773 1 98.31 129 LEU B N 1
ATOM 2605 C CA . LEU B 1 129 ? 8.094 -27.625 -11.617 1 98.31 129 LEU B CA 1
ATOM 2606 C C . LEU B 1 129 ? 9.305 -27.359 -12.5 1 98.31 129 LEU B C 1
ATOM 2608 O O . LEU B 1 129 ? 9.461 -26.266 -13.031 1 98.31 129 LEU B O 1
ATOM 2612 N N . ALA B 1 130 ? 10.172 -28.281 -12.719 1 97.81 130 ALA B N 1
ATOM 2613 C CA . ALA B 1 130 ? 11.398 -28.094 -13.492 1 97.81 130 ALA B CA 1
ATOM 2614 C C . ALA B 1 130 ? 11.086 -27.609 -14.906 1 97.81 130 ALA B C 1
ATOM 2616 O O . ALA B 1 130 ? 11.688 -26.641 -15.383 1 97.81 130 ALA B O 1
ATOM 2617 N N . PRO B 1 131 ? 10.141 -28.2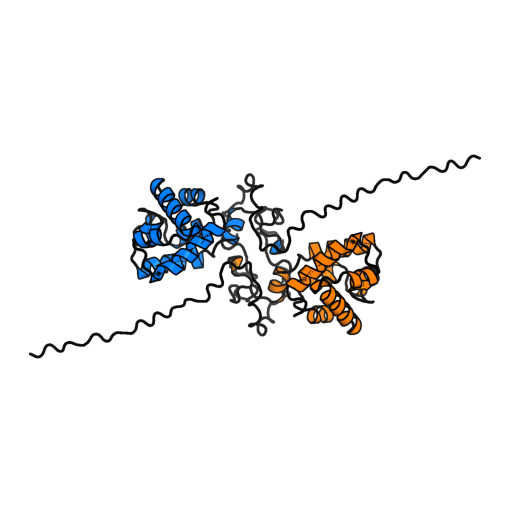19 -15.57 1 97.44 131 PRO B N 1
ATOM 2618 C CA . PRO B 1 131 ? 9.859 -27.75 -16.938 1 97.44 131 PRO B CA 1
ATOM 2619 C C . PRO B 1 131 ? 9.328 -26.312 -16.969 1 97.44 131 PRO B C 1
ATOM 2621 O O . PRO B 1 131 ? 9.375 -25.656 -18.016 1 97.44 131 PRO B O 1
ATOM 2624 N N . LEU B 1 132 ? 8.828 -25.812 -15.852 1 97.88 132 LEU B N 1
ATOM 2625 C CA . LEU B 1 132 ? 8.273 -24.469 -15.773 1 97.88 132 LEU B CA 1
ATOM 2626 C C . LEU B 1 132 ? 9.305 -23.484 -15.211 1 97.88 132 LEU B C 1
ATOM 2628 O O . LEU B 1 132 ? 8.992 -22.312 -14.984 1 97.88 132 LEU B O 1
ATOM 2632 N N . GLY B 1 133 ? 10.445 -23.984 -14.961 1 97.12 133 GLY B N 1
ATOM 2633 C CA . GLY B 1 133 ? 11.508 -23.109 -14.477 1 97.12 133 GLY B CA 1
ATOM 2634 C C . GLY B 1 133 ? 11.688 -23.172 -12.969 1 97.12 133 GLY B C 1
ATOM 2635 O O . GLY B 1 133 ? 12.5 -22.422 -12.414 1 97.12 133 GLY B O 1
ATOM 2636 N N . GLY B 1 134 ? 10.945 -24.031 -12.289 1 97.56 134 GLY B N 1
ATOM 2637 C CA . GLY B 1 134 ? 11.07 -24.156 -10.844 1 97.56 134 GLY B CA 1
ATOM 2638 C C . GLY B 1 134 ? 10.039 -23.344 -10.078 1 97.56 134 GLY B C 1
ATOM 2639 O O . GLY B 1 134 ? 9.266 -22.594 -10.68 1 97.56 134 GLY B O 1
ATOM 2640 N N . SER B 1 135 ? 10.016 -23.484 -8.773 1 98 135 SER B N 1
ATOM 2641 C CA . SER B 1 135 ? 9.023 -22.828 -7.922 1 98 135 SER B CA 1
ATOM 2642 C C . SER B 1 135 ? 9.141 -21.312 -7.992 1 98 135 SER B C 1
ATOM 2644 O O . SER B 1 135 ? 8.125 -20.609 -8 1 98 135 SER B O 1
ATOM 2646 N N . HIS B 1 136 ? 10.367 -20.812 -8.047 1 97.5 136 HIS B N 1
ATOM 2647 C CA . HIS B 1 136 ? 10.57 -19.375 -8.078 1 97.5 136 HIS B CA 1
ATOM 2648 C C . HIS B 1 136 ? 10.016 -18.766 -9.367 1 97.5 136 HIS B C 1
ATOM 2650 O O . HIS B 1 136 ? 9.328 -17.75 -9.336 1 97.5 136 HIS B O 1
ATOM 2656 N N . GLN B 1 137 ? 10.273 -19.406 -10.445 1 97.69 137 GLN B N 1
ATOM 2657 C CA . GLN B 1 137 ? 9.789 -18.891 -11.719 1 97.69 137 GLN B CA 1
ATOM 2658 C C . GLN B 1 137 ? 8.258 -18.906 -11.773 1 97.69 137 GLN B C 1
ATOM 2660 O O . GLN B 1 137 ? 7.648 -17.969 -12.289 1 97.69 137 GLN B O 1
ATOM 2665 N N . VAL B 1 138 ? 7.707 -19.938 -11.312 1 98.31 138 VAL B N 1
ATOM 2666 C CA . VAL B 1 138 ? 6.25 -20.031 -11.281 1 98.31 138 VAL B CA 1
ATOM 2667 C C . VAL B 1 138 ? 5.684 -18.938 -10.367 1 98.31 138 VAL B C 1
ATOM 2669 O O . VAL B 1 138 ? 4.695 -18.297 -10.711 1 98.31 138 VAL B O 1
ATOM 2672 N N . ALA B 1 139 ? 6.359 -18.719 -9.273 1 98.38 139 ALA B N 1
ATOM 2673 C CA . ALA B 1 139 ? 5.926 -17.688 -8.336 1 98.38 139 ALA B CA 1
ATOM 2674 C C . ALA B 1 139 ? 6 -16.312 -8.969 1 98.38 139 ALA B C 1
ATOM 2676 O O . ALA B 1 139 ? 5.098 -15.484 -8.781 1 98.38 139 ALA B O 1
ATOM 2677 N N . VAL B 1 140 ? 7.008 -16.047 -9.719 1 98.06 140 VAL B N 1
ATOM 2678 C CA . VAL B 1 140 ? 7.156 -14.766 -10.406 1 98.06 140 VAL B CA 1
ATOM 2679 C C . VAL B 1 140 ? 6.023 -14.586 -11.414 1 98.06 140 VAL B C 1
ATOM 2681 O O . VAL B 1 140 ? 5.402 -13.523 -11.477 1 98.06 140 VAL B O 1
ATOM 2684 N N . ALA B 1 141 ? 5.773 -15.625 -12.133 1 98 141 ALA B N 1
ATOM 2685 C CA . ALA B 1 141 ? 4.711 -15.562 -13.133 1 98 141 ALA B CA 1
ATOM 2686 C C . ALA B 1 141 ? 3.357 -15.312 -12.484 1 98 141 ALA B C 1
ATOM 2688 O O . ALA B 1 141 ? 2.559 -14.508 -12.977 1 98 141 ALA B O 1
ATOM 2689 N N . LEU B 1 142 ? 3.133 -15.984 -11.375 1 97.75 142 LEU B N 1
ATOM 2690 C CA . LEU B 1 142 ? 1.879 -15.789 -10.656 1 97.75 142 LEU B CA 1
ATOM 2691 C C . LEU B 1 142 ? 1.77 -14.359 -10.141 1 97.75 142 LEU B C 1
ATOM 2693 O O . LEU B 1 142 ? 0.677 -13.789 -10.102 1 97.75 142 LEU B O 1
ATOM 2697 N N . SER B 1 143 ? 2.854 -13.773 -9.766 1 96.94 143 SER B N 1
ATOM 2698 C CA . SER B 1 143 ? 2.896 -12.438 -9.188 1 96.94 143 SER B CA 1
ATOM 2699 C C . SER B 1 143 ? 2.693 -11.359 -10.25 1 96.94 143 SER B C 1
ATOM 2701 O O . SER B 1 143 ? 1.996 -10.375 -10.016 1 96.94 143 SER B O 1
ATOM 2703 N N . GLU B 1 144 ? 3.215 -11.586 -11.438 1 97.06 144 GLU B N 1
ATOM 2704 C CA . GLU B 1 144 ? 3.256 -10.523 -12.43 1 97.06 144 GLU B CA 1
ATOM 2705 C C . GLU B 1 144 ? 2.131 -10.672 -13.453 1 97.06 144 GLU B C 1
ATOM 2707 O O . GLU B 1 144 ? 1.822 -9.734 -14.188 1 97.06 144 GLU B O 1
ATOM 2712 N N . SER B 1 145 ? 1.521 -11.852 -13.562 1 97.19 145 SER B N 1
ATOM 2713 C CA . SER B 1 145 ? 0.472 -12.07 -14.555 1 97.19 145 SER B CA 1
ATOM 2714 C C . SER B 1 145 ? -0.853 -11.469 -14.094 1 97.19 145 SER B C 1
ATOM 2716 O O . SER B 1 145 ? -1.382 -11.844 -13.047 1 97.19 145 SER B O 1
ATOM 2718 N N . GLU B 1 146 ? -1.382 -10.656 -14.914 1 96.38 146 GLU B N 1
ATOM 2719 C CA . GLU B 1 146 ? -2.645 -10.016 -14.562 1 96.38 146 GLU B CA 1
ATOM 2720 C C . GLU B 1 146 ? -3.795 -11.016 -14.57 1 96.38 146 GLU B C 1
ATOM 2722 O O . GLU B 1 146 ? -4.676 -10.969 -13.711 1 96.38 146 GLU B O 1
ATOM 2727 N N . THR B 1 147 ? -3.742 -11.898 -15.609 1 97.31 147 THR B N 1
ATOM 2728 C CA . THR B 1 147 ? -4.832 -12.859 -15.773 1 97.31 147 THR B CA 1
ATOM 2729 C C . THR B 1 147 ? -4.285 -14.273 -15.914 1 97.31 147 THR B C 1
ATOM 2731 O O . THR B 1 147 ? -3.08 -14.469 -16.078 1 97.31 147 THR B O 1
ATOM 2734 N N . LEU B 1 148 ? -5.215 -15.164 -15.844 1 97.62 148 LEU B N 1
ATOM 2735 C CA . LEU B 1 148 ? -4.871 -16.562 -16.094 1 97.62 148 LEU B CA 1
ATOM 2736 C C . LEU B 1 148 ? -4.27 -16.734 -17.484 1 97.62 148 LEU B C 1
ATOM 2738 O O . LEU B 1 148 ? -3.326 -17.516 -17.656 1 97.62 148 LEU B O 1
ATOM 2742 N N . ASP B 1 149 ? -4.793 -15.984 -18.438 1 97.81 149 ASP B N 1
ATOM 2743 C CA . ASP B 1 149 ? -4.27 -16.062 -19.797 1 97.81 149 ASP B CA 1
ATOM 2744 C C . ASP B 1 149 ? -2.826 -15.578 -19.859 1 97.81 149 ASP B C 1
ATOM 2746 O O . ASP B 1 149 ? -1.99 -16.188 -20.547 1 97.81 149 ASP B O 1
ATOM 2750 N N . ASP B 1 150 ? -2.537 -14.531 -19.172 1 97.62 150 ASP B N 1
ATOM 2751 C CA . ASP B 1 150 ? -1.17 -14.023 -19.109 1 97.62 150 ASP B CA 1
ATOM 2752 C C . ASP B 1 150 ? -0.236 -15.055 -18.469 1 97.62 150 ASP B C 1
ATOM 2754 O O . ASP B 1 150 ? 0.885 -15.25 -18.953 1 97.62 150 ASP B O 1
ATOM 2758 N N . PHE B 1 151 ? -0.744 -15.664 -17.469 1 97.88 151 PHE B N 1
ATOM 2759 C CA . PHE B 1 151 ? 0.031 -16.672 -16.75 1 97.88 151 PHE B CA 1
ATOM 2760 C C . PHE B 1 151 ? 0.341 -17.859 -17.656 1 97.88 151 PHE B C 1
ATOM 2762 O O . PHE B 1 151 ? 1.493 -18.281 -17.75 1 97.88 151 PHE B O 1
ATOM 2769 N N . ALA B 1 152 ? -0.697 -18.328 -18.266 1 98 152 ALA B N 1
ATOM 2770 C CA . ALA B 1 152 ? -0.539 -19.453 -19.172 1 98 152 ALA B CA 1
ATOM 2771 C C . ALA B 1 152 ? 0.447 -19.125 -20.281 1 98 152 ALA B C 1
ATOM 2773 O O . ALA B 1 152 ? 1.267 -19.969 -20.672 1 98 152 ALA B O 1
ATOM 2774 N N . SER B 1 153 ? 0.38 -17.984 -20.781 1 97.44 153 SER B N 1
ATOM 2775 C CA . SER B 1 153 ? 1.289 -17.547 -21.844 1 97.44 153 SER B CA 1
ATOM 2776 C C . SER B 1 153 ? 2.721 -17.438 -21.328 1 97.44 153 SER B C 1
ATOM 2778 O O . SER B 1 153 ? 3.66 -17.875 -22 1 97.44 153 SER B O 1
ATOM 2780 N N . ALA B 1 154 ? 2.883 -16.891 -20.172 1 96.62 154 ALA B N 1
ATOM 2781 C CA . ALA B 1 154 ? 4.203 -16.688 -19.578 1 96.62 154 ALA B CA 1
ATOM 2782 C C . ALA B 1 154 ? 4.926 -18.016 -19.375 1 96.62 154 ALA B C 1
ATOM 2784 O O . ALA B 1 154 ? 6.145 -18.109 -19.531 1 96.62 154 ALA B O 1
ATOM 2785 N N . LEU B 1 155 ? 4.164 -19.031 -19.047 1 97.56 155 LEU B N 1
ATOM 2786 C CA . LEU B 1 155 ? 4.773 -20.312 -18.734 1 97.56 155 LEU B CA 1
ATOM 2787 C C . LEU B 1 155 ? 4.543 -21.312 -19.875 1 97.56 155 LEU B C 1
ATOM 2789 O O . LEU B 1 155 ? 4.891 -22.484 -19.75 1 97.56 155 LEU B O 1
ATOM 2793 N N . HIS B 1 156 ? 3.896 -20.844 -20.938 1 96.62 156 HIS B N 1
ATOM 2794 C CA . HIS B 1 156 ? 3.613 -21.672 -22.094 1 96.62 156 HIS B CA 1
ATOM 2795 C C . HIS B 1 156 ? 2.822 -22.922 -21.719 1 96.62 156 HIS B C 1
ATOM 2797 O O . HIS B 1 156 ? 3.184 -24.031 -22.094 1 96.62 156 HIS B O 1
ATOM 2803 N N . LEU B 1 157 ? 1.813 -22.719 -20.938 1 97.06 157 LEU B N 1
ATOM 2804 C CA . LEU B 1 157 ? 0.927 -23.812 -20.594 1 97.06 157 LEU B CA 1
ATOM 2805 C C . LEU B 1 157 ? 0.124 -24.281 -21.797 1 97.06 157 LEU B C 1
ATOM 2807 O O . LEU B 1 157 ? -0.183 -23.484 -22.688 1 97.06 157 LEU B O 1
ATOM 2811 N N . MET B 1 158 ? -0.171 -25.547 -21.781 1 95.88 158 MET B N 1
ATOM 2812 C CA . MET B 1 158 ? -1.104 -26.062 -22.781 1 95.88 158 MET B CA 1
ATOM 2813 C C . MET B 1 158 ? -2.51 -25.516 -22.547 1 95.88 158 MET B C 1
ATOM 2815 O O . MET B 1 158 ? -2.879 -25.234 -21.406 1 95.88 158 MET B O 1
ATOM 2819 N N . LYS B 1 159 ? -3.271 -25.406 -23.625 1 96.94 159 LYS B N 1
ATOM 2820 C CA . LYS B 1 159 ? -4.645 -24.922 -23.531 1 96.94 159 LYS B CA 1
ATOM 2821 C C . LYS B 1 159 ? -5.449 -25.75 -22.547 1 96.94 159 LYS B C 1
ATOM 2823 O O . LYS B 1 159 ? -6.223 -25.219 -21.75 1 96.94 159 LYS B O 1
ATOM 2828 N N . SER B 1 160 ? -5.258 -27.016 -22.625 1 96.38 160 SER B N 1
ATOM 2829 C CA . SER B 1 160 ? -5.98 -27.938 -21.734 1 96.38 160 SER B CA 1
ATOM 2830 C C . SER B 1 160 ? -5.648 -27.672 -20.281 1 96.38 160 SER B C 1
ATOM 2832 O O . SER B 1 160 ? -6.527 -27.719 -19.422 1 96.38 160 SER B O 1
ATOM 2834 N N . ASP B 1 161 ? -4.402 -27.422 -20.031 1 96.25 161 ASP B N 1
ATOM 2835 C CA . ASP B 1 161 ? -3.967 -27.156 -18.656 1 96.25 161 ASP B CA 1
ATOM 2836 C C . ASP B 1 161 ? -4.492 -25.812 -18.156 1 96.25 161 ASP B C 1
ATOM 2838 O O . ASP B 1 161 ? -4.863 -25.688 -16.984 1 96.25 161 ASP B O 1
ATOM 2842 N N . LYS B 1 162 ? -4.465 -24.828 -19 1 97.19 162 LYS B N 1
ATOM 2843 C CA . LYS B 1 162 ? -5.043 -23.547 -18.656 1 97.19 162 LYS B CA 1
ATOM 2844 C C . LYS B 1 162 ? -6.516 -23.688 -18.281 1 97.19 162 LYS B C 1
ATOM 2846 O O . LYS B 1 162 ? -6.965 -23.125 -17.266 1 97.19 162 LYS B O 1
ATOM 2851 N N . GLU B 1 163 ? -7.266 -24.406 -19.125 1 96.19 163 GLU B N 1
ATOM 2852 C CA . GLU B 1 163 ? -8.688 -24.609 -18.859 1 96.19 163 GLU B CA 1
ATOM 2853 C C . GLU B 1 163 ? -8.906 -25.391 -17.578 1 96.19 163 GLU B C 1
ATOM 2855 O O . GLU B 1 163 ? -9.859 -25.125 -16.844 1 96.19 163 GLU B O 1
ATOM 2860 N N . HIS B 1 164 ? -8.07 -26.328 -17.391 1 94.19 164 HIS B N 1
ATOM 2861 C CA . HIS B 1 164 ? -8.125 -27.078 -16.141 1 94.19 164 HIS B CA 1
ATOM 2862 C C . HIS B 1 164 ? -7.973 -26.156 -14.93 1 94.19 164 HIS B C 1
ATOM 2864 O O . HIS B 1 164 ? -8.773 -26.219 -13.992 1 94.19 164 HIS B O 1
ATOM 2870 N N . LEU B 1 165 ? -6.977 -25.312 -14.93 1 95.81 165 LEU B N 1
ATOM 2871 C CA . LEU B 1 165 ? -6.746 -24.359 -13.844 1 95.81 165 LEU B CA 1
ATOM 2872 C C . LEU B 1 165 ? -7.918 -23.391 -13.711 1 95.81 165 LEU B C 1
ATOM 2874 O O . LEU B 1 165 ? -8.328 -23.047 -12.602 1 95.81 165 LEU B O 1
ATOM 2878 N N . ARG B 1 166 ? -8.43 -22.953 -14.836 1 96.38 166 ARG B N 1
ATOM 2879 C CA . ARG B 1 166 ? -9.602 -22.078 -14.82 1 96.38 166 ARG B CA 1
ATOM 2880 C C . ARG B 1 166 ? -10.75 -22.719 -14.047 1 96.38 166 ARG B C 1
ATOM 2882 O O . ARG B 1 166 ? -11.391 -22.062 -13.219 1 96.38 166 ARG B O 1
ATOM 2889 N N . ASN B 1 167 ? -10.984 -23.984 -14.312 1 93.75 167 ASN B N 1
ATOM 2890 C CA . ASN B 1 167 ? -12.062 -24.703 -13.648 1 93.75 167 ASN B CA 1
ATOM 2891 C C . ASN B 1 167 ? -11.82 -24.797 -12.141 1 93.75 167 ASN B C 1
ATOM 2893 O O . ASN B 1 167 ? -12.758 -24.703 -11.352 1 93.75 167 ASN B O 1
ATOM 2897 N N . ILE B 1 168 ? -10.617 -25 -11.805 1 93.81 168 ILE B N 1
ATOM 2898 C CA . ILE B 1 168 ? -10.258 -25.047 -10.391 1 93.81 168 ILE B CA 1
ATOM 2899 C C . ILE B 1 168 ? -10.562 -23.703 -9.734 1 93.81 168 ILE B C 1
ATOM 2901 O O . ILE B 1 168 ? -11.156 -23.656 -8.656 1 93.81 168 ILE B O 1
ATOM 2905 N N . LEU B 1 169 ? -10.195 -22.609 -10.352 1 95.06 169 LEU B N 1
ATOM 2906 C CA . LEU B 1 169 ? -10.375 -21.281 -9.805 1 95.06 169 LEU B CA 1
ATOM 2907 C C . LEU B 1 169 ? -11.852 -20.922 -9.719 1 95.06 169 LEU B C 1
ATOM 2909 O O . LEU B 1 169 ? -12.281 -20.25 -8.781 1 95.06 169 LEU B O 1
ATOM 2913 N N . ILE B 1 170 ? -12.648 -21.375 -10.695 1 93.94 170 ILE B N 1
ATOM 2914 C CA . ILE B 1 170 ? -14.094 -21.172 -10.648 1 93.94 170 ILE B CA 1
ATOM 2915 C C . ILE B 1 170 ? -14.664 -21.891 -9.422 1 93.94 170 ILE B C 1
ATOM 2917 O O . ILE B 1 170 ? -15.5 -21.328 -8.703 1 93.94 170 ILE B O 1
ATOM 2921 N N . ALA B 1 171 ? -14.188 -23.062 -9.203 1 91.62 171 ALA B N 1
ATOM 2922 C CA . ALA B 1 171 ? -14.648 -23.828 -8.047 1 91.62 171 ALA B CA 1
ATOM 2923 C C . ALA B 1 171 ? -14.289 -23.125 -6.742 1 91.62 171 ALA B C 1
ATOM 2925 O O . ALA B 1 171 ? -15.109 -23.031 -5.828 1 91.62 171 ALA B O 1
ATOM 2926 N N . VAL B 1 172 ? -13.109 -22.688 -6.691 1 90 172 VAL B N 1
ATOM 2927 C CA . VAL B 1 172 ? -12.641 -21.969 -5.504 1 90 172 VAL B CA 1
ATOM 2928 C C . VAL B 1 172 ? -13.477 -20.719 -5.281 1 90 172 VAL B C 1
ATOM 2930 O O . VAL B 1 172 ? -13.891 -20.438 -4.152 1 90 172 VAL B O 1
ATOM 2933 N N . GLU B 1 173 ? -13.703 -19.922 -6.301 1 90.25 173 GLU B N 1
ATOM 2934 C CA . GLU B 1 173 ? -14.484 -18.688 -6.219 1 90.25 173 GLU B CA 1
ATOM 2935 C C . GLU B 1 173 ? -15.906 -18.969 -5.727 1 90.25 173 GLU B C 1
ATOM 2937 O O . GLU B 1 173 ? -16.469 -18.172 -4.977 1 90.25 173 GLU B O 1
ATOM 2942 N N . SER B 1 174 ? -16.359 -20.141 -6.098 1 91.19 174 SER B N 1
ATOM 2943 C CA . SER B 1 174 ? -17.719 -20.5 -5.73 1 91.19 174 SER B CA 1
ATOM 2944 C C . SER B 1 174 ? -17.766 -21.188 -4.375 1 91.19 174 SER B C 1
ATOM 2946 O O . SER B 1 174 ? -18.859 -21.438 -3.832 1 91.19 174 SER B O 1
ATOM 2948 N N . GLY B 1 175 ? -16.609 -21.547 -3.871 1 87.75 175 GLY B N 1
ATOM 2949 C CA . GLY B 1 175 ? -16.547 -22.219 -2.584 1 87.75 175 GLY B CA 1
ATOM 2950 C C . GLY B 1 175 ? -16.734 -23.719 -2.686 1 87.75 175 GLY B C 1
ATOM 2951 O O . GLY B 1 175 ? -16.969 -24.391 -1.679 1 87.75 175 GLY B O 1
ATOM 2952 N N . ASP B 1 176 ? -16.656 -24.219 -3.84 1 87.94 176 ASP B N 1
ATOM 2953 C CA . ASP B 1 176 ? -16.812 -25.656 -4.062 1 87.94 176 ASP B CA 1
ATOM 2954 C C . ASP B 1 176 ? -15.484 -26.391 -3.814 1 87.94 176 ASP B C 1
ATOM 2956 O O . ASP B 1 176 ? -14.688 -26.562 -4.734 1 87.94 176 ASP B O 1
ATOM 2960 N N . LEU B 1 177 ? -15.352 -26.922 -2.711 1 87.62 177 LEU B N 1
ATOM 2961 C CA . LEU B 1 177 ? -14.117 -27.609 -2.33 1 87.62 177 LEU B CA 1
ATOM 2962 C C . LEU B 1 177 ? -14.125 -29.047 -2.828 1 87.62 177 LEU B C 1
ATOM 2964 O O . LEU B 1 177 ? -13.086 -29.703 -2.848 1 87.62 177 LEU B O 1
ATOM 2968 N N . GLY B 1 178 ? -15.273 -29.484 -3.209 1 88.62 178 GLY B N 1
ATOM 2969 C CA . GLY B 1 178 ? -15.391 -30.844 -3.715 1 88.62 178 GLY B CA 1
ATOM 2970 C C . GLY B 1 178 ? -14.484 -31.125 -4.898 1 88.62 178 GLY B C 1
ATOM 2971 O O . GLY B 1 178 ? -13.883 -32.188 -4.992 1 88.62 178 GLY B O 1
ATOM 2972 N N . LEU B 1 179 ? -14.422 -30.203 -5.719 1 88.06 179 LEU B N 1
ATOM 2973 C CA . LEU B 1 179 ? -13.547 -30.375 -6.875 1 88.06 179 LEU B CA 1
ATOM 2974 C C . LEU B 1 179 ? -12.102 -30.562 -6.434 1 88.06 179 LEU B C 1
ATOM 2976 O O . LEU B 1 179 ? -11.414 -31.453 -6.934 1 88.06 179 LEU B O 1
ATOM 2980 N N . LEU B 1 180 ? -11.555 -29.766 -5.594 1 87.56 180 LEU B N 1
ATOM 2981 C CA . LEU B 1 180 ? -10.188 -29.875 -5.105 1 87.56 180 LEU B CA 1
ATOM 2982 C C . LEU B 1 180 ? -9.945 -31.234 -4.449 1 87.56 180 LEU B C 1
ATOM 2984 O O . LEU B 1 180 ? -8.914 -31.859 -4.688 1 87.56 180 LEU B O 1
ATOM 2988 N N . LYS B 1 181 ? -10.938 -31.672 -3.707 1 90.19 181 LYS B N 1
ATOM 2989 C CA . LYS B 1 181 ? -10.836 -33 -3.059 1 90.19 181 LYS B CA 1
ATOM 2990 C C . LYS B 1 181 ? -10.797 -34.094 -4.09 1 90.19 181 LYS B C 1
ATOM 2992 O O . LYS B 1 181 ? -10.062 -35.094 -3.93 1 90.19 181 LYS B O 1
ATOM 2997 N N . SER B 1 182 ? -11.562 -33.969 -5.086 1 89.5 182 SER B N 1
ATOM 2998 C CA . SER B 1 182 ? -11.641 -34.969 -6.129 1 89.5 182 SER B CA 1
ATOM 2999 C C . SER B 1 182 ? -10.312 -35.125 -6.867 1 89.5 182 SER B C 1
ATOM 3001 O O . SER B 1 182 ? -10.016 -36.156 -7.441 1 89.5 182 SER B O 1
ATOM 3003 N N . MET B 1 183 ? -9.492 -34.094 -6.762 1 87.19 183 MET B N 1
ATOM 3004 C CA . MET B 1 183 ? -8.188 -34.094 -7.414 1 87.19 183 MET B CA 1
ATOM 3005 C C . MET B 1 183 ? -7.121 -34.688 -6.492 1 87.19 183 MET B C 1
ATOM 3007 O O . MET B 1 183 ? -5.945 -34.75 -6.855 1 87.19 183 MET B O 1
ATOM 3011 N N . GLY B 1 184 ? -7.609 -35.094 -5.336 1 85.62 184 GLY B N 1
ATOM 3012 C CA . GLY B 1 184 ? -6.691 -35.781 -4.422 1 85.62 184 GLY B CA 1
ATOM 3013 C C . GLY B 1 184 ? -5.988 -34.812 -3.48 1 85.62 184 GLY B C 1
ATOM 3014 O O . GLY B 1 184 ? -4.93 -35.125 -2.936 1 85.62 184 GLY B O 1
ATOM 3015 N N . ILE B 1 185 ? -6.484 -33.625 -3.443 1 87.69 185 ILE B N 1
ATOM 3016 C CA . ILE B 1 185 ? -5.938 -32.719 -2.463 1 87.69 185 ILE B CA 1
ATOM 3017 C C . ILE B 1 185 ? -6.457 -33.062 -1.071 1 87.69 185 ILE B C 1
ATOM 3019 O O . ILE B 1 185 ? -7.668 -33.094 -0.848 1 87.69 185 ILE B O 1
ATOM 3023 N N . ARG B 1 186 ? -5.535 -33.312 -0.167 1 86.06 186 ARG B N 1
ATOM 3024 C CA . ARG B 1 186 ? -5.867 -33.75 1.184 1 86.06 186 ARG B CA 1
ATOM 3025 C C . ARG B 1 186 ? -6.383 -32.594 2.027 1 86.06 186 ARG B C 1
ATOM 3027 O O . ARG B 1 186 ? -6.066 -31.422 1.755 1 86.06 186 ARG B O 1
ATOM 3034 N N . ASP B 1 187 ? -7.027 -32.938 3.002 1 84.38 187 ASP B N 1
ATOM 3035 C CA . ASP B 1 187 ? -7.641 -31.969 3.908 1 84.38 187 ASP B CA 1
ATOM 3036 C C . ASP B 1 187 ? -6.586 -31.078 4.551 1 84.38 187 ASP B C 1
ATOM 3038 O O . ASP B 1 187 ? -6.836 -29.891 4.789 1 84.38 187 ASP B O 1
ATOM 3042 N N . SER B 1 188 ? -5.48 -31.672 4.668 1 84.56 188 SER B N 1
ATOM 3043 C CA . SER B 1 188 ? -4.418 -30.953 5.367 1 84.56 188 SER B CA 1
ATOM 3044 C C . SER B 1 188 ? -3.941 -29.75 4.566 1 84.56 188 SER B C 1
ATOM 3046 O O . SER B 1 188 ? -3.461 -28.766 5.141 1 84.56 188 SER B O 1
ATOM 3048 N N . GLU B 1 189 ? -4.102 -29.828 3.229 1 88.12 189 GLU B N 1
ATOM 3049 C CA . GLU B 1 189 ? -3.582 -28.766 2.373 1 88.12 189 GLU B CA 1
ATOM 3050 C C . GLU B 1 189 ? -4.715 -27.906 1.814 1 88.12 189 GLU B C 1
ATOM 3052 O O . GLU B 1 189 ? -4.473 -26.828 1.29 1 88.12 189 GLU B O 1
ATOM 3057 N N . LEU B 1 190 ? -5.848 -28.406 1.983 1 88.38 190 LEU B N 1
ATOM 3058 C CA . LEU B 1 190 ? -6.992 -27.812 1.296 1 88.38 190 LEU B CA 1
ATOM 3059 C C . LEU B 1 190 ? -7.191 -26.359 1.717 1 88.38 190 LEU B C 1
ATOM 3061 O O . LEU B 1 190 ? -7.391 -25.484 0.871 1 88.38 190 LEU B O 1
ATOM 3065 N N . THR B 1 191 ? -7.082 -26.188 2.963 1 87.62 191 THR B N 1
ATOM 3066 C CA . THR B 1 191 ? -7.336 -24.844 3.467 1 87.62 191 THR B CA 1
ATOM 3067 C C . THR B 1 191 ? -6.285 -23.859 2.953 1 87.62 191 THR B C 1
ATOM 3069 O O . THR B 1 191 ? -6.625 -22.797 2.434 1 87.62 191 THR B O 1
ATOM 3072 N N . ASP B 1 192 ? -5.016 -24.266 3.025 1 88.62 192 ASP B N 1
ATOM 3073 C CA . ASP B 1 192 ? -3.93 -23.391 2.586 1 88.62 192 ASP B CA 1
ATOM 3074 C C . ASP B 1 192 ? -3.992 -23.156 1.08 1 88.62 192 ASP B C 1
ATOM 3076 O O . ASP B 1 192 ? -3.793 -22.031 0.617 1 88.62 192 ASP B O 1
ATOM 3080 N N . LEU B 1 193 ? -4.242 -24.156 0.407 1 91.56 193 LEU B N 1
ATOM 3081 C CA . LEU B 1 193 ? -4.328 -24.031 -1.045 1 91.56 193 LEU B CA 1
ATOM 3082 C C . LEU B 1 193 ? -5.508 -23.156 -1.454 1 91.56 193 LEU B C 1
ATOM 3084 O O . LEU B 1 193 ? -5.383 -22.312 -2.336 1 91.56 193 LEU B O 1
ATOM 3088 N N . LYS B 1 194 ? -6.559 -23.344 -0.824 1 91 194 LYS B N 1
ATOM 3089 C CA . LYS B 1 194 ? -7.738 -22.531 -1.108 1 91 194 LYS B CA 1
ATOM 3090 C C . LYS B 1 194 ? -7.465 -21.047 -0.847 1 91 194 LYS B C 1
ATOM 3092 O O . LYS B 1 194 ? -7.836 -20.188 -1.652 1 91 194 LYS B O 1
ATOM 3097 N N . LEU B 1 195 ? -6.871 -20.781 0.276 1 89.75 195 LEU B N 1
ATOM 3098 C CA . LEU B 1 195 ? -6.562 -19.406 0.624 1 89.75 195 LEU B CA 1
ATOM 3099 C C . LEU B 1 195 ? -5.664 -18.766 -0.429 1 89.75 195 LEU B C 1
ATOM 3101 O O . LEU B 1 195 ? -5.871 -17.609 -0.811 1 89.75 195 LEU B O 1
ATOM 3105 N N . PHE B 1 196 ? -4.723 -19.531 -0.82 1 91.81 196 PHE B N 1
ATOM 3106 C CA . PHE B 1 196 ? -3.793 -19.047 -1.835 1 91.81 196 PHE B CA 1
ATOM 3107 C C . PHE B 1 196 ? -4.516 -18.766 -3.145 1 91.81 196 PHE B C 1
ATOM 3109 O O . PHE B 1 196 ? -4.375 -17.688 -3.717 1 91.81 196 PHE B O 1
ATOM 3116 N N . LEU B 1 197 ? -5.281 -19.656 -3.629 1 93.44 197 LEU B N 1
ATOM 3117 C CA . LEU B 1 197 ? -5.996 -19.516 -4.891 1 93.44 197 LEU B CA 1
ATOM 3118 C C . LEU B 1 197 ? -7.051 -18.422 -4.793 1 93.44 197 LEU B C 1
ATOM 3120 O O . LEU B 1 197 ? -7.277 -17.688 -5.754 1 93.44 197 LEU B O 1
ATOM 3124 N N . ASP B 1 198 ? -7.672 -18.266 -3.643 1 92.56 198 ASP B N 1
ATOM 3125 C CA . ASP B 1 198 ? -8.641 -17.188 -3.404 1 92.56 198 ASP B CA 1
ATOM 3126 C C . ASP B 1 198 ? -7.996 -15.82 -3.59 1 92.56 198 ASP B C 1
ATOM 3128 O O . ASP B 1 198 ? -8.609 -14.906 -4.148 1 92.56 198 ASP B O 1
ATOM 3132 N N . LYS B 1 199 ? -6.781 -15.727 -3.139 1 91.75 199 LYS B N 1
ATOM 3133 C CA . LYS B 1 199 ? -6.074 -14.453 -3.268 1 91.75 199 LYS B CA 1
ATOM 3134 C C . LYS B 1 199 ? -5.832 -14.109 -4.734 1 91.75 199 LYS B C 1
ATOM 3136 O O . LYS B 1 199 ? -5.961 -12.945 -5.129 1 91.75 199 LYS B O 1
ATOM 3141 N N . LEU B 1 200 ? -5.461 -15.078 -5.488 1 92.94 200 LEU B N 1
ATOM 3142 C CA . LEU B 1 200 ? -5.27 -14.859 -6.918 1 92.94 200 LEU B CA 1
ATOM 3143 C C . LEU B 1 200 ? -6.57 -14.398 -7.57 1 92.94 200 LEU B C 1
ATOM 3145 O O . LEU B 1 200 ? -6.574 -13.414 -8.32 1 92.94 200 LEU B O 1
ATOM 3149 N N . VAL B 1 201 ? -7.641 -15.031 -7.234 1 93.31 201 VAL B N 1
ATOM 3150 C CA . VAL B 1 201 ? -8.938 -14.719 -7.82 1 93.31 201 VAL B CA 1
ATOM 3151 C C . VAL B 1 201 ? -9.359 -13.305 -7.418 1 93.31 201 VAL B C 1
ATOM 3153 O O . VAL B 1 201 ? -9.789 -12.516 -8.258 1 93.31 201 VAL B O 1
ATOM 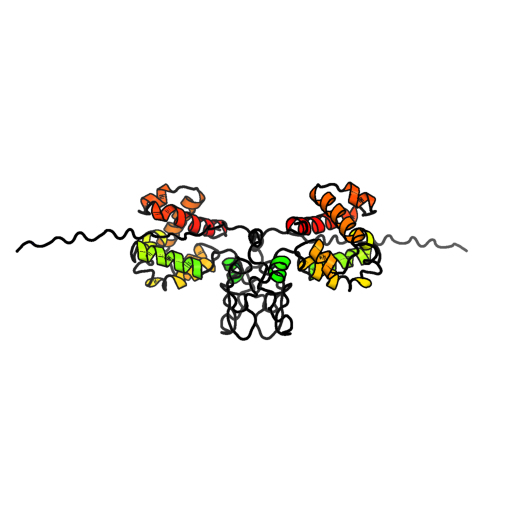3156 N N . GLN B 1 202 ? -9.188 -13.031 -6.211 1 92.31 202 GLN B N 1
ATOM 3157 C CA . GLN B 1 202 ? -9.625 -11.75 -5.672 1 92.31 202 GLN B CA 1
ATOM 3158 C C . GLN B 1 202 ? -8.836 -10.602 -6.289 1 92.31 202 GLN B C 1
ATOM 3160 O O . GLN B 1 202 ? -9.297 -9.453 -6.301 1 92.31 202 GLN B O 1
ATOM 3165 N N . THR B 1 203 ? -7.688 -10.906 -6.789 1 92.44 203 THR B N 1
ATOM 3166 C CA . THR B 1 203 ? -6.828 -9.844 -7.301 1 92.44 203 THR B CA 1
ATOM 3167 C C . THR B 1 203 ? -6.852 -9.812 -8.828 1 92.44 203 THR B C 1
ATOM 3169 O O . THR B 1 203 ? -5.941 -9.273 -9.453 1 92.44 203 THR B O 1
ATOM 3172 N N . GLY B 1 204 ? -7.816 -10.453 -9.453 1 91.31 204 GLY B N 1
ATOM 3173 C CA . GLY B 1 204 ? -8.125 -10.219 -10.859 1 91.31 204 GLY B CA 1
ATOM 3174 C C . GLY B 1 204 ? -7.605 -11.312 -11.773 1 91.31 204 GLY B C 1
ATOM 3175 O O . GLY B 1 204 ? -7.594 -11.156 -12.992 1 91.31 204 GLY B O 1
ATOM 3176 N N . PHE B 1 205 ? -7.176 -12.344 -11.195 1 93.31 205 PHE B N 1
ATOM 3177 C CA . PHE B 1 205 ? -6.562 -13.414 -11.977 1 93.31 205 PHE B CA 1
ATOM 3178 C C . PHE B 1 205 ? -7.559 -14 -12.969 1 93.31 205 PHE B C 1
ATOM 3180 O O . PHE B 1 205 ? -7.164 -14.516 -14.016 1 93.31 205 PHE B O 1
ATOM 3187 N N . MET B 1 206 ? -8.836 -13.828 -12.734 1 93.56 206 MET B N 1
ATOM 3188 C CA . MET B 1 206 ? -9.859 -14.445 -13.57 1 93.56 206 MET B CA 1
ATOM 3189 C C . MET B 1 206 ? -10.539 -13.406 -14.461 1 93.56 206 MET B C 1
ATOM 3191 O O . MET B 1 206 ? -11.539 -13.703 -15.117 1 93.56 206 MET B O 1
ATOM 3195 N N . ASP B 1 207 ? -9.984 -12.273 -14.469 1 85.75 207 ASP B N 1
ATOM 3196 C CA . ASP B 1 207 ? -10.562 -11.219 -15.297 1 85.75 207 ASP B CA 1
ATOM 3197 C C . ASP B 1 207 ? -10.18 -11.398 -16.766 1 85.75 207 ASP B C 1
ATOM 3199 O O . ASP B 1 207 ? -9.156 -12.016 -17.078 1 85.75 207 ASP B O 1
#